Protein 3EHC (pdb70)

Structure (mmCIF, N/CA/C/O backbone):
data_3EHC
#
_entry.id   3EHC
#
_cell.length_a   52.100
_cell.length_b   114.060
_cell.length_c   137.990
_cell.angle_alpha   90.000
_cell.angle_beta   90.000
_cell.angle_gamma   90.000
#
_symmetry.space_group_name_H-M   'P 21 21 21'
#
loop_
_entity.id
_entity.type
_entity.pdbx_description
1 polymer 'SnoaL-like polyketide cyclase'
2 non-polymer 'SULFATE ION'
3 non-polymer GLYCEROL
4 water water
#
loop_
_atom_site.group_PDB
_atom_site.id
_atom_site.type_symbol
_atom_site.label_atom_id
_atom_site.label_alt_id
_atom_site.label_comp_id
_atom_site.label_asym_id
_atom_site.label_entity_id
_atom_site.label_seq_id
_atom_site.pdbx_PDB_ins_code
_atom_site.Cartn_x
_atom_site.Cartn_y
_atom_site.Cartn_z
_atom_site.occupancy
_atom_site.B_iso_or_equiv
_atom_site.auth_seq_id
_atom_site.auth_comp_id
_atom_site.auth_asym_id
_atom_site.auth_atom_id
_atom_site.pdbx_PDB_model_num
ATOM 7 N N . GLN A 1 3 ? 10.563 30.887 -11.769 1.00 61.77 2 GLN A N 1
ATOM 8 C CA . GLN A 1 3 ? 9.197 30.786 -12.350 1.00 58.66 2 GLN A CA 1
ATOM 9 C C . GLN A 1 3 ? 8.564 29.366 -12.269 1.00 52.45 2 GLN A C 1
ATOM 10 O O . GLN A 1 3 ? 9.128 28.413 -12.820 1.00 52.62 2 GLN A O 1
ATOM 16 N N . THR A 1 4 ? 7.395 29.219 -11.622 1.00 44.40 3 THR A N 1
ATOM 17 C CA . THR A 1 4 ? 6.733 27.905 -11.562 1.00 40.93 3 THR A CA 1
ATOM 18 C C . THR A 1 4 ? 5.997 27.592 -12.869 1.00 40.75 3 THR A C 1
ATOM 19 O O . THR A 1 4 ? 5.666 28.501 -13.637 1.00 40.65 3 THR A O 1
ATOM 23 N N . LEU A 1 5 ? 5.764 26.302 -13.123 1.00 39.39 4 LEU A N 1
ATOM 24 C CA . LEU A 1 5 ? 4.977 25.855 -14.267 1.00 38.77 4 LEU A CA 1
ATOM 25 C C . LEU A 1 5 ? 3.568 26.461 -14.244 1.00 37.93 4 LEU A C 1
ATOM 26 O O . LEU A 1 5 ? 2.984 26.757 -15.286 1.00 37.45 4 LEU A O 1
ATOM 31 N N . ASN A 1 6 ? 3.030 26.617 -13.047 1.00 38.07 5 ASN A N 1
ATOM 32 C CA . ASN A 1 6 ? 1.749 27.252 -12.865 1.00 38.96 5 ASN A CA 1
ATOM 33 C C . ASN A 1 6 ? 1.705 28.702 -13.411 1.00 38.59 5 ASN A C 1
ATOM 34 O O . ASN A 1 6 ? 0.762 29.085 -14.080 1.00 37.70 5 ASN A O 1
ATOM 39 N N . ASP A 1 7 ? 2.736 29.487 -13.100 1.00 36.92 6 ASP A N 1
ATOM 40 C CA . ASP A 1 7 ? 2.856 30.859 -13.574 1.00 37.11 6 ASP A CA 1
ATOM 41 C C . ASP A 1 7 ? 3.001 30.935 -15.084 1.00 36.03 6 ASP A C 1
ATOM 42 O O . ASP A 1 7 ? 2.397 31.784 -15.727 1.00 34.57 6 ASP A O 1
ATOM 47 N N . ILE A 1 8 ? 3.859 30.075 -15.629 1.00 36.26 7 ILE A N 1
ATOM 48 C CA . ILE A 1 8 ? 4.079 29.970 -17.079 1.00 35.82 7 ILE A CA 1
ATOM 49 C C . ILE A 1 8 ? 2.766 29.598 -17.791 1.00 36.89 7 ILE A C 1
ATOM 50 O O . ILE A 1 8 ? 2.402 30.179 -18.818 1.00 35.85 7 ILE A O 1
ATOM 55 N N . TYR A 1 9 ? 2.049 28.638 -17.229 1.00 36.78 8 TYR A N 1
ATOM 56 C CA . TYR A 1 9 ? 0.803 28.197 -17.814 1.00 35.53 8 TYR A CA 1
ATOM 57 C C . TYR A 1 9 ? -0.283 29.273 -17.817 1.00 35.56 8 TYR A C 1
ATOM 58 O O . TYR A 1 9 ? -0.971 29.445 -18.796 1.00 37.14 8 TYR A O 1
ATOM 67 N N . LEU A 1 10 ? -0.444 29.998 -16.716 1.00 36.80 9 LEU A N 1
ATOM 68 C CA . LEU A 1 10 ? -1.420 31.086 -16.678 1.00 36.83 9 LEU A CA 1
ATOM 69 C C . LEU A 1 10 ? -1.041 32.227 -17.645 1.00 35.96 9 LEU A C 1
ATOM 70 O O . LEU A 1 10 ? -1.915 32.884 -18.223 1.00 33.82 9 LEU A O 1
ATOM 75 N N . ALA A 1 11 ? 0.268 32.456 -17.812 1.00 35.69 10 ALA A N 1
ATOM 76 C CA . ALA A 1 11 ? 0.749 33.434 -18.790 1.00 35.03 10 ALA A CA 1
ATOM 77 C C . ALA A 1 11 ? 0.434 32.974 -20.229 1.00 34.52 10 ALA A C 1
ATOM 78 O O . ALA A 1 11 ? 0.104 33.790 -21.080 1.00 35.35 10 ALA A O 1
ATOM 80 N N . TYR A 1 12 ? 0.530 31.671 -20.469 1.00 35.07 11 TYR A N 1
ATOM 81 C CA . TYR A 1 12 ? 0.202 31.064 -21.746 1.00 34.54 11 TYR A CA 1
ATOM 82 C C . TYR A 1 12 ? -1.289 31.210 -22.075 1.00 35.52 11 TYR A C 1
ATOM 83 O O . TYR A 1 12 ? -1.637 31.596 -23.193 1.00 34.63 11 TYR A O 1
ATOM 92 N N . LEU A 1 13 ? -2.149 30.904 -21.097 1.00 35.99 12 LEU A N 1
ATOM 93 C CA . LEU A 1 13 ? -3.597 31.042 -21.259 1.00 36.44 12 LEU A CA 1
ATOM 94 C C . LEU A 1 13 ? -3.976 32.496 -21.479 1.00 35.82 12 LEU A C 1
ATOM 95 O O . LEU A 1 13 ? -4.880 32.774 -22.266 1.00 36.19 12 LEU A O 1
ATOM 100 N N . ASP A 1 14 ? -3.288 33.407 -20.801 1.00 36.03 13 ASP A N 1
ATOM 101 C CA . ASP A 1 14 ? -3.521 34.824 -21.017 1.00 37.27 13 ASP A CA 1
ATOM 102 C C . ASP A 1 14 ? -3.216 35.226 -22.454 1.00 35.96 13 ASP A C 1
ATOM 103 O O . ASP A 1 14 ? -3.972 35.975 -23.015 1.00 37.45 13 ASP A O 1
ATOM 108 N N . SER A 1 15 ? -2.121 34.738 -23.034 1.00 36.09 14 SER A N 1
ATOM 109 C CA . SER A 1 15 ? -1.745 35.030 -24.418 1.00 35.14 14 SER A CA 1
ATOM 110 C C . SER A 1 15 ? -2.769 34.465 -25.400 1.00 36.46 14 SER A C 1
ATOM 111 O O . SER A 1 15 ? -3.101 35.119 -26.388 1.00 37.43 14 SER A O 1
ATOM 114 N N . LEU A 1 16 ? -3.275 33.267 -25.112 1.00 37.51 15 LEU A N 1
ATOM 115 C CA . LEU A 1 16 ? -4.342 32.646 -25.889 1.00 37.35 15 LEU A CA 1
ATOM 116 C C . LEU A 1 16 ? -5.596 33.494 -25.869 1.00 37.76 15 LEU A C 1
ATOM 117 O O . LEU A 1 16 ? -6.215 33.733 -26.923 1.00 37.40 15 LEU A O 1
ATOM 122 N N . ASN A 1 17 ? -6.003 33.924 -24.674 1.00 38.11 16 ASN A N 1
ATOM 123 C CA . ASN A 1 17 ? -7.202 34.760 -24.525 1.00 38.20 16 ASN A CA 1
ATOM 124 C C . ASN A 1 17 ? -7.131 36.081 -25.309 1.00 38.13 16 ASN A C 1
ATOM 125 O O . ASN A 1 17 ? -8.150 36.616 -25.691 1.00 40.62 16 ASN A O 1
ATOM 130 N N . HIS A 1 18 ? -5.927 36.591 -25.533 1.00 37.21 17 HIS A N 1
ATOM 131 C CA . HIS A 1 18 ? -5.696 37.754 -26.389 1.00 36.72 17 HIS A CA 1
ATOM 132 C C . HIS A 1 18 ? -5.293 37.419 -27.817 1.00 36.72 17 HIS A C 1
ATOM 133 O O . HIS A 1 18 ? -4.923 38.308 -28.561 1.00 38.28 17 HIS A O 1
ATOM 140 N N . GLN A 1 19 ? -5.369 36.132 -28.164 1.00 35.96 18 GLN A N 1
ATOM 141 C CA . GLN A 1 19 ? -5.035 35.603 -29.476 1.00 37.43 18 GLN A CA 1
ATOM 142 C C . GLN A 1 19 ? -3.658 36.075 -29.954 1.00 37.91 18 GLN A C 1
ATOM 143 O O . GLN A 1 19 ? -3.485 36.379 -31.115 1.00 37.90 18 GLN A O 1
ATOM 149 N N . ALA A 1 20 ? -2.703 36.165 -29.026 1.00 38.51 19 ALA A N 1
ATOM 150 C CA . ALA A 1 20 ? -1.347 36.656 -29.303 1.00 39.37 19 ALA A CA 1
ATOM 151 C C . ALA A 1 20 ? -0.437 35.495 -29.729 1.00 40.19 19 ALA A C 1
ATOM 152 O O . ALA A 1 20 ? 0.447 35.085 -28.996 1.00 42.93 19 ALA A O 1
ATOM 154 N N . PHE A 1 21 ? -0.661 34.983 -30.929 1.00 41.71 20 PHE A N 1
ATOM 155 C CA . PHE A 1 21 ? -0.001 33.771 -31.403 1.00 42.80 20 PHE A CA 1
ATOM 156 C C . PHE A 1 21 ? 1.369 34.014 -32.019 1.00 44.18 20 PHE A C 1
ATOM 157 O O . PHE A 1 21 ? 2.050 33.064 -32.302 1.00 42.51 20 PHE A O 1
ATOM 165 N N . ASP A 1 22 ? 1.764 35.272 -32.223 1.00 45.16 21 ASP A N 1
ATOM 166 C CA . ASP A 1 22 ? 3.141 35.601 -32.586 1.00 46.61 21 ASP A CA 1
ATOM 167 C C . ASP A 1 22 ? 4.078 35.310 -31.421 1.00 47.81 21 ASP A C 1
ATOM 168 O O . ASP A 1 22 ? 5.261 35.041 -31.619 1.00 46.68 21 ASP A O 1
ATOM 173 N N . GLU A 1 23 ? 3.533 35.375 -30.208 1.00 49.87 22 GLU A N 1
ATOM 174 C CA . GLU A 1 23 ? 4.266 35.103 -28.976 1.00 51.40 22 GLU A CA 1
ATOM 175 C C . GLU A 1 23 ? 4.269 33.591 -28.582 1.00 47.84 22 GLU A C 1
ATOM 176 O O . GLU A 1 23 ? 4.904 33.225 -27.600 1.00 47.80 22 GLU A O 1
ATOM 179 N N . LEU A 1 24 ? 3.596 32.727 -29.352 1.00 43.80 23 LEU A N 1
ATOM 180 C CA . LEU A 1 24 ? 3.316 31.359 -28.918 1.00 41.56 23 LEU A CA 1
ATOM 181 C C . LEU A 1 24 ? 4.572 30.547 -28.584 1.00 39.67 23 LEU A C 1
ATOM 182 O O . LEU A 1 24 ? 4.578 29.772 -27.632 1.00 39.91 23 LEU A O 1
ATOM 187 N N . GLY A 1 25 ? 5.644 30.742 -29.347 1.00 38.88 24 GLY A N 1
ATOM 188 C CA . GLY A 1 25 ? 6.926 30.100 -29.074 1.00 37.52 24 GLY A CA 1
ATOM 189 C C . GLY A 1 25 ? 7.588 30.379 -27.737 1.00 36.40 24 GLY A C 1
ATOM 190 O O . GLY A 1 25 ? 8.508 29.659 -27.356 1.00 37.89 24 GLY A O 1
ATOM 191 N N . THR A 1 26 ? 7.153 31.429 -27.041 1.00 35.72 25 THR A N 1
ATOM 192 C CA . THR A 1 26 ? 7.572 31.709 -25.671 1.00 34.76 25 THR A CA 1
ATOM 193 C C . THR A 1 26 ? 7.166 30.564 -24.766 1.00 35.49 25 THR A C 1
ATOM 194 O O . THR A 1 26 ? 7.910 30.210 -23.846 1.00 35.03 25 THR A O 1
ATOM 198 N N . PHE A 1 27 ? 6.008 29.970 -25.074 1.00 35.64 26 PHE A N 1
ATOM 199 C CA . PHE A 1 27 ? 5.320 28.988 -24.240 1.00 36.66 26 PHE A CA 1
ATOM 200 C C . PHE A 1 27 ? 5.331 27.555 -24.783 1.00 36.60 26 PHE A C 1
ATOM 201 O O . PHE A 1 27 ? 5.124 26.628 -24.028 1.00 36.30 26 PHE A O 1
ATOM 209 N N . VAL A 1 28 ? 5.595 27.384 -26.084 1.00 37.37 27 VAL A N 1
ATOM 210 C CA . VAL A 1 28 ? 5.454 26.112 -26.776 1.00 35.90 27 VAL A CA 1
ATOM 211 C C . VAL A 1 28 ? 6.738 25.763 -27.526 1.00 35.86 27 VAL A C 1
ATOM 212 O O . VAL A 1 28 ? 7.280 26.563 -28.275 1.00 35.57 27 VAL A O 1
ATOM 216 N N . ASP A 1 29 ? 7.197 24.543 -27.332 1.00 35.98 28 ASP A N 1
ATOM 217 C CA . ASP A 1 29 ? 8.420 24.012 -27.959 1.00 36.07 28 ASP A CA 1
ATOM 218 C C . ASP A 1 29 ? 8.285 23.964 -29.485 1.00 36.59 28 ASP A C 1
ATOM 219 O O . ASP A 1 29 ? 7.205 23.785 -30.010 1.00 34.73 28 ASP A O 1
ATOM 224 N N . ASP A 1 30 ? 9.401 24.096 -30.197 1.00 37.83 29 ASP A N 1
ATOM 225 C CA . ASP A 1 30 ? 9.403 23.979 -31.662 1.00 37.47 29 ASP A CA 1
ATOM 226 C C . ASP A 1 30 ? 8.816 22.662 -32.195 1.00 36.13 29 ASP A C 1
ATOM 227 O O . ASP A 1 30 ? 8.189 22.647 -33.244 1.00 34.88 29 ASP A O 1
ATOM 232 N N . ASN A 1 31 ? 9.038 21.589 -31.440 1.00 37.34 30 ASN A N 1
ATOM 233 C CA . ASN A 1 31 ? 8.647 20.235 -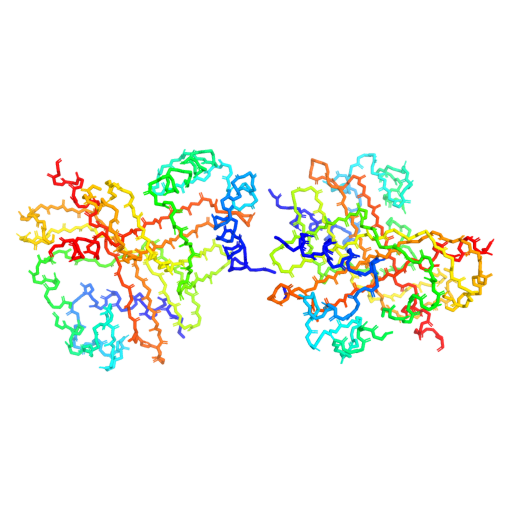31.789 1.00 35.84 30 ASN A CA 1
ATOM 234 C C . ASN A 1 31 ? 7.511 19.701 -30.920 1.00 34.67 30 ASN A C 1
ATOM 235 O O . ASN A 1 31 ? 7.378 18.514 -30.721 1.00 34.89 30 ASN A O 1
ATOM 240 N N . VAL A 1 32 ? 6.662 20.595 -30.450 1.00 34.05 31 VAL A N 1
ATOM 241 C CA . VAL A 1 32 ? 5.503 20.228 -29.671 1.00 34.11 31 VAL A CA 1
ATOM 242 C C . VAL A 1 32 ? 4.667 19.148 -30.385 1.00 34.71 31 VAL A C 1
ATOM 243 O O . VAL A 1 32 ? 4.490 19.176 -31.614 1.00 34.02 31 VAL A O 1
ATOM 247 N N . GLU A 1 33 ? 4.211 18.192 -29.596 1.00 33.41 32 GLU A N 1
ATOM 248 C CA . GLU A 1 33 ? 3.300 17.136 -30.009 1.00 36.80 32 GLU A CA 1
ATOM 249 C C . GLU A 1 33 ? 1.994 17.261 -29.215 1.00 37.29 32 GLU A C 1
ATOM 250 O O . GLU A 1 33 ? 2.019 17.422 -27.980 1.00 36.67 32 GLU A O 1
ATOM 256 N N . HIS A 1 34 ? 0.860 17.207 -29.915 1.00 37.98 33 HIS A N 1
ATOM 257 C CA . HIS A 1 34 ? -0.458 17.350 -29.302 1.00 36.83 33 HIS A CA 1
ATOM 258 C C . HIS A 1 34 ? -1.316 16.131 -29.650 1.00 38.15 33 HIS A C 1
ATOM 259 O O . HIS A 1 34 ? -1.548 15.875 -30.812 1.00 37.81 33 HIS A O 1
ATOM 266 N N . ASN A 1 35 ? -1.777 15.395 -28.643 1.00 38.09 34 ASN A N 1
ATOM 267 C CA . ASN A 1 35 ? -2.514 14.155 -28.839 1.00 38.11 34 ASN A CA 1
ATOM 268 C C . ASN A 1 35 ? -1.871 13.218 -29.856 1.00 38.12 34 ASN A C 1
ATOM 269 O O . ASN A 1 35 ? -2.544 12.680 -30.718 1.00 36.69 34 ASN A O 1
ATOM 274 N N . GLY A 1 36 ? -0.563 13.029 -29.724 1.00 37.72 35 GLY A N 1
ATOM 275 C CA . GLY A 1 36 ? 0.164 12.142 -30.593 1.00 38.65 35 GLY A CA 1
ATOM 276 C C . GLY A 1 36 ? 0.519 12.663 -31.965 1.00 38.81 35 GLY A C 1
ATOM 277 O O . GLY A 1 36 ? 1.135 11.947 -32.738 1.00 40.20 35 GLY A O 1
ATOM 278 N N . ARG A 1 37 ? 0.100 13.879 -32.294 1.00 38.16 36 ARG A N 1
ATOM 279 C CA . ARG A 1 37 ? 0.381 14.485 -33.581 1.00 38.82 36 ARG A CA 1
ATOM 280 C C . ARG A 1 37 ? 1.648 15.317 -33.430 1.00 38.71 36 ARG A C 1
ATOM 281 O O . ARG A 1 37 ? 1.627 16.334 -32.743 1.00 36.55 36 ARG A O 1
ATOM 289 N N . PRO A 1 38 ? 2.761 14.887 -34.060 1.00 39.02 37 PRO A N 1
ATOM 290 C CA . PRO A 1 38 ? 4.023 15.597 -33.901 1.00 37.68 37 PRO A CA 1
ATOM 291 C C . PRO A 1 38 ? 4.115 16.778 -34.859 1.00 35.98 37 PRO A C 1
ATOM 292 O O . PRO A 1 38 ? 4.904 16.769 -35.773 1.00 34.83 37 PRO A O 1
ATOM 296 N N . PHE A 1 39 ? 3.294 17.790 -34.633 1.00 34.83 38 PHE A N 1
ATOM 297 C CA . PHE A 1 39 ? 3.020 18.796 -35.652 1.00 34.74 38 PHE A CA 1
ATOM 298 C C . PHE A 1 39 ? 3.706 20.127 -35.451 1.00 33.89 38 PHE A C 1
ATOM 299 O O . PHE A 1 39 ? 3.534 21.026 -36.242 1.00 33.21 38 PHE A O 1
ATOM 307 N N . GLY A 1 40 ? 4.503 20.239 -34.400 1.00 34.78 39 GLY A N 1
ATOM 308 C CA . GLY A 1 40 ? 5.373 21.374 -34.176 1.00 33.23 39 GLY A CA 1
ATOM 309 C C . GLY A 1 40 ? 4.661 22.613 -33.738 1.00 34.16 39 GLY A C 1
ATOM 310 O O . GLY A 1 40 ? 3.435 22.634 -33.638 1.00 34.08 39 GLY A O 1
ATOM 311 N N . LEU A 1 41 ? 5.437 23.653 -33.457 1.00 34.79 40 LEU A N 1
ATOM 312 C CA . LEU A 1 41 ? 4.897 24.946 -33.059 1.00 34.93 40 LEU A CA 1
ATOM 313 C C . LEU A 1 41 ? 3.930 25.512 -34.096 1.00 34.84 40 LEU A C 1
ATOM 314 O O . LEU A 1 41 ? 2.889 26.065 -33.753 1.00 34.86 40 LEU A O 1
ATOM 319 N N . SER A 1 42 ? 4.274 25.356 -35.363 1.00 32.99 41 SER A N 1
ATOM 320 C CA . SER A 1 42 ? 3.421 25.839 -36.425 1.00 35.02 41 SER A CA 1
ATOM 321 C C . SER A 1 42 ? 2.070 25.117 -36.503 1.00 34.31 41 SER A C 1
ATOM 322 O O . SER A 1 42 ? 1.034 25.757 -36.668 1.00 31.81 41 SER A O 1
ATOM 325 N N . GLY A 1 43 ? 2.091 23.793 -36.365 1.00 35.09 42 GLY A N 1
ATOM 326 C CA . GLY A 1 43 ? 0.874 23.019 -36.318 1.00 34.52 42 GLY A CA 1
ATOM 327 C C . GLY A 1 43 ? -0.012 23.388 -35.156 1.00 34.43 42 GLY A C 1
ATOM 328 O O . GLY A 1 43 ? -1.229 23.380 -35.284 1.00 35.29 42 GLY A O 1
ATOM 329 N N . TYR A 1 44 ? 0.609 23.673 -34.025 1.00 33.69 43 TYR A N 1
ATOM 330 C CA . TYR A 1 44 ? -0.069 24.080 -32.797 1.00 36.32 43 TYR A CA 1
ATOM 331 C C . TYR A 1 44 ? -0.732 25.446 -32.951 1.00 36.82 43 TYR A C 1
ATOM 332 O O . TYR A 1 44 ? -1.852 25.659 -32.496 1.00 36.45 43 TYR A O 1
ATOM 341 N N . ARG A 1 45 ? -0.014 26.380 -33.566 1.00 37.41 44 ARG A N 1
ATOM 342 C CA . ARG A 1 45 ? -0.577 27.685 -33.869 1.00 37.91 44 ARG A CA 1
ATOM 343 C C . ARG A 1 45 ? -1.788 27.576 -34.803 1.00 38.41 44 ARG A C 1
ATOM 344 O O . ARG A 1 45 ? -2.801 28.228 -34.581 1.00 38.33 44 ARG A O 1
ATOM 352 N N . ASP A 1 46 ? -1.676 26.753 -35.838 1.00 39.15 45 ASP A N 1
ATOM 353 C CA . ASP A 1 46 ? -2.780 26.513 -36.775 1.00 38.49 45 ASP A CA 1
ATOM 354 C C . ASP A 1 46 ? -4.019 25.924 -36.060 1.00 38.93 45 ASP A C 1
ATOM 355 O O . ASP A 1 46 ? -5.169 26.290 -36.380 1.00 39.07 45 ASP A O 1
ATOM 368 N N . LEU A 1 48 ? -4.880 26.369 -32.806 1.00 38.38 47 LEU A N 1
ATOM 369 C CA . LEU A 1 48 ? -5.483 27.454 -32.011 1.00 38.07 47 LEU A CA 1
ATOM 370 C C . LEU A 1 48 ? -6.195 28.485 -32.887 1.00 36.69 47 LEU A C 1
ATOM 371 O O . LEU A 1 48 ? -7.309 28.965 -32.544 1.00 36.51 47 LEU A O 1
ATOM 376 N N . VAL A 1 49 ? -5.574 28.838 -34.015 1.00 35.52 48 VAL A N 1
ATOM 377 C CA . VAL A 1 49 ? -6.172 29.758 -34.985 1.00 35.74 48 VAL A CA 1
ATOM 378 C C . VAL A 1 49 ? -7.516 29.229 -35.515 1.00 37.36 48 VAL A C 1
ATOM 379 O O . VAL A 1 49 ? -8.475 30.001 -35.623 1.00 37.93 48 VAL A O 1
ATOM 383 N N . LYS A 1 50 ? -7.600 27.923 -35.788 1.00 38.16 49 LYS A N 1
ATOM 384 C CA . LYS A 1 50 ? -8.844 27.283 -36.205 1.00 39.22 49 LYS A CA 1
ATOM 385 C C . LYS A 1 50 ? -9.882 27.232 -35.081 1.00 38.58 49 LYS A C 1
ATOM 386 O O . LYS A 1 50 ? -11.070 27.458 -35.328 1.00 39.59 49 LYS A O 1
ATOM 392 N N . ASP A 1 51 ? -9.453 26.908 -33.866 1.00 38.88 50 ASP A N 1
ATOM 393 C CA . ASP A 1 51 ? -10.348 26.933 -32.695 1.00 39.33 50 ASP A CA 1
ATOM 394 C C . ASP A 1 51 ? -11.079 28.281 -32.562 1.00 37.48 50 ASP A C 1
ATOM 395 O O . ASP A 1 51 ? -12.293 28.347 -32.329 1.00 35.42 50 ASP A O 1
ATOM 400 N N . PHE A 1 52 ? -10.324 29.355 -32.700 1.00 35.81 51 PHE A N 1
ATOM 401 C CA . PHE A 1 52 ? -10.903 30.695 -32.573 1.00 38.07 51 PHE A CA 1
ATOM 402 C C . PHE A 1 52 ? -11.781 31.105 -33.764 1.00 37.85 51 PHE A C 1
ATOM 403 O O . PHE A 1 52 ? -12.730 31.859 -33.599 1.00 40.74 51 PHE A O 1
ATOM 411 N N . ALA A 1 53 ? -11.486 30.585 -34.945 1.00 39.34 52 ALA A N 1
ATOM 412 C CA . ALA A 1 53 ? -12.306 30.799 -36.105 1.00 38.87 52 ALA A CA 1
ATOM 413 C C . ALA A 1 53 ? -13.625 30.058 -35.942 1.00 39.64 52 ALA A C 1
ATOM 414 O O . ALA A 1 53 ? -14.668 30.613 -36.280 1.00 41.05 52 ALA A O 1
ATOM 416 N N . ASP A 1 54 ? -13.582 28.842 -35.381 1.00 39.91 53 ASP A N 1
ATOM 417 C CA . ASP A 1 54 ? -14.784 28.032 -35.113 1.00 40.69 53 ASP A CA 1
ATOM 418 C C . ASP A 1 54 ? -15.626 28.515 -33.938 1.00 38.34 53 ASP A C 1
ATOM 419 O O . ASP A 1 54 ? -16.823 28.289 -33.926 1.00 36.25 53 ASP A O 1
ATOM 424 N N . ILE A 1 55 ? -14.967 29.106 -32.940 1.00 37.82 54 ILE A N 1
ATOM 425 C CA . ILE A 1 55 ? -15.577 29.488 -31.672 1.00 35.79 54 ILE A CA 1
ATOM 426 C C . ILE A 1 55 ? -15.045 30.879 -31.311 1.00 36.48 54 ILE A C 1
ATOM 427 O O . ILE A 1 55 ? -14.092 30.989 -30.548 1.00 37.74 54 ILE A O 1
ATOM 432 N N . PRO A 1 56 ? -15.617 31.936 -31.911 1.00 36.47 55 PRO A N 1
ATOM 433 C CA . PRO A 1 56 ? -15.127 33.311 -31.714 1.00 36.97 55 PRO A CA 1
ATOM 434 C C . PRO A 1 56 ? -15.053 33.812 -30.278 1.00 35.95 55 PRO A C 1
ATOM 435 O O . PRO A 1 56 ? -14.140 34.589 -29.953 1.00 37.52 55 PRO A O 1
ATOM 439 N N . ASP A 1 57 ? -15.977 33.354 -29.433 1.00 35.18 56 ASP A N 1
ATOM 440 C CA . ASP A 1 57 ? -16.027 33.726 -28.024 1.00 33.86 56 ASP A CA 1
ATOM 441 C C . ASP A 1 57 ? -15.241 32.792 -27.089 1.00 35.34 56 ASP A C 1
ATOM 442 O O . ASP A 1 57 ? -15.408 32.821 -25.876 1.00 36.53 56 ASP A O 1
ATOM 447 N N . LEU A 1 58 ? -14.364 31.982 -27.658 1.00 35.76 57 LEU A N 1
ATOM 448 C CA . LEU A 1 58 ? -13.532 31.071 -26.895 1.00 36.96 57 LEU A CA 1
ATOM 449 C C . LEU A 1 58 ? -12.688 31.835 -25.882 1.00 36.46 57 LEU A C 1
ATOM 450 O O . LEU A 1 58 ? -12.118 32.869 -26.193 1.00 35.90 57 LEU A O 1
ATOM 455 N N . ARG A 1 59 ? -12.647 31.313 -24.668 1.00 37.95 58 ARG A N 1
ATOM 456 C CA . ARG A 1 59 ? -11.877 31.876 -23.596 1.00 38.63 58 ARG A CA 1
ATOM 457 C C . ARG A 1 59 ? -11.382 30.745 -22.676 1.00 39.02 58 ARG A C 1
ATOM 458 O O . ARG A 1 59 ? -12.127 29.825 -22.371 1.00 39.59 58 ARG A O 1
ATOM 466 N N . PHE A 1 60 ? -10.112 30.839 -22.254 1.00 39.38 59 PHE A N 1
ATOM 467 C CA . PHE A 1 60 ? -9.431 29.815 -21.491 1.00 38.04 59 PHE A CA 1
ATOM 468 C C . PHE A 1 60 ? -9.364 30.195 -20.014 1.00 39.00 59 PHE A C 1
ATOM 469 O O . PHE A 1 60 ? -8.889 31.255 -19.659 1.00 40.16 59 PHE A O 1
ATOM 477 N N . GLU A 1 61 ? -9.911 29.329 -19.174 1.00 40.17 60 GLU A N 1
ATOM 478 C CA . GLU A 1 61 ? -9.887 29.496 -17.720 1.00 41.26 60 GLU A CA 1
ATOM 479 C C . GLU A 1 61 ? -9.783 28.144 -16.998 1.00 38.98 60 GLU A C 1
ATOM 480 O O . GLU A 1 61 ? -10.603 27.250 -17.177 1.00 37.05 60 GLU A O 1
ATOM 486 N N . ALA A 1 62 ? -8.768 28.026 -16.151 1.00 39.04 61 ALA A N 1
ATOM 487 C CA . ALA A 1 62 ? -8.515 26.812 -15.379 1.00 38.09 61 ALA A CA 1
ATOM 488 C C . ALA A 1 62 ? -9.317 26.795 -14.074 1.00 37.35 61 ALA A C 1
ATOM 489 O O . ALA A 1 62 ? -9.220 27.716 -13.255 1.00 39.15 61 ALA A O 1
ATOM 491 N N . GLU A 1 63 ? -10.112 25.747 -13.875 1.00 37.76 62 GLU A N 1
ATOM 492 C CA . GLU A 1 63 ? -10.763 25.481 -12.597 1.00 38.10 62 GLU A CA 1
ATOM 493 C C . GLU A 1 63 ? -9.899 24.690 -11.637 1.00 33.78 62 GLU A C 1
ATOM 494 O O . GLU A 1 63 ? -10.053 24.803 -10.453 1.00 34.75 62 GLU A O 1
ATOM 500 N N . ILE A 1 64 ? -9.015 23.844 -12.144 1.00 33.59 63 ILE A N 1
ATOM 501 C CA . ILE A 1 64 ? -8.065 23.097 -11.296 1.00 33.20 63 ILE A CA 1
ATOM 502 C C . ILE A 1 64 ? -6.730 23.055 -12.004 1.00 33.56 63 ILE A C 1
ATOM 503 O O . ILE A 1 64 ? -6.661 22.799 -13.210 1.00 32.09 63 ILE A O 1
ATOM 508 N N . LEU A 1 65 ? -5.666 23.304 -11.249 1.00 34.87 64 LEU A N 1
ATOM 509 C CA . LEU A 1 65 ? -4.303 23.134 -11.721 1.00 34.72 64 LEU A CA 1
ATOM 510 C C . LEU A 1 65 ? -3.552 22.244 -10.746 1.00 34.56 64 LEU A C 1
ATOM 511 O O . LEU A 1 65 ? -3.589 22.471 -9.526 1.00 34.95 64 LEU A O 1
ATOM 516 N N . VAL A 1 66 ? -2.923 21.197 -11.257 1.00 34.15 65 VAL A N 1
ATOM 517 C CA . VAL A 1 66 ? -2.036 20.346 -10.454 1.00 33.22 65 VAL A CA 1
ATOM 518 C C . VAL A 1 66 ? -0.701 20.268 -11.189 1.00 32.19 65 VAL A C 1
ATOM 519 O O . VAL A 1 66 ? -0.663 19.925 -12.329 1.00 32.23 65 VAL A O 1
ATOM 523 N N . SER A 1 67 ? 0.401 20.571 -10.520 1.00 33.80 66 SER A N 1
ATOM 524 C CA . SER A 1 67 ? 1.694 20.552 -11.186 1.00 33.98 66 SER A CA 1
ATOM 525 C C . SER A 1 67 ? 2.858 20.132 -10.275 1.00 34.26 66 SER A C 1
ATOM 526 O O . SER A 1 67 ? 2.788 20.209 -9.059 1.00 33.70 66 SER A O 1
ATOM 529 N N . ASP A 1 68 ? 3.918 19.654 -10.909 1.00 36.22 67 ASP A N 1
ATOM 530 C CA . ASP A 1 68 ? 5.174 19.349 -10.259 1.00 37.41 67 ASP A CA 1
ATOM 531 C C . ASP A 1 68 ? 6.297 20.019 -11.075 1.00 38.79 67 ASP A C 1
ATOM 532 O O . ASP A 1 68 ? 6.063 21.052 -11.716 1.00 39.11 67 ASP A O 1
ATOM 537 N N . ALA A 1 69 ? 7.506 19.460 -11.040 1.00 40.92 68 ALA A N 1
ATOM 538 C CA . ALA A 1 69 ? 8.667 20.106 -11.646 1.00 41.38 68 ALA A CA 1
ATOM 539 C C . ALA A 1 69 ? 8.587 20.096 -13.162 1.00 41.94 68 ALA A C 1
ATOM 540 O O . ALA A 1 69 ? 8.982 21.070 -13.798 1.00 42.18 68 ALA A O 1
ATOM 542 N N . THR A 1 70 ? 8.037 19.020 -13.732 1.00 41.65 69 THR A N 1
ATOM 543 C CA . THR A 1 70 ? 8.024 18.822 -15.187 1.00 40.56 69 THR A CA 1
ATOM 544 C C . THR A 1 70 ? 6.619 18.720 -15.857 1.00 40.38 69 THR A C 1
ATOM 545 O O . THR A 1 70 ? 6.502 18.790 -17.066 1.00 38.52 69 THR A O 1
ATOM 549 N N . ARG A 1 71 ? 5.564 18.531 -15.078 1.00 39.73 70 ARG A N 1
ATOM 550 C CA . ARG A 1 71 ? 4.234 18.329 -15.644 1.00 39.18 70 ARG A CA 1
ATOM 551 C C . ARG A 1 71 ? 3.155 19.181 -14.987 1.00 36.68 70 ARG A C 1
ATOM 552 O O . ARG A 1 71 ? 3.235 19.517 -13.803 1.00 34.42 70 ARG A O 1
ATOM 560 N N . LEU A 1 72 ? 2.119 19.471 -15.767 1.00 35.49 71 LEU A N 1
ATOM 561 C CA . LEU A 1 72 ? 0.970 20.189 -15.276 1.00 35.43 71 LEU A CA 1
ATOM 562 C C . LEU A 1 72 ? -0.303 19.572 -15.851 1.00 34.54 71 LEU A C 1
ATOM 563 O O . LEU A 1 72 ? -0.370 19.245 -17.027 1.00 32.54 71 LEU A O 1
ATOM 568 N N . ALA A 1 73 ? -1.307 19.404 -14.999 1.00 33.46 72 ALA A N 1
ATOM 569 C CA . ALA A 1 73 ? -2.633 18.922 -15.434 1.00 33.28 72 ALA A CA 1
ATOM 570 C C . ALA A 1 73 ? -3.644 20.031 -15.129 1.00 33.88 72 ALA A C 1
ATOM 571 O O . ALA A 1 73 ? -3.634 20.598 -14.031 1.00 33.01 72 ALA A O 1
ATOM 573 N N . ALA A 1 74 ? -4.488 20.355 -16.105 1.00 32.20 73 ALA A N 1
ATOM 574 C CA . ALA A 1 74 ? -5.470 21.409 -15.970 1.00 31.83 73 ALA A CA 1
ATOM 575 C C . ALA A 1 74 ? -6.879 20.889 -16.234 1.00 32.10 73 ALA A C 1
ATOM 576 O O . ALA A 1 74 ? -7.106 20.149 -17.172 1.00 32.07 73 ALA A O 1
ATOM 578 N N . ARG A 1 75 ? -7.828 21.275 -15.381 1.00 32.68 74 ARG A N 1
ATOM 579 C CA . ARG A 1 75 ? -9.252 21.205 -15.755 1.00 31.64 74 ARG A CA 1
ATOM 580 C C . ARG A 1 75 ? -9.673 22.585 -16.179 1.00 32.94 74 ARG A C 1
ATOM 581 O O . ARG A 1 75 ? -9.702 23.512 -15.373 1.00 33.32 74 ARG A O 1
ATOM 589 N N . LEU A 1 76 ? -9.991 22.713 -17.461 1.00 35.80 75 LEU A N 1
ATOM 590 C CA . LEU A 1 76 ? -10.401 23.971 -18.074 1.00 36.09 75 LEU A CA 1
ATOM 591 C C . LEU A 1 76 ? -11.893 23.918 -18.328 1.00 36.83 75 LEU A C 1
ATOM 592 O O . LEU A 1 76 ? -12.407 22.904 -18.829 1.00 36.06 75 LEU A O 1
ATOM 597 N N . PHE A 1 77 ? -12.577 25.013 -18.011 1.00 34.74 76 PHE A N 1
ATOM 598 C CA . PHE A 1 77 ? -14.008 25.130 -18.193 1.00 36.05 76 PHE A CA 1
ATOM 599 C C . PHE A 1 77 ? -14.284 26.118 -19.320 1.00 35.73 76 PHE A C 1
ATOM 600 O O . PHE A 1 77 ? -13.700 27.202 -19.346 1.00 35.83 76 PHE A O 1
ATOM 608 N N . PHE A 1 78 ? -15.135 25.714 -20.263 1.00 35.10 77 PHE A N 1
ATOM 609 C CA . PHE A 1 78 ? -15.511 26.507 -21.421 1.00 33.98 77 PHE A CA 1
ATOM 610 C C . PHE A 1 78 ? -16.988 26.778 -21.427 1.00 34.10 77 PHE A C 1
ATOM 611 O O . PHE A 1 78 ? -17.795 25.900 -21.183 1.00 35.70 77 PHE A O 1
ATOM 619 N N . ASP A 1 79 ? -17.315 28.038 -21.677 1.00 35.51 78 ASP A N 1
ATOM 620 C CA . ASP A 1 79 ? -18.660 28.526 -21.876 1.00 34.38 78 ASP A CA 1
ATOM 621 C C . ASP A 1 79 ? -18.531 29.331 -23.165 1.00 34.69 78 ASP A C 1
ATOM 622 O O . ASP A 1 79 ? -18.019 30.456 -23.171 1.00 33.21 78 ASP A O 1
ATOM 627 N N . CYS A 1 80 ? -19.013 28.762 -24.263 1.00 35.43 79 CYS A N 1
ATOM 628 C CA . CYS A 1 80 ? -18.734 29.331 -25.575 1.00 34.38 79 CYS A CA 1
ATOM 629 C C . CYS A 1 80 ? -19.728 28.894 -26.669 1.00 32.60 79 CYS A C 1
ATOM 630 O O . CYS A 1 80 ? -20.626 28.083 -26.450 1.00 30.84 79 CYS A O 1
ATOM 633 N N . THR A 1 81 ? -19.543 29.445 -27.864 1.00 34.91 80 THR A N 1
ATOM 634 C CA . THR A 1 81 ? -20.551 29.378 -28.946 1.00 34.20 80 THR A CA 1
ATOM 635 C C . THR A 1 81 ? -19.899 28.953 -30.267 1.00 34.06 80 THR A C 1
ATOM 636 O O . THR A 1 81 ? -19.591 29.777 -31.113 1.00 33.12 80 THR A O 1
ATOM 640 N N . PRO A 1 82 ? -19.662 27.641 -30.436 1.00 34.06 81 PRO A N 1
ATOM 641 C CA . PRO A 1 82 ? -19.236 27.170 -31.733 1.00 33.30 81 PRO A CA 1
ATOM 642 C C . PRO A 1 82 ? -20.220 27.520 -32.840 1.00 33.73 81 PRO A C 1
ATOM 643 O O . PRO A 1 82 ? -21.393 27.299 -32.686 1.00 36.25 81 PRO A O 1
ATOM 647 N N . LYS A 1 83 ? -19.717 28.093 -33.932 1.00 33.79 82 LYS A N 1
ATOM 648 C CA . LYS A 1 83 ? -20.540 28.618 -35.049 1.00 37.09 82 LYS A CA 1
ATOM 649 C C . LYS A 1 83 ? -21.284 27.503 -35.789 1.00 35.71 82 LYS A C 1
ATOM 650 O O . LYS A 1 83 ? -22.359 27.700 -36.342 1.00 33.81 82 LYS A O 1
ATOM 656 N N . SER A 1 84 ? -20.673 26.326 -35.812 1.00 35.40 83 SER A N 1
ATOM 657 C CA . SER A 1 84 ? -21.103 25.283 -36.697 1.00 37.57 83 SER A CA 1
ATOM 658 C C . SER A 1 84 ? -21.002 23.887 -36.039 1.00 36.56 83 SER A C 1
ATOM 659 O O . SER A 1 84 ? -21.452 23.669 -34.905 1.00 35.41 83 SER A O 1
ATOM 662 N N . ILE A 1 85 ? -20.405 22.952 -36.764 1.00 37.42 84 ILE A N 1
ATOM 663 C CA . ILE A 1 85 ? -20.210 21.592 -36.258 1.00 37.75 84 ILE A CA 1
ATOM 664 C C . ILE A 1 85 ? -18.970 21.582 -35.385 1.00 37.41 84 ILE A C 1
ATOM 665 O O . ILE A 1 85 ? -17.959 22.209 -35.717 1.00 40.56 84 ILE A O 1
ATOM 670 N N . PHE A 1 86 ? -19.103 20.949 -34.218 1.00 35.64 85 PHE A N 1
ATOM 671 C CA . PHE A 1 86 ? -18.065 20.955 -33.199 1.00 35.74 85 PHE A CA 1
ATOM 672 C C . PHE A 1 86 ? -18.084 19.547 -32.581 1.00 37.04 85 PHE A C 1
ATOM 673 O O . PHE A 1 86 ? -19.150 19.080 -32.112 1.00 35.31 85 PHE A O 1
ATOM 689 N N . ASP A 1 88 ? -18.094 16.843 -34.171 1.00 38.49 87 ASP A N 1
ATOM 690 C CA . ASP A 1 88 ? -19.113 16.199 -34.995 1.00 39.95 87 ASP A CA 1
ATOM 691 C C . ASP A 1 88 ? -20.522 16.311 -34.460 1.00 38.13 87 ASP A C 1
ATOM 692 O O . ASP A 1 88 ? -21.347 15.455 -34.727 1.00 39.47 87 ASP A O 1
ATOM 697 N N . LEU A 1 89 ? -20.804 17.372 -33.710 1.00 36.38 88 LEU A N 1
ATOM 698 C CA . LEU A 1 89 ? -22.165 17.625 -33.259 1.00 34.46 88 LEU A CA 1
ATOM 699 C C . LEU A 1 89 ? -22.643 18.914 -33.902 1.00 33.14 88 LEU A C 1
ATOM 700 O O . LEU A 1 89 ? -21.862 19.837 -34.166 1.00 33.05 88 LEU A O 1
ATOM 705 N N . PRO A 1 90 ? -23.944 18.998 -34.159 1.00 32.55 89 PRO A N 1
ATOM 706 C CA . PRO A 1 90 ? -24.492 20.187 -34.802 1.00 32.31 89 PRO A CA 1
ATOM 707 C C . PRO A 1 90 ? -24.818 21.284 -33.776 1.00 32.90 89 PRO A C 1
ATOM 708 O O . PRO A 1 90 ? -26.005 21.590 -33.551 1.00 32.98 89 PRO A O 1
ATOM 712 N N . VAL A 1 91 ? -23.778 21.883 -33.190 1.00 33.30 90 VAL A N 1
ATOM 713 C CA . VAL A 1 91 ? -23.930 22.920 -32.178 1.00 33.37 90 VAL A CA 1
ATOM 714 C C . VAL A 1 91 ? -24.565 24.165 -32.821 1.00 34.75 90 VAL A C 1
ATOM 715 O O . VAL A 1 91 ? -25.580 24.693 -32.323 1.00 32.56 90 VAL A O 1
ATOM 719 N N . ASN A 1 92 ? -23.985 24.599 -33.944 1.00 34.43 91 ASN A N 1
ATOM 720 C CA . ASN A 1 92 ? -24.595 25.579 -34.840 1.00 33.96 91 ASN A CA 1
ATOM 721 C C . ASN A 1 92 ? -25.054 26.860 -34.145 1.00 33.53 91 ASN A C 1
ATOM 722 O O . ASN A 1 92 ? -26.210 27.237 -34.240 1.00 32.87 91 ASN A O 1
ATOM 727 N N . GLY A 1 93 ? -24.140 27.494 -33.403 1.00 33.31 92 GLY A N 1
ATOM 728 C CA . GLY A 1 93 ? -24.397 28.805 -32.769 1.00 34.16 92 GLY A CA 1
ATOM 729 C C . GLY A 1 93 ? -25.103 28.766 -31.419 1.00 34.62 92 GLY A C 1
ATOM 730 O O . GLY A 1 93 ? -25.506 29.803 -30.885 1.00 35.34 92 GLY A O 1
ATOM 731 N N . ARG A 1 94 ? -25.283 27.569 -30.875 1.00 34.07 93 ARG A N 1
ATOM 732 C CA . ARG A 1 94 ? -25.765 27.402 -29.520 1.00 33.92 93 ARG A CA 1
ATOM 733 C C . ARG A 1 94 ? -24.615 27.549 -28.561 1.00 33.50 93 ARG A C 1
ATOM 734 O O . ARG A 1 94 ? -23.532 27.045 -28.836 1.00 32.80 93 ARG A O 1
ATOM 742 N N . ARG A 1 95 ? -24.875 28.223 -27.442 1.00 34.03 94 ARG A N 1
ATOM 743 C CA . ARG A 1 95 ? -23.936 28.356 -26.351 1.00 34.37 94 ARG A CA 1
ATOM 744 C C . ARG A 1 95 ? -23.930 27.100 -25.492 1.00 34.07 94 ARG A C 1
ATOM 745 O O . ARG A 1 95 ? -24.960 26.677 -25.008 1.00 34.99 94 ARG A O 1
ATOM 753 N N . VAL A 1 96 ? -22.746 26.541 -25.286 1.00 34.59 95 VAL A N 1
ATOM 754 C CA . VAL A 1 96 ? -22.584 25.284 -24.589 1.00 33.05 95 VAL A CA 1
ATOM 755 C C . VAL A 1 96 ? -21.455 25.405 -23.549 1.00 34.20 95 VAL A C 1
ATOM 756 O O . VAL A 1 96 ? -20.535 26.243 -23.665 1.00 33.23 95 VAL A O 1
ATOM 760 N N . GLN A 1 97 ? -21.570 24.597 -22.502 1.00 35.04 96 GLN A N 1
ATOM 761 C CA . GLN A 1 97 ? -20.571 24.565 -21.450 1.00 35.34 96 GLN A CA 1
ATOM 762 C C . GLN A 1 97 ? -20.004 23.167 -21.390 1.00 35.01 96 GLN A C 1
ATOM 763 O O . GLN A 1 97 ? -20.755 22.221 -21.394 1.00 36.83 96 GLN A O 1
ATOM 769 N N . PHE A 1 98 ? -18.678 23.058 -21.359 1.00 34.81 97 PHE A N 1
ATOM 770 C CA . PHE A 1 98 ? -17.987 21.768 -21.257 1.00 34.90 97 PHE A CA 1
ATOM 771 C C . PHE A 1 98 ? -16.574 21.996 -20.731 1.00 35.16 97 PHE A C 1
ATOM 772 O O . PHE A 1 98 ? -16.042 23.102 -20.799 1.00 33.69 97 PHE A O 1
ATOM 780 N N . CYS A 1 99 ? -15.971 20.938 -20.221 1.00 33.18 98 CYS A N 1
ATOM 781 C CA . CYS A 1 99 ? -14.608 20.981 -19.757 1.00 35.65 98 CYS A CA 1
ATOM 782 C C . CYS A 1 99 ? -13.701 20.187 -20.644 1.00 33.50 98 CYS A C 1
ATOM 783 O O . CYS A 1 99 ? -14.143 19.325 -21.390 1.00 30.75 98 CYS A O 1
ATOM 786 N N . GLU A 1 100 ? -12.430 20.520 -20.508 1.00 35.52 99 GLU A N 1
ATOM 787 C CA . GLU A 1 100 ? -11.313 19.810 -21.089 1.00 39.53 99 GLU A CA 1
ATOM 788 C C . GLU A 1 100 ? -10.382 19.419 -19.932 1.00 36.83 99 GLU A C 1
ATOM 789 O O . GLU A 1 100 ? -10.130 20.234 -19.030 1.00 36.16 99 GLU A O 1
ATOM 795 N N . HIS A 1 101 ? -9.910 18.180 -19.934 1.00 35.45 100 HIS A N 1
ATOM 796 C CA . HIS A 1 101 ? -8.904 17.726 -18.962 1.00 34.09 100 HIS A CA 1
ATOM 797 C C . HIS A 1 101 ? -7.626 17.451 -19.772 1.00 33.14 100 HIS A C 1
ATOM 798 O O . HIS A 1 101 ? -7.652 16.650 -20.697 1.00 30.91 100 HIS A O 1
ATOM 805 N N . VAL A 1 102 ? -6.539 18.166 -19.453 1.00 33.12 101 VAL A N 1
ATOM 806 C CA . VAL A 1 102 ? -5.334 18.166 -20.300 1.00 33.59 101 VAL A CA 1
ATOM 807 C C . VAL A 1 102 ? -4.057 18.032 -19.438 1.00 33.58 101 VAL A C 1
ATOM 808 O O . VAL A 1 102 ? -3.967 18.607 -18.375 1.00 32.37 101 VAL A O 1
ATOM 812 N N . PHE A 1 103 ? -3.125 17.194 -19.899 1.00 34.25 102 PHE A N 1
ATOM 813 C CA . PHE A 1 103 ? -1.813 16.985 -19.292 1.00 33.63 102 PHE A CA 1
ATOM 814 C C . PHE A 1 103 ? -0.749 17.595 -20.202 1.00 34.85 102 PHE A C 1
ATOM 815 O O . PHE A 1 103 ? -0.788 17.441 -21.420 1.00 34.19 102 PHE A O 1
ATOM 823 N N . TYR A 1 104 ? 0.205 18.295 -19.596 1.00 36.84 103 TYR A N 1
ATOM 824 C CA . TYR A 1 104 ? 1.319 18.903 -20.328 1.00 37.38 103 TYR A CA 1
ATOM 825 C C . TYR A 1 104 ? 2.632 18.353 -19.797 1.00 36.28 103 TYR A C 1
ATOM 826 O O . TYR A 1 104 ? 2.820 18.270 -18.597 1.00 34.55 103 TYR A O 1
ATOM 835 N N . ASP A 1 105 ? 3.530 17.981 -20.705 1.00 38.25 104 ASP A N 1
ATOM 836 C CA . ASP A 1 105 ? 4.946 17.759 -20.385 1.00 38.23 104 ASP A CA 1
ATOM 837 C C . ASP A 1 105 ? 5.668 19.041 -20.726 1.00 37.51 104 ASP A C 1
ATOM 838 O O . ASP A 1 105 ? 5.566 19.499 -21.856 1.00 38.43 104 ASP A O 1
ATOM 843 N N . PHE A 1 106 ? 6.427 19.606 -19.784 1.00 36.88 105 PHE A N 1
ATOM 844 C CA . PHE A 1 106 ? 7.236 20.786 -20.056 1.00 36.74 105 PHE A CA 1
ATOM 845 C C . PHE A 1 106 ? 8.713 20.425 -20.180 1.00 39.83 105 PHE A C 1
ATOM 846 O O . PHE A 1 106 ? 9.209 19.564 -19.462 1.00 40.07 105 PHE A O 1
ATOM 854 N N . GLU A 1 107 ? 9.388 21.092 -21.114 1.00 41.51 106 GLU A N 1
ATOM 855 C CA . GLU A 1 107 ? 10.823 20.998 -21.294 1.00 42.71 106 GLU A CA 1
ATOM 856 C C . GLU A 1 107 ? 11.371 22.399 -21.437 1.00 42.77 106 GLU A C 1
ATOM 857 O O . GLU A 1 107 ? 10.970 23.133 -22.341 1.00 42.21 106 GLU A O 1
ATOM 863 N N . GLN A 1 108 ? 12.279 22.762 -20.529 1.00 44.45 107 GLN A N 1
ATOM 864 C CA . GLN A 1 108 ? 12.909 24.073 -20.514 1.00 44.88 107 GLN A CA 1
ATOM 865 C C . GLN A 1 108 ? 11.863 25.216 -20.594 1.00 43.63 107 GLN A C 1
ATOM 866 O O . GLN A 1 108 ? 11.976 26.122 -21.435 1.00 41.98 107 GLN A O 1
ATOM 869 N N . ALA A 1 109 ? 10.867 25.150 -19.701 1.00 41.42 108 ALA A N 1
ATOM 870 C CA . ALA A 1 109 ? 9.837 26.200 -19.542 1.00 42.23 108 ALA A CA 1
ATOM 871 C C . ALA A 1 109 ? 8.788 26.260 -20.660 1.00 40.66 108 ALA A C 1
ATOM 872 O O 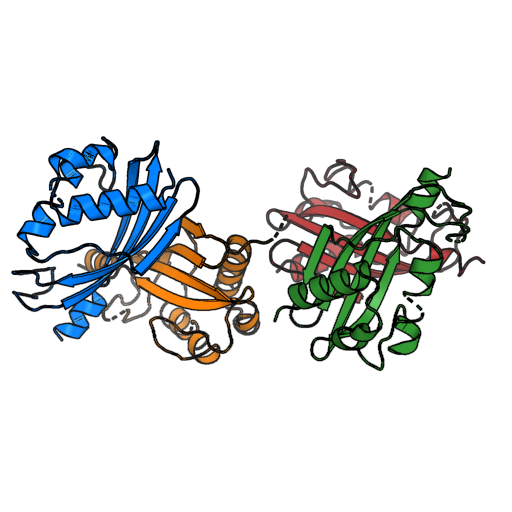. ALA A 1 109 ? 7.992 27.187 -20.714 1.00 41.87 108 ALA A O 1
ATOM 874 N N . LYS A 1 110 ? 8.770 25.265 -21.537 1.00 38.50 109 LYS A N 1
ATOM 875 C CA . LYS A 1 110 ? 7.859 25.265 -22.664 1.00 37.18 109 LYS A CA 1
ATOM 876 C C . LYS A 1 110 ? 7.085 23.957 -22.760 1.00 36.21 109 LYS A C 1
ATOM 877 O O . LYS A 1 110 ? 7.597 22.909 -22.403 1.00 36.45 109 LYS A O 1
ATOM 883 N N . ILE A 1 111 ? 5.852 24.046 -23.256 1.00 36.56 110 ILE A N 1
ATOM 884 C CA . ILE A 1 111 ? 5.015 22.891 -23.511 1.00 35.80 110 ILE A CA 1
ATOM 885 C C . ILE A 1 111 ? 5.618 22.070 -24.653 1.00 36.98 110 ILE A C 1
ATOM 886 O O . ILE A 1 111 ? 5.860 22.591 -25.755 1.00 37.23 110 ILE A O 1
ATOM 891 N N . ARG A 1 112 ? 5.876 20.794 -24.371 1.00 36.29 111 ARG A N 1
ATOM 892 C CA . ARG A 1 112 ? 6.515 19.882 -25.303 1.00 36.05 111 ARG A CA 1
ATOM 893 C C . ARG A 1 112 ? 5.573 18.775 -25.748 1.00 34.60 111 ARG A C 1
ATOM 894 O O . ARG A 1 112 ? 5.649 18.333 -26.870 1.00 35.41 111 ARG A O 1
ATOM 902 N N . ARG A 1 113 ? 4.744 18.270 -24.853 1.00 34.48 112 ARG A N 1
ATOM 903 C CA . ARG A 1 113 ? 3.791 17.220 -25.194 1.00 35.59 112 ARG A CA 1
ATOM 904 C C . ARG A 1 113 ? 2.461 17.475 -24.492 1.00 34.78 112 ARG A C 1
ATOM 905 O O . ARG A 1 113 ? 2.432 17.902 -23.336 1.00 34.32 112 ARG A O 1
ATOM 913 N N . VAL A 1 114 ? 1.370 17.238 -25.196 1.00 35.63 113 VAL A N 1
ATOM 914 C CA . VAL A 1 114 ? 0.038 17.542 -24.668 1.00 35.08 113 VAL A CA 1
ATOM 915 C C . VAL A 1 114 ? -0.852 16.313 -24.880 1.00 35.31 113 VAL A C 1
ATOM 916 O O . VAL A 1 114 ? -0.813 15.706 -25.939 1.00 34.19 113 VAL A O 1
ATOM 920 N N . TRP A 1 115 ? -1.599 15.931 -23.833 1.00 33.46 114 TRP A N 1
ATOM 921 C CA . TRP A 1 115 ? -2.674 14.981 -23.957 1.00 34.25 114 TRP A CA 1
ATOM 922 C C . TRP A 1 115 ? -3.955 15.606 -23.464 1.00 35.28 114 TRP A C 1
ATOM 923 O O . TRP A 1 115 ? -4.058 15.935 -22.313 1.00 33.17 114 TRP A O 1
ATOM 934 N N . SER A 1 116 ? -4.940 15.748 -24.360 1.00 37.11 115 SER A N 1
ATOM 935 C CA . SER A 1 116 ? -6.195 16.444 -24.076 1.00 38.13 115 SER A CA 1
ATOM 936 C C . SER A 1 116 ? -7.401 15.587 -24.325 1.00 37.23 115 SER A C 1
ATOM 937 O O . SER A 1 116 ? -7.439 14.920 -25.323 1.00 38.54 115 SER A O 1
ATOM 940 N N . VAL A 1 117 ? -8.372 15.607 -23.401 1.00 38.09 116 VAL A N 1
ATOM 941 C CA . VAL A 1 117 ? -9.684 14.975 -23.602 1.00 37.46 116 VAL A CA 1
ATOM 942 C C . VAL A 1 117 ? -10.762 16.036 -23.307 1.00 37.17 116 VAL A C 1
ATOM 943 O O . VAL A 1 117 ? -10.679 16.724 -22.290 1.00 35.41 116 VAL A O 1
ATOM 947 N N . LEU A 1 118 ? -11.712 16.210 -24.236 1.00 38.82 117 LEU A N 1
ATOM 948 C CA . LEU A 1 118 ? -12.859 17.110 -24.054 1.00 38.97 117 LEU A CA 1
ATOM 949 C C . LEU A 1 118 ? -14.116 16.312 -23.747 1.00 37.38 117 LEU A C 1
ATOM 950 O O . LEU A 1 118 ? -14.292 15.179 -24.177 1.00 37.03 117 LEU A O 1
ATOM 955 N N . ASP A 1 119 ? -15.002 16.933 -22.974 1.00 36.85 118 ASP A N 1
ATOM 956 C CA . ASP A 1 119 ? -16.236 16.297 -22.516 1.00 34.71 118 ASP A CA 1
ATOM 957 C C . ASP A 1 119 ? -17.356 16.408 -23.592 1.00 35.19 118 ASP A C 1
ATOM 958 O O . ASP A 1 119 ? -18.242 17.274 -23.529 1.00 36.00 118 ASP A O 1
ATOM 963 N N . LYS A 1 120 ? -17.308 15.506 -24.562 1.00 34.25 119 LYS A N 1
ATOM 964 C CA . LYS A 1 120 ? -18.288 15.435 -25.611 1.00 34.04 119 LYS A CA 1
ATOM 965 C C . LYS A 1 120 ? -19.672 15.135 -25.052 1.00 35.01 119 LYS A C 1
ATOM 966 O O . LYS A 1 120 ? -20.672 15.621 -25.548 1.00 35.23 119 LYS A O 1
ATOM 972 N N . VAL A 1 121 ? -19.725 14.307 -24.021 1.00 34.97 120 VAL A N 1
ATOM 973 C CA . VAL A 1 121 ? -20.983 13.890 -23.447 1.00 35.52 120 VAL A CA 1
ATOM 974 C C . VAL A 1 121 ? -21.784 15.080 -22.878 1.00 35.10 120 VAL A C 1
ATOM 975 O O . VAL A 1 121 ? -23.001 15.156 -23.052 1.00 33.19 120 VAL A O 1
ATOM 979 N N . ALA A 1 122 ? -21.091 16.014 -22.229 1.00 34.50 121 ALA A N 1
ATOM 980 C CA . ALA A 1 122 ? -21.722 17.258 -21.746 1.00 33.69 121 ALA A CA 1
ATOM 981 C C . ALA A 1 122 ? -22.402 18.050 -22.869 1.00 34.19 121 ALA A C 1
ATOM 982 O O . ALA A 1 122 ? -23.549 18.519 -22.683 1.00 34.19 121 ALA A O 1
ATOM 984 N N . ILE A 1 123 ? -21.749 18.137 -24.039 1.00 33.22 122 ILE A N 1
ATOM 985 C CA . ILE A 1 123 ? -22.323 18.833 -25.206 1.00 34.10 122 ILE A CA 1
ATOM 986 C C . ILE A 1 123 ? -23.546 18.082 -25.752 1.00 33.95 122 ILE A C 1
ATOM 987 O O . ILE A 1 123 ? -24.585 18.686 -25.998 1.00 33.67 122 ILE A O 1
ATOM 992 N N . GLU A 1 124 ? -23.425 16.767 -25.911 1.00 34.06 123 GLU A N 1
ATOM 993 C CA . GLU A 1 124 ? -24.557 15.922 -26.295 1.00 35.71 123 GLU A CA 1
ATOM 994 C C . GLU A 1 124 ? -25.801 16.152 -25.428 1.00 35.74 123 GLU A C 1
ATOM 995 O O . GLU A 1 124 ? -26.921 16.258 -25.946 1.00 35.41 123 GLU A O 1
ATOM 1001 N N . ARG A 1 125 ? -25.607 16.196 -24.109 1.00 39.32 124 ARG A N 1
ATOM 1002 C CA . ARG A 1 125 ? -26.696 16.418 -23.153 1.00 41.51 124 ARG A CA 1
ATOM 1003 C C . ARG A 1 125 ? -27.360 17.747 -23.363 1.00 41.52 124 ARG A C 1
ATOM 1004 O O . ARG A 1 125 ? -28.593 17.886 -23.186 1.00 42.49 124 ARG A O 1
ATOM 1012 N N . GLN A 1 126 ? -26.553 18.732 -23.739 1.00 37.84 125 GLN A N 1
ATOM 1013 C CA . GLN A 1 126 ? -27.107 20.057 -23.972 1.00 37.87 125 GLN A CA 1
ATOM 1014 C C . GLN A 1 126 ? -27.874 20.183 -25.291 1.00 38.28 125 GLN A C 1
ATOM 1015 O O . GLN A 1 126 ? -28.747 21.008 -25.387 1.00 40.22 125 GLN A O 1
ATOM 1021 N N . LEU A 1 127 ? -27.528 19.409 -26.309 1.00 38.58 126 LEU A N 1
ATOM 1022 C CA . LEU A 1 127 ? -28.237 19.472 -27.599 1.00 37.85 126 LEU A CA 1
ATOM 1023 C C . LEU A 1 127 ? -29.433 18.526 -27.611 1.00 38.20 126 LEU A C 1
ATOM 1024 O O . LEU A 1 127 ? -30.366 18.688 -28.412 1.00 38.36 126 LEU A O 1
ATOM 1029 N N . GLY A 1 128 ? -29.411 17.536 -26.723 1.00 40.03 127 GLY A N 1
ATOM 1030 C CA . GLY A 1 128 ? -30.242 16.338 -26.882 1.00 43.28 127 GLY A CA 1
ATOM 1031 C C . GLY A 1 128 ? -31.680 16.485 -26.410 1.00 47.87 127 GLY A C 1
ATOM 1032 O O . GLY A 1 128 ? -31.970 17.030 -25.323 1.00 49.42 127 GLY A O 1
ATOM 1034 N N . GLY B 1 1 ? 10.051 4.565 1.033 1.00 30.73 0 GLY B N 1
ATOM 1035 C CA . GLY B 1 1 ? 9.859 5.558 2.116 1.00 31.70 0 GLY B CA 1
ATOM 1036 C C . GLY B 1 1 ? 8.400 5.866 2.372 1.00 32.03 0 GLY B C 1
ATOM 1037 O O . GLY B 1 1 ? 7.518 5.138 1.905 1.00 32.92 0 GLY B O 1
ATOM 1046 N N . GLN B 1 3 ? 4.716 7.021 2.398 1.00 34.81 2 GLN B N 1
ATOM 1047 C CA . GLN B 1 3 ? 3.734 7.076 1.321 1.00 35.32 2 GLN B CA 1
ATOM 1048 C C . GLN B 1 3 ? 3.258 8.517 0.999 1.00 35.49 2 GLN B C 1
ATOM 1049 O O . GLN B 1 3 ? 3.212 9.376 1.847 1.00 35.03 2 GLN B O 1
ATOM 1055 N N . THR B 1 4 ? 2.884 8.715 -0.248 1.00 42.82 3 THR B N 1
ATOM 1056 C CA . THR B 1 4 ? 2.440 9.955 -0.885 1.00 40.80 3 THR B CA 1
ATOM 1057 C C . THR B 1 4 ? 1.080 9.657 -1.507 1.00 40.35 3 THR B C 1
ATOM 1058 O O . THR B 1 4 ? 0.674 8.507 -1.523 1.00 40.36 3 THR B O 1
ATOM 1062 N N . LEU B 1 5 ? 0.368 10.674 -1.995 1.00 39.60 4 LEU B N 1
ATOM 1063 C CA . LEU B 1 5 ? -0.883 10.446 -2.713 1.00 38.76 4 LEU B CA 1
ATOM 1064 C C . LEU B 1 5 ? -0.684 9.468 -3.855 1.00 37.46 4 LEU B C 1
ATOM 1065 O O . LEU B 1 5 ? -1.557 8.665 -4.127 1.00 37.09 4 LEU B O 1
ATOM 1070 N N . ASN B 1 6 ? 0.462 9.540 -4.521 1.00 37.83 5 ASN B N 1
ATOM 1071 C CA . ASN B 1 6 ? 0.762 8.605 -5.622 1.00 38.66 5 ASN B CA 1
ATOM 1072 C C . ASN B 1 6 ? 0.708 7.131 -5.174 1.00 38.68 5 ASN B C 1
ATOM 1073 O O . ASN B 1 6 ? 0.112 6.282 -5.862 1.00 37.45 5 ASN B O 1
ATOM 1078 N N . ASP B 1 7 ? 1.300 6.845 -4.010 1.00 36.98 6 ASP B N 1
ATOM 1079 C CA . ASP B 1 7 ? 1.295 5.507 -3.456 1.00 36.80 6 ASP B CA 1
ATOM 1080 C C . ASP B 1 7 ? -0.098 5.055 -3.076 1.00 35.93 6 ASP B C 1
ATOM 1081 O O . ASP B 1 7 ? -0.462 3.928 -3.392 1.00 34.33 6 ASP B O 1
ATOM 1086 N N . ILE B 1 8 ? -0.853 5.928 -2.391 1.00 35.92 7 ILE B N 1
ATOM 1087 C CA . ILE B 1 8 ? -2.248 5.654 -1.988 1.00 35.55 7 ILE B CA 1
ATOM 1088 C C . ILE B 1 8 ? -3.096 5.333 -3.255 1.00 36.84 7 ILE B C 1
ATOM 1089 O O . ILE B 1 8 ? -3.827 4.338 -3.294 1.00 35.59 7 ILE B O 1
ATOM 1094 N N . TYR B 1 9 ? -2.928 6.156 -4.294 1.00 36.64 8 TYR B N 1
ATOM 1095 C CA . TYR B 1 9 ? -3.653 6.000 -5.527 1.00 35.42 8 TYR B CA 1
ATOM 1096 C C . TYR B 1 9 ? -3.355 4.681 -6.242 1.00 35.60 8 TYR B C 1
ATOM 1097 O O . TYR B 1 9 ? -4.280 4.013 -6.692 1.00 36.80 8 TYR B O 1
ATOM 1106 N N . LEU B 1 10 ? -2.078 4.323 -6.368 1.00 36.44 9 LEU B N 1
ATOM 1107 C CA . LEU B 1 10 ? -1.715 3.078 -7.032 1.00 36.34 9 LEU B CA 1
ATOM 1108 C C . LEU B 1 10 ? -2.220 1.861 -6.233 1.00 35.64 9 LEU B C 1
ATOM 1109 O O . LEU B 1 10 ? -2.601 0.866 -6.843 1.00 33.81 9 LEU B O 1
ATOM 1114 N N . ALA B 1 11 ? -2.265 1.967 -4.894 1.00 35.31 10 ALA B N 1
ATOM 1115 C CA . ALA B 1 11 ? -2.854 0.928 -4.034 1.00 34.67 10 ALA B CA 1
ATOM 1116 C C . ALA B 1 11 ? -4.375 0.850 -4.267 1.00 34.49 10 ALA B C 1
ATOM 1117 O O . ALA B 1 11 ? -4.951 -0.223 -4.293 1.00 35.19 10 ALA B O 1
ATOM 1119 N N . TYR B 1 12 ? -5.015 1.998 -4.465 1.00 35.05 11 TYR B N 1
ATOM 1120 C CA . TYR B 1 12 ? -6.455 2.057 -4.795 1.00 34.49 11 TYR B CA 1
ATOM 1121 C C . TYR B 1 12 ? -6.752 1.355 -6.117 1.00 35.34 11 TYR B C 1
ATOM 1122 O O . TYR B 1 12 ? -7.681 0.546 -6.199 1.00 34.43 11 TYR B O 1
ATOM 1131 N N . LEU B 1 13 ? -5.938 1.638 -7.131 1.00 35.61 12 LEU B N 1
ATOM 1132 C CA . LEU B 1 13 ? -6.095 1.008 -8.449 1.00 36.53 12 LEU B CA 1
ATOM 1133 C C . LEU B 1 13 ? -5.860 -0.487 -8.367 1.00 35.91 12 LEU B C 1
ATOM 1134 O O . LEU B 1 13 ? -6.549 -1.259 -9.051 1.00 35.65 12 LEU B O 1
ATOM 1139 N N . ASP B 1 14 ? -4.896 -0.888 -7.534 1.00 36.33 13 ASP B N 1
ATOM 1140 C CA . ASP B 1 14 ? -4.666 -2.300 -7.288 1.00 37.39 13 ASP B CA 1
ATOM 1141 C C . ASP B 1 14 ? -5.874 -3.017 -6.713 1.00 36.01 13 ASP B C 1
ATOM 1142 O O . ASP B 1 14 ? -6.192 -4.117 -7.141 1.00 36.98 13 ASP B O 1
ATOM 1147 N N . SER B 1 15 ? -6.522 -2.404 -5.726 1.00 35.90 14 SER B N 1
ATOM 1148 C CA . SER B 1 15 ? -7.721 -3.001 -5.136 1.00 35.19 14 SER B CA 1
ATOM 1149 C C . SER B 1 15 ? -8.838 -3.100 -6.185 1.00 36.46 14 SER B C 1
ATOM 1150 O O . SER B 1 15 ? -9.572 -4.082 -6.224 1.00 37.42 14 SER B O 1
ATOM 1153 N N . LEU B 1 16 ? -8.954 -2.083 -7.035 1.00 37.74 15 LEU B N 1
ATOM 1154 C CA . LEU B 1 16 ? -9.939 -2.062 -8.122 1.00 37.37 15 LEU B CA 1
ATOM 1155 C C . LEU B 1 16 ? -9.697 -3.209 -9.102 1.00 37.77 15 LEU B C 1
ATOM 1156 O O . LEU B 1 16 ? -10.641 -3.882 -9.527 1.00 37.32 15 LEU B O 1
ATOM 1161 N N . ASN B 1 17 ? -8.430 -3.442 -9.441 1.00 38.50 16 ASN B N 1
ATOM 1162 C CA . ASN B 1 17 ? -8.064 -4.533 -10.345 1.00 38.03 16 ASN B CA 1
ATOM 1163 C C . ASN B 1 17 ? -8.325 -5.918 -9.795 1.00 38.32 16 ASN B C 1
ATOM 1164 O O . ASN B 1 17 ? -8.534 -6.846 -10.562 1.00 40.43 16 ASN B O 1
ATOM 1169 N N . HIS B 1 18 ? -8.300 -6.065 -8.473 1.00 37.48 17 HIS B N 1
ATOM 1170 C CA . HIS B 1 18 ? -8.706 -7.308 -7.839 1.00 36.88 17 HIS B CA 1
ATOM 1171 C C . HIS B 1 18 ? -10.186 -7.282 -7.433 1.00 36.88 17 HIS B C 1
ATOM 1172 O O . HIS B 1 18 ? -10.663 -8.219 -6.789 1.00 38.43 17 HIS B O 1
ATOM 1179 N N . GLN B 1 19 ? -10.911 -6.230 -7.829 1.00 36.56 18 GLN B N 1
ATOM 1180 C CA . GLN B 1 19 ? -12.330 -6.041 -7.478 1.00 37.56 18 GLN B CA 1
ATOM 1181 C C . GLN B 1 19 ? -12.597 -6.206 -5.970 1.00 37.97 18 GLN B C 1
ATOM 1182 O O . GLN B 1 19 ? -13.620 -6.772 -5.576 1.00 37.91 18 GLN B O 1
ATOM 1188 N N . ALA B 1 20 ? -11.663 -5.707 -5.150 1.00 38.65 19 ALA B N 1
ATOM 1189 C CA . ALA B 1 20 ? -11.726 -5.818 -3.688 1.00 39.37 19 ALA B CA 1
ATOM 1190 C C . ALA B 1 20 ? -12.477 -4.601 -3.116 1.00 40.24 19 ALA B C 1
ATOM 1191 O O . ALA B 1 20 ? -11.873 -3.715 -2.511 1.00 42.68 19 ALA B O 1
ATOM 1193 N N . PHE B 1 21 ? -13.798 -4.579 -3.308 1.00 41.73 20 PHE B N 1
ATOM 1194 C CA . PHE B 1 21 ? -14.639 -3.428 -2.932 1.00 42.85 20 PHE B CA 1
ATOM 1195 C C . PHE B 1 21 ? -15.077 -3.379 -1.469 1.00 44.16 20 PHE B C 1
ATOM 1196 O O . PHE B 1 21 ? -15.610 -2.363 -1.031 1.00 42.59 20 PHE B O 1
ATOM 1204 N N . ASP B 1 22 ? -14.859 -4.462 -0.722 1.00 45.31 21 ASP B N 1
ATOM 1205 C CA . ASP B 1 22 ? -15.039 -4.438 0.727 1.00 46.75 21 ASP B CA 1
ATOM 1206 C C . ASP B 1 22 ? -14.009 -3.503 1.352 1.00 47.85 21 ASP B C 1
ATOM 1207 O O . ASP B 1 22 ? -14.249 -2.922 2.402 1.00 46.47 21 ASP B O 1
ATOM 1212 N N . GLU B 1 23 ? -12.858 -3.378 0.688 1.00 49.86 22 GLU B N 1
ATOM 1213 C CA . GLU B 1 23 ? -11.753 -2.508 1.126 1.00 51.43 22 GLU B CA 1
ATOM 1214 C C . GLU B 1 23 ? -11.907 -1.036 0.690 1.00 47.83 22 GLU B C 1
ATOM 1215 O O . GLU B 1 23 ? -11.087 -0.201 1.075 1.00 47.92 22 GLU B O 1
ATOM 1218 N N . LEU B 1 24 ? -12.944 -0.719 -0.092 1.00 43.88 23 LEU B N 1
ATOM 1219 C CA . LEU B 1 24 ? -13.030 0.575 -0.797 1.00 42.01 23 LEU B CA 1
ATOM 1220 C C . LEU B 1 24 ? -12.932 1.799 0.117 1.00 39.74 23 LEU B C 1
ATOM 1221 O O . LEU B 1 24 ? -12.287 2.792 -0.230 1.00 39.92 23 LEU B O 1
ATOM 1226 N N . GLY B 1 25 ? -13.566 1.728 1.278 1.00 38.46 24 GLY B N 1
ATOM 1227 C CA . GLY B 1 25 ? -13.506 2.806 2.261 1.00 37.37 24 GLY B CA 1
ATOM 1228 C C . GLY B 1 25 ? -12.139 3.136 2.855 1.00 36.57 24 GLY B C 1
ATOM 1229 O O . GLY B 1 25 ? -12.001 4.168 3.513 1.00 37.67 24 GLY B O 1
ATOM 1230 N N . THR B 1 26 ? -11.141 2.269 2.651 1.00 35.76 25 THR B N 1
ATOM 1231 C CA . THR B 1 26 ? -9.738 2.593 2.957 1.00 35.04 25 THR B CA 1
ATOM 1232 C C . THR B 1 26 ? -9.269 3.767 2.112 1.00 35.30 25 THR B C 1
ATOM 1233 O O . THR B 1 26 ? -8.491 4.593 2.577 1.00 34.69 25 THR B O 1
ATOM 1237 N N . PHE B 1 27 ? -9.782 3.842 0.877 1.00 36.24 26 PHE B N 1
ATOM 1238 C CA . PHE B 1 27 ? -9.330 4.791 -0.145 1.00 36.39 26 PHE B CA 1
ATOM 1239 C C . PHE B 1 27 ? -10.343 5.896 -0.497 1.00 36.69 26 PHE B C 1
ATOM 1240 O O . PHE B 1 27 ? -9.960 6.914 -1.059 1.00 36.16 26 PHE B O 1
ATOM 1248 N N .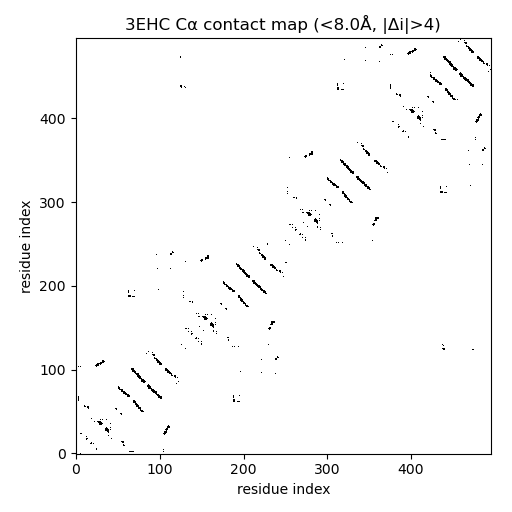 VAL B 1 28 ? -11.624 5.697 -0.184 1.00 37.04 27 VAL B N 1
ATOM 1249 C CA . VAL B 1 28 ? -12.702 6.598 -0.642 1.00 35.96 27 VAL B CA 1
ATOM 1250 C C . VAL B 1 28 ? -13.513 7.072 0.576 1.00 36.01 27 VAL B C 1
ATOM 1251 O O . VAL B 1 28 ? -13.916 6.267 1.399 1.00 35.28 27 VAL B O 1
ATOM 1255 N N . ASP B 1 29 ? -13.696 8.392 0.683 1.00 35.83 28 ASP B N 1
ATOM 1256 C CA . ASP B 1 29 ? -14.436 9.044 1.766 1.00 36.23 28 ASP B CA 1
ATOM 1257 C C . ASP B 1 29 ? -15.900 8.577 1.803 1.00 36.56 28 ASP B C 1
ATOM 1258 O O . ASP B 1 29 ? -16.467 8.192 0.762 1.00 35.05 28 ASP B O 1
ATOM 1263 N N . ASP B 1 30 ? -16.511 8.600 2.988 1.00 37.47 29 ASP B N 1
ATOM 1264 C CA . ASP B 1 30 ? -17.934 8.223 3.131 1.00 37.20 29 ASP B CA 1
ATOM 1265 C C . ASP B 1 30 ? -18.858 9.101 2.276 1.00 36.44 29 ASP B C 1
ATOM 1266 O O . ASP B 1 30 ? -19.893 8.648 1.775 1.00 34.89 29 ASP B O 1
ATOM 1271 N N . ASN B 1 31 ? -18.466 10.364 2.121 1.00 37.37 30 ASN B N 1
ATOM 1272 C CA . ASN B 1 31 ? -19.242 11.359 1.401 1.00 35.92 30 ASN B CA 1
ATOM 1273 C C . ASN B 1 31 ? -18.627 11.753 0.073 1.00 34.91 30 ASN B C 1
ATOM 1274 O O . ASN B 1 31 ? -18.821 12.875 -0.387 1.00 35.18 30 ASN B O 1
ATOM 1279 N N . VAL B 1 32 ? -17.922 10.819 -0.560 1.00 34.17 31 VAL B N 1
ATOM 1280 C CA . VAL B 1 32 ? -17.347 11.051 -1.862 1.00 34.11 31 VAL B CA 1
ATOM 1281 C C . VAL B 1 32 ? -18.401 11.555 -2.885 1.00 34.97 31 VAL B C 1
ATOM 1282 O O . VAL B 1 32 ? -19.573 11.123 -2.891 1.00 34.37 31 VAL B O 1
ATOM 1286 N N . GLU B 1 33 ? -17.953 12.500 -3.713 1.00 34.33 32 GLU B N 1
ATOM 1287 C CA . GLU B 1 33 ? -18.693 13.030 -4.852 1.00 36.52 32 GLU B CA 1
ATOM 1288 C C . GLU B 1 33 ? -17.953 12.685 -6.132 1.00 37.13 32 GLU B C 1
ATOM 1289 O O . GLU B 1 33 ? -16.740 12.847 -6.187 1.00 36.42 32 GLU B O 1
ATOM 1295 N N . HIS B 1 34 ? -18.680 12.214 -7.153 1.00 38.05 33 HIS B N 1
ATOM 1296 C CA . HIS B 1 34 ? -18.102 11.898 -8.451 1.00 36.57 33 HIS B CA 1
ATOM 1297 C C . HIS B 1 34 ? -18.870 12.653 -9.517 1.00 38.36 33 HIS B C 1
ATOM 1298 O O . HIS B 1 34 ? -20.077 12.485 -9.623 1.00 37.95 33 HIS B O 1
ATOM 1305 N N . ASN B 1 35 ? -18.161 13.458 -10.315 1.00 38.46 34 ASN B N 1
ATOM 1306 C CA . ASN B 1 35 ? -18.769 14.340 -11.326 1.00 38.09 34 ASN B CA 1
ATOM 1307 C C . ASN B 1 35 ? -19.991 15.058 -10.817 1.00 38.27 34 ASN B C 1
ATOM 1308 O O . ASN B 1 35 ? -21.048 15.079 -11.466 1.00 37.48 34 ASN B O 1
ATOM 1313 N N . GLY B 1 36 ? -19.839 15.627 -9.630 1.00 37.90 35 GLY B N 1
ATOM 1314 C CA . GLY B 1 36 ? -20.896 16.377 -8.968 1.00 39.19 35 GLY B CA 1
ATOM 1315 C C . GLY B 1 36 ? -22.056 15.597 -8.355 1.00 39.03 35 GLY B C 1
ATOM 1316 O O . GLY B 1 36 ? -22.980 16.202 -7.847 1.00 40.23 35 GLY B O 1
ATOM 1317 N N . ARG B 1 37 ? -22.045 14.271 -8.447 1.00 38.85 36 ARG B N 1
ATOM 1318 C CA . ARG B 1 37 ? -23.099 13.452 -7.850 1.00 39.05 36 ARG B CA 1
ATOM 1319 C C . ARG B 1 37 ? -22.686 13.103 -6.415 1.00 38.50 36 ARG B C 1
ATOM 1320 O O . ARG B 1 37 ? -21.697 12.381 -6.195 1.00 36.81 36 ARG B O 1
ATOM 1328 N N . PRO B 1 38 ? -23.449 13.615 -5.423 1.00 39.03 37 PRO B N 1
ATOM 1329 C CA . PRO B 1 38 ? -23.041 13.399 -4.051 1.00 38.02 37 PRO B CA 1
ATOM 1330 C C . PRO B 1 38 ? -23.559 12.046 -3.572 1.00 36.07 37 PRO B C 1
ATOM 1331 O O . PRO B 1 38 ? -24.417 11.981 -2.710 1.00 34.96 37 PRO B O 1
ATOM 1335 N N . PHE B 1 39 ? -23.022 10.968 -4.135 1.00 35.57 38 PHE B N 1
ATOM 1336 C CA . PHE B 1 39 ? -23.610 9.639 -3.926 1.00 35.35 38 PHE B CA 1
ATOM 1337 C C . PHE B 1 39 ? -22.889 8.737 -2.881 1.00 34.29 38 PHE B C 1
ATOM 1338 O O . PHE B 1 39 ? -23.333 7.620 -2.613 1.00 33.38 38 PHE B O 1
ATOM 1346 N N . GLY B 1 40 ? -21.811 9.249 -2.282 1.00 34.74 39 GLY B N 1
ATOM 1347 C CA . GLY B 1 40 ? -21.135 8.586 -1.171 1.00 33.66 39 GLY B CA 1
ATOM 1348 C C . GLY B 1 40 ? -20.408 7.307 -1.516 1.00 34.16 39 GLY B C 1
ATOM 1349 O O . GLY B 1 40 ? -20.449 6.844 -2.657 1.00 33.91 39 GLY B O 1
ATOM 1350 N N . LEU B 1 41 ? -19.772 6.719 -0.504 1.00 35.01 40 LEU B N 1
ATOM 1351 C CA . LEU B 1 41 ? -19.000 5.479 -0.663 1.00 35.07 40 LEU B CA 1
ATOM 1352 C C . LEU B 1 41 ? -19.815 4.367 -1.331 1.00 34.88 40 LEU B C 1
ATOM 1353 O O . LEU B 1 41 ? -19.296 3.680 -2.206 1.00 34.38 40 LEU B O 1
ATOM 1358 N N . SER B 1 42 ? -21.081 4.192 -0.931 1.00 32.89 41 SER B N 1
ATOM 1359 C CA . SER B 1 42 ? -21.909 3.089 -1.481 1.00 34.13 41 SER B CA 1
ATOM 1360 C C . SER B 1 42 ? -22.336 3.346 -2.935 1.00 33.79 41 SER B C 1
ATOM 1361 O O . SER B 1 42 ? -22.383 2.414 -3.745 1.00 32.28 41 SER B O 1
ATOM 1364 N N . GLY B 1 43 ? -22.609 4.606 -3.267 1.00 34.77 42 GLY B N 1
ATOM 1365 C CA . GLY B 1 43 ? -22.857 4.990 -4.652 1.00 34.45 42 GLY B CA 1
ATOM 1366 C C . GLY B 1 43 ? -21.646 4.803 -5.547 1.00 34.25 42 GLY B C 1
ATOM 1367 O O . GLY B 1 43 ? -21.787 4.437 -6.701 1.00 34.86 42 GLY B O 1
ATOM 1368 N N . TYR B 1 44 ? -20.466 5.061 -4.987 1.00 34.15 43 TYR B N 1
ATOM 1369 C CA . TYR B 1 44 ? -19.186 4.895 -5.647 1.00 35.68 43 TYR B CA 1
ATOM 1370 C C . TYR B 1 44 ? -18.888 3.415 -5.879 1.00 36.56 43 TYR B C 1
ATOM 1371 O O . TYR B 1 44 ? -18.448 3.032 -6.972 1.00 36.44 43 TYR B O 1
ATOM 1380 N N . ARG B 1 45 ? -19.133 2.590 -4.864 1.00 37.30 44 ARG B N 1
ATOM 1381 C CA . ARG B 1 45 ? -18.998 1.130 -4.979 1.00 38.12 44 ARG B CA 1
ATOM 1382 C C . ARG B 1 45 ? -19.918 0.584 -6.068 1.00 38.28 44 ARG B C 1
ATOM 1383 O O . ARG B 1 45 ? -19.505 -0.244 -6.866 1.00 38.47 44 ARG B O 1
ATOM 1391 N N . ASP B 1 46 ? -21.164 1.049 -6.091 1.00 39.19 45 ASP B N 1
ATOM 1392 C CA . ASP B 1 46 ? -22.150 0.622 -7.105 1.00 38.92 45 ASP B CA 1
ATOM 1393 C C . ASP B 1 46 ? -21.692 0.965 -8.505 1.00 38.56 45 ASP B C 1
ATOM 1394 O O . ASP B 1 46 ? -21.896 0.197 -9.430 1.00 39.07 45 ASP B O 1
ATOM 1407 N N . LEU B 1 48 ? -18.512 1.325 -9.584 1.00 38.08 47 LEU B N 1
ATOM 1408 C CA . LEU B 1 48 ? -17.429 0.411 -9.963 1.00 37.85 47 LEU B CA 1
ATOM 1409 C C . LEU B 1 48 ? -17.931 -1.024 -10.227 1.00 36.59 47 LEU B C 1
ATOM 1410 O O . LEU B 1 48 ? -17.437 -1.671 -11.136 1.00 36.52 47 LEU B O 1
ATOM 1415 N N . VAL B 1 49 ? -18.885 -1.510 -9.429 1.00 36.10 48 VAL B N 1
ATOM 1416 C CA . VAL B 1 49 ? -19.504 -2.825 -9.644 1.00 36.16 48 VAL B CA 1
ATOM 1417 C C . VAL B 1 49 ? -20.181 -2.875 -11.030 1.00 37.61 48 VAL B C 1
ATOM 1418 O O . VAL B 1 49 ? -20.133 -3.890 -11.732 1.00 38.18 48 VAL B O 1
ATOM 1422 N N . LYS B 1 50 ? -20.820 -1.776 -11.412 1.00 38.22 49 LYS B N 1
ATOM 1423 C CA . LYS B 1 50 ? -21.494 -1.676 -12.707 1.00 39.38 49 LYS B CA 1
ATOM 1424 C C . LYS B 1 50 ? -20.507 -1.615 -13.882 1.00 38.98 49 LYS B C 1
ATOM 1425 O O . LYS B 1 50 ? -20.732 -2.256 -14.918 1.00 39.93 49 LYS B O 1
ATOM 1431 N N . ASP B 1 51 ? -19.427 -0.845 -13.708 1.00 39.00 50 ASP B N 1
ATOM 1432 C CA . ASP B 1 51 ? -18.331 -0.771 -14.684 1.00 39.03 50 ASP B CA 1
ATOM 1433 C C . ASP B 1 51 ? -17.749 -2.158 -14.994 1.00 37.47 50 ASP B C 1
ATOM 1434 O O . ASP B 1 51 ? -17.494 -2.465 -16.158 1.00 35.75 50 ASP B O 1
ATOM 1439 N N . PHE B 1 52 ? -17.531 -2.980 -13.969 1.00 35.69 51 PHE B N 1
ATOM 1440 C CA . PHE B 1 52 ? -17.021 -4.321 -14.189 1.00 37.93 51 PHE B CA 1
ATOM 1441 C C . PHE B 1 52 ? -18.071 -5.242 -14.805 1.00 38.27 51 PHE B C 1
ATOM 1442 O O . PHE B 1 52 ? -17.717 -6.112 -15.592 1.00 40.72 51 PHE B O 1
ATOM 1450 N N . ALA B 1 53 ? -19.351 -5.053 -14.462 1.00 39.34 52 ALA B N 1
ATOM 1451 C CA . ALA B 1 53 ? -20.426 -5.857 -15.069 1.00 39.61 52 ALA B CA 1
ATOM 1452 C C . ALA B 1 53 ? -20.474 -5.565 -16.578 1.00 39.95 52 ALA B C 1
ATOM 1453 O O . ALA B 1 53 ? -20.597 -6.467 -17.413 1.00 41.68 52 ALA B O 1
ATOM 1455 N N . ASP B 1 54 ? -20.357 -4.291 -16.909 1.00 40.19 53 ASP B N 1
ATOM 1456 C CA . ASP B 1 54 ? -20.347 -3.828 -18.300 1.00 40.66 53 ASP B CA 1
ATOM 1457 C C . ASP B 1 54 ? -19.063 -4.121 -19.100 1.00 38.70 53 ASP B C 1
ATOM 1458 O O . ASP B 1 54 ? -19.112 -4.214 -20.320 1.00 36.65 53 ASP B O 1
ATOM 1463 N N . ILE B 1 55 ? -17.913 -4.172 -18.429 1.00 38.27 54 ILE B N 1
ATOM 1464 C CA . ILE B 1 55 ? -16.593 -4.428 -19.065 1.00 35.66 54 ILE B CA 1
ATOM 1465 C C . ILE B 1 55 ? -15.827 -5.437 -18.187 1.00 36.74 54 ILE B C 1
ATOM 1466 O O . ILE B 1 55 ? -14.991 -5.039 -17.361 1.00 38.03 54 ILE B O 1
ATOM 1471 N N . PRO B 1 56 ? -16.169 -6.734 -18.301 1.00 36.60 55 PRO B N 1
ATOM 1472 C CA . PRO B 1 56 ? -15.555 -7.776 -17.480 1.00 36.95 55 PRO B CA 1
ATOM 1473 C C . PRO B 1 56 ? -14.023 -7.760 -17.426 1.00 35.86 55 PRO B C 1
ATOM 1474 O O . PRO B 1 56 ? -13.465 -7.978 -16.356 1.00 37.30 55 PRO B O 1
ATOM 1478 N N . ASP B 1 57 ? -13.364 -7.460 -18.542 1.00 35.61 56 ASP B N 1
ATOM 1479 C CA . ASP B 1 57 ? -11.897 -7.458 -18.605 1.00 34.56 56 ASP B CA 1
ATOM 1480 C C . ASP B 1 57 ? -11.288 -6.093 -18.251 1.00 35.30 56 ASP B C 1
ATOM 1481 O O . ASP B 1 57 ? -10.122 -5.850 -18.541 1.00 36.62 56 ASP B O 1
ATOM 1486 N N . LEU B 1 58 ? -12.070 -5.216 -17.615 1.00 36.19 57 LEU B N 1
ATOM 1487 C CA . LEU B 1 58 ? -11.596 -3.865 -17.255 1.00 36.60 57 LEU B CA 1
ATOM 1488 C C . LEU B 1 58 ? -10.375 -4.007 -16.357 1.00 36.37 57 LEU B C 1
ATOM 1489 O O . LEU B 1 58 ? -10.323 -4.879 -15.496 1.00 36.10 57 LEU B O 1
ATOM 1494 N N . ARG B 1 59 ? -9.401 -3.140 -16.588 1.00 38.24 58 ARG B N 1
ATOM 1495 C CA . ARG B 1 59 ? -8.170 -3.084 -15.821 1.00 38.63 58 ARG B CA 1
ATOM 1496 C C . ARG B 1 59 ? -7.670 -1.625 -15.803 1.00 38.76 58 ARG B C 1
ATOM 1497 O O . ARG B 1 59 ? -7.656 -0.943 -16.828 1.00 39.57 58 ARG B O 1
ATOM 1505 N N . PHE B 1 60 ? -7.243 -1.181 -14.629 1.00 39.47 59 PHE B N 1
ATOM 1506 C CA . PHE B 1 60 ? -6.835 0.189 -14.380 1.00 38.08 59 PHE B CA 1
ATOM 1507 C C . PHE B 1 60 ? -5.314 0.308 -14.358 1.00 38.98 59 PHE B C 1
ATOM 1508 O O . PHE B 1 60 ? -4.626 -0.403 -13.638 1.00 40.19 59 PHE B O 1
ATOM 1516 N N . GLU B 1 61 ? -4.815 1.222 -15.165 1.00 40.35 60 GLU B N 1
ATOM 1517 C CA . GLU B 1 61 ? -3.411 1.442 -15.336 1.00 41.16 60 GLU B CA 1
ATOM 1518 C C . GLU B 1 61 ? -3.202 2.917 -15.650 1.00 38.94 60 GLU B C 1
ATOM 1519 O O . GLU B 1 61 ? -3.722 3.394 -16.641 1.00 37.76 60 GLU B O 1
ATOM 1525 N N . ALA B 1 62 ? -2.439 3.622 -14.812 1.00 38.61 61 ALA B N 1
ATOM 1526 C CA . ALA B 1 62 ? -2.131 5.038 -15.001 1.00 38.28 61 ALA B CA 1
ATOM 1527 C C . ALA B 1 62 ? -0.904 5.210 -15.902 1.00 37.23 61 ALA B C 1
ATOM 1528 O O . ALA B 1 62 ? 0.134 4.657 -15.622 1.00 39.14 61 ALA B O 1
ATOM 1530 N N A GLU B 1 63 ? -1.064 5.958 -16.993 0.5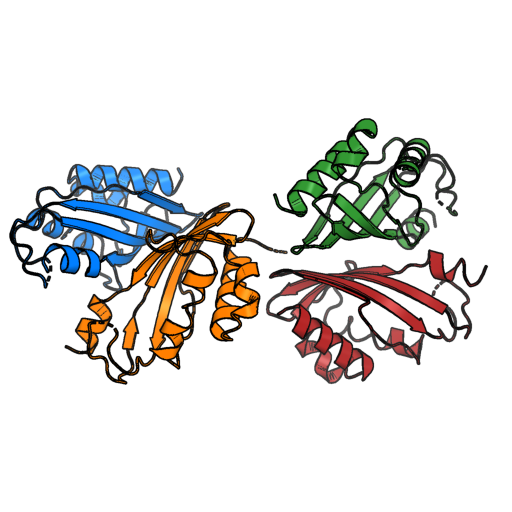0 36.22 62 GLU B N 1
ATOM 1531 N N B GLU B 1 63 ? -1.033 5.996 -16.961 0.50 37.47 62 GLU B N 1
ATOM 1532 C CA A GLU B 1 63 ? 0.053 6.353 -17.855 0.50 35.34 62 GLU B CA 1
ATOM 1533 C CA B GLU B 1 63 ? 0.105 6.309 -17.814 0.50 37.14 62 GLU B CA 1
ATOM 1534 C C A GLU B 1 63 ? 0.802 7.527 -17.229 0.50 33.61 62 GLU B C 1
ATOM 1535 C C B GLU B 1 63 ? 0.808 7.605 -17.385 0.50 34.69 62 GLU B C 1
ATOM 1536 O O A GLU B 1 63 ? 2.027 7.508 -17.132 0.50 35.42 62 GLU B O 1
ATOM 1537 O O B GLU B 1 63 ? 2.015 7.759 -17.612 0.50 36.35 62 GLU B O 1
ATOM 1548 N N . ILE B 1 64 ? 0.055 8.540 -16.809 1.00 33.18 63 ILE B N 1
ATOM 1549 C CA . ILE B 1 64 ? 0.626 9.778 -16.248 1.00 33.66 63 ILE B CA 1
ATOM 1550 C C . ILE B 1 64 ? -0.060 10.035 -14.929 1.00 33.59 63 ILE B C 1
ATOM 1551 O O . ILE B 1 64 ? -1.267 9.891 -14.847 1.00 31.85 63 ILE B O 1
ATOM 1556 N N . LEU B 1 65 ? 0.728 10.348 -13.905 1.00 34.62 64 LEU B N 1
ATOM 1557 C CA . LEU B 1 65 ? 0.252 10.808 -12.606 1.00 34.76 64 LEU B CA 1
ATOM 1558 C C . LEU B 1 65 ? 0.936 12.158 -12.265 1.00 34.80 64 LEU B C 1
ATOM 1559 O O . LEU B 1 65 ? 2.163 12.285 -12.373 1.00 34.52 64 LEU B O 1
ATOM 1564 N N . VAL B 1 66 ? 0.130 13.156 -11.890 1.00 34.29 65 VAL B N 1
ATOM 1565 C CA . VAL B 1 66 ? 0.626 14.426 -11.384 1.00 32.86 65 VAL B CA 1
ATOM 1566 C C . VAL B 1 66 ? -0.079 14.702 -10.055 1.00 32.43 65 VAL B C 1
ATOM 1567 O O . VAL B 1 66 ? -1.309 14.637 -9.956 1.00 32.32 65 VAL B O 1
ATOM 1571 N N . SER B 1 67 ? 0.684 15.013 -9.026 1.00 33.50 66 SER B N 1
ATOM 1572 C CA . SER B 1 67 ? 0.073 15.252 -7.724 1.00 33.98 66 SER B CA 1
ATOM 1573 C C . SER B 1 67 ? 0.830 16.240 -6.851 1.00 34.51 66 SER B C 1
ATOM 1574 O O . SER B 1 67 ? 2.044 16.475 -7.003 1.00 33.66 66 SER B O 1
ATOM 1577 N N . ASP B 1 68 ? 0.087 16.810 -5.910 1.00 36.35 67 ASP B N 1
ATOM 1578 C CA . ASP B 1 68 ? 0.675 17.647 -4.864 1.00 37.76 67 ASP B CA 1
ATOM 1579 C C . ASP B 1 68 ? 0.183 17.153 -3.493 1.00 38.93 67 ASP B C 1
ATOM 1580 O O . ASP B 1 68 ? -0.085 15.961 -3.324 1.00 39.22 67 ASP B O 1
ATOM 1585 N N . ALA B 1 69 ? 0.076 18.039 -2.518 1.00 40.67 68 ALA B N 1
ATOM 1586 C CA . ALA B 1 69 ? -0.274 17.604 -1.179 1.00 41.60 68 ALA B CA 1
ATOM 1587 C C . ALA B 1 69 ? -1.718 17.094 -1.116 1.00 42.13 68 ALA B C 1
ATOM 1588 O O . ALA B 1 69 ? -1.989 16.126 -0.399 1.00 42.69 68 ALA B O 1
ATOM 1590 N N . THR B 1 70 ? -2.631 17.733 -1.855 1.00 41.87 69 THR B N 1
ATOM 1591 C CA . THR B 1 70 ? -4.062 17.451 -1.704 1.00 40.80 69 THR B CA 1
ATOM 1592 C C . THR B 1 70 ? -4.725 16.891 -2.941 1.00 40.40 69 THR B C 1
ATOM 1593 O O . THR B 1 70 ? -5.838 16.382 -2.846 1.00 38.82 69 THR B O 1
ATOM 1597 N N . ARG B 1 71 ? -4.068 16.967 -4.094 1.00 39.48 70 ARG B N 1
ATOM 1598 C CA . ARG B 1 71 ? -4.736 16.612 -5.341 1.00 39.66 70 ARG B CA 1
ATOM 1599 C C . ARG B 1 71 ? -3.899 15.692 -6.215 1.00 36.80 70 ARG B C 1
ATOM 1600 O O . ARG B 1 71 ? -2.674 15.732 -6.180 1.00 34.38 70 ARG B O 1
ATOM 1608 N N . LEU B 1 72 ? -4.584 14.863 -6.997 1.00 35.62 71 LEU B N 1
ATOM 1609 C CA . LEU B 1 72 ? -3.915 13.986 -7.976 1.00 35.51 71 LEU B CA 1
ATOM 1610 C C . LEU B 1 72 ? -4.698 14.013 -9.289 1.00 34.49 71 LEU B C 1
ATOM 1611 O O . LEU B 1 72 ? -5.937 13.985 -9.280 1.00 32.32 71 LEU B O 1
ATOM 1616 N N . ALA B 1 73 ? -3.966 14.130 -10.398 1.00 33.30 72 ALA B N 1
ATOM 1617 C CA . ALA B 1 73 ? -4.533 14.010 -11.737 1.00 33.03 72 ALA B CA 1
ATOM 1618 C C . ALA B 1 73 ? -3.913 12.770 -12.392 1.00 33.67 72 ALA B C 1
ATOM 1619 O O . ALA B 1 73 ? -2.675 12.599 -12.366 1.00 32.33 72 ALA B O 1
ATOM 1621 N N . ALA B 1 74 ? -4.766 11.913 -12.967 1.00 32.09 73 ALA B N 1
ATOM 1622 C CA . ALA B 1 74 ? -4.323 10.678 -13.643 1.00 32.28 73 ALA B CA 1
ATOM 1623 C C . ALA B 1 74 ? -4.793 10.633 -15.099 1.00 32.08 73 ALA B C 1
ATOM 1624 O O . ALA B 1 74 ? -5.936 10.971 -15.391 1.00 31.81 73 ALA B O 1
ATOM 1626 N N . ARG B 1 75 ? -3.891 10.257 -16.010 1.00 32.05 74 ARG B N 1
ATOM 1627 C CA . ARG B 1 75 ? -4.270 9.755 -17.323 1.00 32.00 74 ARG B CA 1
ATOM 1628 C C . ARG B 1 75 ? -4.219 8.233 -17.239 1.00 33.39 74 ARG B C 1
ATOM 1629 O O . ARG B 1 75 ? -3.157 7.662 -17.093 1.00 33.30 74 ARG B O 1
ATOM 1637 N N . LEU B 1 76 ? -5.393 7.613 -17.327 1.00 35.94 75 LEU B N 1
ATOM 1638 C CA . LEU B 1 76 ? -5.580 6.180 -17.297 1.00 35.82 75 LEU B CA 1
ATOM 1639 C C . LEU B 1 76 ? -5.864 5.733 -18.719 1.00 37.38 75 LEU B C 1
ATOM 1640 O O . LEU B 1 76 ? -6.657 6.374 -19.421 1.00 36.16 75 LEU B O 1
ATOM 1645 N N . PHE B 1 77 ? -5.246 4.619 -19.104 1.00 35.17 76 PHE B N 1
ATOM 1646 C CA . PHE B 1 77 ? -5.393 4.013 -20.394 1.00 36.36 76 PHE B CA 1
ATOM 1647 C C . PHE B 1 77 ? -6.124 2.664 -20.238 1.00 36.09 76 PHE B C 1
ATOM 1648 O O . PHE B 1 77 ? -5.780 1.848 -19.367 1.00 35.23 76 PHE B O 1
ATOM 1656 N N . PHE B 1 78 ? -7.169 2.485 -21.051 1.00 35.35 77 PHE B N 1
ATOM 1657 C CA . PHE B 1 78 ? -7.975 1.263 -21.065 1.00 34.21 77 PHE B CA 1
ATOM 1658 C C . PHE B 1 78 ? -7.896 0.584 -22.403 1.00 34.03 77 PHE B C 1
ATOM 1659 O O . PHE B 1 78 ? -7.915 1.234 -23.446 1.00 35.23 77 PHE B O 1
ATOM 1667 N N . ASP B 1 79 ? -7.787 -0.736 -22.341 1.00 35.10 78 ASP B N 1
ATOM 1668 C CA . ASP B 1 79 ? -7.800 -1.618 -23.483 1.00 34.35 78 ASP B CA 1
ATOM 1669 C C . ASP B 1 79 ? -8.675 -2.809 -23.058 1.00 34.79 78 ASP B C 1
ATOM 1670 O O . ASP B 1 79 ? -8.235 -3.689 -22.341 1.00 33.33 78 ASP B O 1
ATOM 1675 N N . CYS B 1 80 ? -9.940 -2.776 -23.448 1.00 35.04 79 CYS B N 1
ATOM 1676 C CA . CYS B 1 80 ? -10.949 -3.617 -22.833 1.00 34.26 79 CYS B CA 1
ATOM 1677 C C . CYS B 1 80 ? -12.106 -3.920 -23.798 1.00 32.97 79 CYS B C 1
ATOM 1678 O O . CYS B 1 80 ? -12.091 -3.459 -24.946 1.00 30.82 79 CYS B O 1
ATOM 1681 N N . THR B 1 81 ? -13.086 -4.697 -23.321 1.00 34.62 80 THR B N 1
ATOM 1682 C CA . THR B 1 81 ? -14.100 -5.303 -24.168 1.00 33.80 80 THR B CA 1
ATOM 1683 C C . THR B 1 81 ? -15.486 -5.146 -23.509 1.00 33.66 80 THR B C 1
ATOM 1684 O O . THR B 1 81 ? -15.974 -6.042 -22.833 1.00 32.78 80 THR B O 1
ATOM 1688 N N . PRO B 1 82 ? -16.116 -3.976 -23.707 1.00 33.65 81 PRO B N 1
ATOM 1689 C CA . PRO B 1 82 ? -17.480 -3.741 -23.220 1.00 33.30 81 PRO B CA 1
ATOM 1690 C C . PRO B 1 82 ? -18.406 -4.747 -23.854 1.00 33.70 81 PRO B C 1
ATOM 1691 O O . PRO B 1 82 ? -18.338 -4.928 -25.060 1.00 35.97 81 PRO B O 1
ATOM 1695 N N . LYS B 1 83 ? -19.240 -5.398 -23.045 1.00 33.84 82 LYS B N 1
ATOM 1696 C CA . LYS B 1 83 ? -20.178 -6.417 -23.508 1.00 36.88 82 LYS B CA 1
ATOM 1697 C C . LYS B 1 83 ? -21.208 -5.911 -24.501 1.00 35.55 82 LYS B C 1
ATOM 1698 O O . LYS B 1 83 ? -21.610 -6.642 -25.412 1.00 33.62 82 LYS B O 1
ATOM 1704 N N . SER B 1 84 ? -21.641 -4.676 -24.291 1.00 35.26 83 SER B N 1
ATOM 1705 C CA . SER B 1 84 ? -22.855 -4.191 -24.877 1.00 37.13 83 SER B CA 1
ATOM 1706 C C . SER B 1 84 ? -22.745 -2.679 -25.161 1.00 36.05 83 SER B C 1
ATOM 1707 O O . SER B 1 84 ? -21.838 -2.255 -25.883 1.00 34.52 83 SER B O 1
ATOM 1710 N N . ILE B 1 85 ? -23.671 -1.883 -24.630 1.00 37.14 84 ILE B N 1
ATOM 1711 C CA . ILE B 1 85 ? -23.675 -0.439 -24.815 1.00 37.64 84 ILE B CA 1
ATOM 1712 C C . ILE B 1 85 ? -22.697 0.149 -23.842 1.00 37.44 84 ILE B C 1
ATOM 1713 O O . ILE B 1 85 ? -22.653 -0.296 -22.710 1.00 40.61 84 ILE B O 1
ATOM 1718 N N . PHE B 1 86 ? -21.900 1.118 -24.284 1.00 36.04 85 PHE B N 1
ATOM 1719 C CA . PHE B 1 86 ? -20.960 1.819 -23.411 1.00 35.50 85 PHE B CA 1
ATOM 1720 C C . PHE B 1 86 ? -20.823 3.256 -23.915 1.00 36.39 85 PHE B C 1
ATOM 1721 O O . PHE B 1 86 ? -20.455 3.467 -25.061 1.00 34.63 85 PHE B O 1
ATOM 1737 N N . ASP B 1 88 ? -23.329 5.124 -24.485 1.00 38.21 87 ASP B N 1
ATOM 1738 C CA . ASP B 1 88 ? -24.366 5.086 -25.531 1.00 40.10 87 ASP B CA 1
ATOM 1739 C C . ASP B 1 88 ? -23.914 4.631 -26.945 1.00 37.85 87 ASP B C 1
ATOM 1740 O O . ASP B 1 88 ? -24.557 4.941 -27.962 1.00 39.87 87 ASP B O 1
ATOM 1745 N N . LEU B 1 89 ? -22.815 3.892 -26.987 1.00 35.55 88 LEU B N 1
ATOM 1746 C CA . LEU B 1 89 ? -22.248 3.380 -28.210 1.00 34.42 88 LEU B CA 1
ATOM 1747 C C . LEU B 1 89 ? -22.447 1.861 -28.233 1.00 33.28 88 LEU B C 1
ATOM 1748 O O . LEU B 1 89 ? -22.198 1.208 -27.225 1.00 32.13 88 LEU B O 1
ATOM 1753 N N . PRO B 1 90 ? -22.907 1.287 -29.374 1.00 32.59 89 PRO B N 1
ATOM 1754 C CA . PRO B 1 90 ? -23.066 -0.170 -29.425 1.00 31.77 89 PRO B CA 1
ATOM 1755 C C . PRO B 1 90 ? -21.750 -0.947 -29.609 1.00 32.66 89 PRO B C 1
ATOM 1756 O O . PRO B 1 90 ? -21.530 -1.568 -30.638 1.00 32.87 89 PRO B O 1
ATOM 1760 N N . VAL B 1 91 ? -20.866 -0.886 -28.609 1.00 32.34 90 VAL B N 1
ATOM 1761 C CA . VAL B 1 91 ? -19.563 -1.518 -28.691 1.00 32.96 90 VAL B CA 1
ATOM 1762 C C . VAL B 1 91 ? -19.712 -3.035 -28.878 1.00 34.86 90 VAL B C 1
ATOM 1763 O O . VAL B 1 91 ? -19.042 -3.635 -29.708 1.00 32.48 90 VAL B O 1
ATOM 1767 N N . ASN B 1 92 ? -20.608 -3.639 -28.104 1.00 34.07 91 ASN B N 1
ATOM 1768 C CA . ASN B 1 92 ? -21.087 -4.972 -28.375 1.00 33.95 91 ASN B CA 1
ATOM 1769 C C . ASN B 1 92 ? -19.973 -6.020 -28.507 1.00 34.03 91 ASN B C 1
ATOM 1770 O O . ASN B 1 92 ? -19.927 -6.783 -29.487 1.00 32.81 91 ASN B O 1
ATOM 1775 N N . GLY B 1 93 ? -19.082 -6.050 -27.524 1.00 33.24 92 GLY B N 1
ATOM 1776 C CA . GLY B 1 93 ? -18.086 -7.105 -27.421 1.00 33.97 92 GLY B CA 1
ATOM 1777 C C . GLY B 1 93 ? -16.846 -6.892 -28.243 1.00 34.35 92 GLY B C 1
ATOM 1778 O O . GLY B 1 93 ? -15.999 -7.753 -28.333 1.00 34.79 92 GLY B O 1
ATOM 1779 N N . ARG B 1 94 ? -16.708 -5.727 -28.845 1.00 34.49 93 ARG B N 1
ATOM 1780 C CA . ARG B 1 94 ? -15.459 -5.400 -29.526 1.00 33.87 93 ARG B CA 1
ATOM 1781 C C . ARG B 1 94 ? -14.470 -4.769 -28.546 1.00 33.53 93 ARG B C 1
ATOM 1782 O O . ARG B 1 94 ? -14.831 -3.969 -27.670 1.00 32.71 93 ARG B O 1
ATOM 1790 N N . ARG B 1 95 ? -13.208 -5.121 -28.737 1.00 33.99 94 ARG B N 1
ATOM 1791 C CA . ARG B 1 95 ? -12.110 -4.545 -27.974 1.00 34.11 94 ARG B CA 1
ATOM 1792 C C . ARG B 1 95 ? -11.794 -3.114 -28.416 1.00 34.47 94 ARG B C 1
ATOM 1793 O O . ARG B 1 95 ? -11.629 -2.845 -29.617 1.00 35.37 94 ARG B O 1
ATOM 1801 N N . VAL B 1 96 ? -11.697 -2.197 -27.454 1.00 34.87 95 VAL B N 1
ATOM 1802 C CA . VAL B 1 96 ? -11.499 -0.787 -27.764 1.00 33.05 95 VAL B CA 1
ATOM 1803 C C . VAL B 1 96 ? -10.497 -0.216 -26.783 1.00 34.09 95 VAL B C 1
ATOM 1804 O O . VAL B 1 96 ? -10.351 -0.712 -25.683 1.00 33.88 95 VAL B O 1
ATOM 1808 N N . GLN B 1 97 ? -9.758 0.798 -27.224 1.00 35.14 96 GLN B N 1
ATOM 1809 C CA . GLN B 1 97 ? -8.793 1.493 -26.397 1.00 35.47 96 GLN B CA 1
ATOM 1810 C C . GLN B 1 97 ? -9.230 2.955 -26.241 1.00 35.38 96 GLN B C 1
ATOM 1811 O O . GLN B 1 97 ? -9.587 3.621 -27.208 1.00 37.30 96 GLN B O 1
ATOM 1817 N N . PHE B 1 98 ? -9.227 3.434 -25.019 1.00 34.58 97 PHE B N 1
ATOM 1818 C CA . PHE B 1 98 ? -9.562 4.819 -24.756 1.00 35.23 97 PHE B CA 1
ATOM 1819 C C . PHE B 1 98 ? -8.964 5.240 -23.435 1.00 35.31 97 PHE B C 1
ATOM 1820 O O . PHE B 1 98 ? -8.682 4.414 -22.577 1.00 33.32 97 PHE B O 1
ATOM 1828 N N A CYS B 1 99 ? -8.783 6.541 -23.266 0.50 36.06 98 CYS B N 1
ATOM 1829 N N B CYS B 1 99 ? -8.786 6.547 -23.279 0.50 37.95 98 CYS B N 1
ATOM 1830 C CA A CYS B 1 99 ? -8.248 7.058 -22.017 0.50 34.94 98 CYS B CA 1
ATOM 1831 C CA B CYS B 1 99 ? -8.216 7.110 -22.062 0.50 38.89 98 CYS B CA 1
ATOM 1832 C C A CYS B 1 99 ? -9.313 7.779 -21.215 0.50 35.29 98 CYS B C 1
ATOM 1833 C C B CYS B 1 99 ? -9.299 7.793 -21.224 0.50 37.24 98 CYS B C 1
ATOM 1834 O O A CYS B 1 99 ? -10.352 8.178 -21.740 0.50 32.97 98 CYS B O 1
ATOM 1835 O O B CYS B 1 99 ? -10.349 8.175 -21.740 0.50 34.95 98 CYS B O 1
ATOM 1840 N N . GLU B 1 100 ? -9.027 7.914 -19.927 1.00 35.64 99 GLU B N 1
ATOM 1841 C CA . GLU B 1 100 ? -9.816 8.708 -18.998 1.00 39.53 99 GLU B CA 1
ATOM 1842 C C . GLU B 1 100 ? -8.842 9.679 -18.312 1.00 36.97 99 GLU B C 1
ATOM 1843 O O . GLU B 1 100 ? -7.759 9.272 -17.878 1.00 35.50 99 GLU B O 1
ATOM 1849 N N . HIS B 1 101 ? -9.228 10.953 -18.250 1.00 36.22 100 HIS B N 1
ATOM 1850 C CA . HIS B 1 101 ? -8.483 11.977 -17.519 1.00 33.85 100 HIS B CA 1
ATOM 1851 C C . HIS B 1 101 ? -9.290 12.404 -16.308 1.00 32.80 100 HIS B C 1
ATOM 1852 O O . HIS B 1 101 ? -10.397 12.915 -16.418 1.00 31.00 100 HIS B O 1
ATOM 1859 N N . VAL B 1 102 ? -8.709 12.217 -15.137 1.00 32.65 101 VAL B N 1
ATOM 1860 C CA . VAL B 1 102 ? -9.468 12.345 -13.907 1.00 33.85 101 VAL B CA 1
ATOM 1861 C C . VAL B 1 102 ? -8.665 13.105 -12.843 1.00 33.77 101 VAL B C 1
ATOM 1862 O O . VAL B 1 102 ? -7.471 12.908 -12.685 1.00 32.85 101 VAL B O 1
ATOM 1866 N N . PHE B 1 103 ? -9.356 14.021 -12.176 1.00 34.08 102 PHE B N 1
ATOM 1867 C CA . PHE B 1 103 ? -8.845 14.784 -11.025 1.00 34.28 102 PHE B CA 1
ATOM 1868 C C . PHE B 1 103 ? -9.472 14.275 -9.718 1.00 34.72 102 PHE B C 1
ATOM 1869 O O . PHE B 1 103 ? -10.676 14.008 -9.662 1.00 33.48 102 PHE B O 1
ATOM 1877 N N . TYR B 1 104 ? -8.641 14.138 -8.691 1.00 36.30 103 TYR B N 1
ATOM 1878 C CA . TYR B 1 104 ? -9.080 13.739 -7.355 1.00 36.77 103 TYR B CA 1
ATOM 1879 C C . TYR B 1 104 ? -8.682 14.784 -6.324 1.00 36.72 103 TYR B C 1
ATOM 1880 O O . TYR B 1 104 ? -7.546 15.267 -6.320 1.00 34.45 103 TYR B O 1
ATOM 1889 N N . ASP B 1 105 ? -9.638 15.142 -5.469 1.00 37.74 104 ASP B N 1
ATOM 1890 C CA . ASP B 1 105 ? -9.370 15.962 -4.311 1.00 38.38 104 ASP B CA 1
ATOM 1891 C C . ASP B 1 105 ? -9.375 14.968 -3.149 1.00 37.64 104 ASP B C 1
ATOM 1892 O O . ASP B 1 105 ? -10.352 14.251 -2.952 1.00 38.42 104 ASP B O 1
ATOM 1897 N N . PHE B 1 106 ? -8.250 14.892 -2.434 1.00 37.05 105 PHE B N 1
ATOM 1898 C CA . PHE B 1 106 ? -8.083 14.011 -1.277 1.00 37.02 105 PHE B CA 1
ATOM 1899 C C . PHE B 1 106 ? -8.333 14.787 0.012 1.00 39.75 105 PHE B C 1
ATOM 1900 O O . PHE B 1 106 ? -7.996 15.969 0.107 1.00 40.18 105 PHE B O 1
ATOM 1908 N N . GLU B 1 107 ? -8.941 14.109 0.980 1.00 41.44 106 GLU B N 1
ATOM 1909 C CA . GLU B 1 107 ? -9.086 14.615 2.352 1.00 43.33 106 GLU B CA 1
ATOM 1910 C C . GLU B 1 107 ? -8.765 13.494 3.325 1.00 42.85 106 GLU B C 1
ATOM 1911 O O . GLU B 1 107 ? -9.419 12.449 3.326 1.00 42.28 106 GLU B O 1
ATOM 1917 N N . GLN B 1 108 ? -7.742 13.709 4.136 1.00 44.40 107 GLN B N 1
ATOM 1918 C CA . GLN B 1 108 ? -7.281 12.696 5.078 1.00 45.13 107 GLN B CA 1
ATOM 1919 C C . GLN B 1 108 ? -6.980 11.342 4.433 1.00 43.78 107 GLN B C 1
ATOM 1920 O O . GLN B 1 108 ? -7.420 10.299 4.951 1.00 42.30 107 GLN B O 1
ATOM 1926 N N . ALA B 1 109 ? -6.203 11.383 3.339 1.00 41.92 108 ALA B N 1
ATOM 1927 C CA . ALA B 1 109 ? -5.693 10.182 2.632 1.00 42.34 108 ALA B CA 1
ATOM 1928 C C . ALA B 1 109 ? -6.775 9.375 1.887 1.00 40.89 108 ALA B C 1
ATOM 1929 O O . ALA B 1 109 ? -6.540 8.232 1.486 1.00 42.15 108 ALA B O 1
ATOM 1931 N N . LYS B 1 110 ? -7.945 9.978 1.687 1.00 39.08 109 LYS B N 1
ATOM 1932 C CA . LYS B 1 110 ? -9.047 9.338 0.951 1.00 37.36 109 LYS B CA 1
ATOM 1933 C C . LYS B 1 110 ? -9.639 10.265 -0.132 1.00 36.31 109 LYS B C 1
ATOM 1934 O O . LYS B 1 110 ? -9.702 11.486 0.030 1.00 36.40 109 LYS B O 1
ATOM 1940 N N . ILE B 1 111 ? -10.080 9.657 -1.229 1.00 36.74 110 ILE B N 1
ATOM 1941 C CA . ILE B 1 111 ? -10.718 10.368 -2.324 1.00 35.89 110 ILE B CA 1
ATOM 1942 C C . ILE B 1 111 ? -12.025 10.970 -1.854 1.00 36.92 110 ILE B C 1
ATOM 1943 O O . ILE B 1 111 ? -12.886 10.249 -1.355 1.00 36.89 110 ILE B O 1
ATOM 1948 N N . ARG B 1 112 ? -12.174 12.286 -2.038 1.00 36.35 111 ARG B N 1
ATOM 1949 C CA . ARG B 1 112 ? -13.338 13.034 -1.548 1.00 35.94 111 ARG B CA 1
ATOM 1950 C C . ARG B 1 112 ? -14.173 13.621 -2.688 1.00 34.89 111 ARG B C 1
ATOM 1951 O O . ARG B 1 112 ? -15.406 13.659 -2.629 1.00 35.36 111 ARG B O 1
ATOM 1959 N N . ARG B 1 113 ? -13.499 14.102 -3.727 1.00 35.34 112 ARG B N 1
ATOM 1960 C CA . ARG B 1 113 ? -14.167 14.602 -4.917 1.00 35.41 112 ARG B CA 1
ATOM 1961 C C . ARG B 1 113 ? -13.414 14.126 -6.166 1.00 34.79 112 ARG B C 1
ATOM 1962 O O . ARG B 1 113 ? -12.184 14.084 -6.189 1.00 33.17 112 ARG B O 1
ATOM 1970 N N . VAL B 1 114 ? -14.178 13.752 -7.195 1.00 35.53 113 VAL B N 1
ATOM 1971 C CA . VAL B 1 114 ? -13.620 13.266 -8.434 1.00 34.78 113 VAL B CA 1
ATOM 1972 C C . VAL B 1 114 ? -14.246 14.036 -9.593 1.00 34.88 113 VAL B C 1
ATOM 1973 O O . VAL B 1 114 ? -15.445 14.304 -9.603 1.00 34.29 113 VAL B O 1
ATOM 1977 N N . TRP B 1 115 ? -13.415 14.408 -10.556 1.00 33.68 114 TRP B N 1
ATOM 1978 C CA . TRP B 1 115 ? -13.893 14.953 -11.827 1.00 34.68 114 TRP B CA 1
ATOM 1979 C C . TRP B 1 115 ? -13.251 14.149 -12.934 1.00 35.15 114 TRP B C 1
ATOM 1980 O O . TRP B 1 115 ? -12.039 14.191 -13.092 1.00 32.76 114 TRP B O 1
ATOM 1991 N N . SER B 1 116 ? -14.071 13.431 -13.700 1.00 36.52 115 SER B N 1
ATOM 1992 C CA . SER B 1 116 ? -13.579 12.515 -14.712 1.00 38.28 115 SER B CA 1
ATOM 1993 C C . SER B 1 116 ? -14.164 12.833 -16.089 1.00 37.09 115 SER B C 1
ATOM 1994 O O . SER B 1 116 ? -15.335 13.180 -16.212 1.00 38.57 115 SER B O 1
ATOM 1997 N N . VAL B 1 117 ? -13.323 12.733 -17.116 1.00 38.20 116 VAL B N 1
ATOM 1998 C CA . VAL B 1 117 ? -13.740 12.822 -18.520 1.00 37.56 116 VAL B CA 1
ATOM 1999 C C . VAL B 1 117 ? -13.152 11.616 -19.262 1.00 37.14 116 VAL B C 1
ATOM 2000 O O . VAL B 1 117 ? -11.951 11.369 -19.185 1.00 35.83 116 VAL B O 1
ATOM 2004 N N . LEU B 1 118 ? -14.010 10.867 -19.963 1.00 39.16 117 LEU B N 1
ATOM 2005 C CA . LEU B 1 118 ? -13.602 9.743 -20.833 1.00 39.13 117 LEU B CA 1
ATOM 2006 C C . LEU B 1 118 ? -13.541 10.171 -22.310 1.00 37.33 117 LEU B C 1
ATOM 2007 O O . LEU B 1 118 ? -14.286 11.054 -22.735 1.00 37.29 117 LEU B O 1
ATOM 2012 N N . ASP B 1 119 ? -12.628 9.564 -23.077 1.00 36.54 118 ASP B N 1
ATOM 2013 C CA . ASP B 1 119 ? -12.450 9.894 -24.481 1.00 34.92 118 ASP B CA 1
ATOM 2014 C C . ASP B 1 119 ? -13.434 9.082 -25.348 1.00 35.02 118 ASP B C 1
ATOM 2015 O O . ASP B 1 119 ? -13.073 8.054 -25.941 1.00 36.06 118 ASP B O 1
ATOM 2020 N N . LYS B 1 120 ? -14.663 9.594 -25.428 1.00 34.18 119 LYS B N 1
ATOM 2021 C CA . LYS B 1 120 ? -15.717 9.028 -26.227 1.00 34.40 119 LYS B CA 1
ATOM 2022 C C . LYS B 1 120 ? -15.373 9.087 -27.701 1.00 35.33 119 LYS B C 1
ATOM 2023 O O . LYS B 1 120 ? -15.693 8.149 -28.434 1.00 35.53 119 LYS B O 1
ATOM 2029 N N . VAL B 1 121 ? -14.708 10.163 -28.133 1.00 34.64 120 VAL B N 1
ATOM 2030 C CA . VAL B 1 121 ? -14.353 10.324 -29.542 1.00 35.57 120 VAL B CA 1
ATOM 2031 C C . VAL B 1 121 ? -13.467 9.157 -30.029 1.00 34.85 120 VAL B C 1
ATOM 2032 O O . VAL B 1 121 ? -13.643 8.725 -31.139 1.00 33.38 120 VAL B O 1
ATOM 2036 N N . ALA B 1 122 ? -12.531 8.688 -29.195 1.00 34.52 121 ALA B N 1
ATOM 2037 C CA . ALA B 1 122 ? -11.625 7.563 -29.504 1.00 33.91 121 ALA B CA 1
ATOM 2038 C C . ALA B 1 122 ? -12.427 6.301 -29.783 1.00 34.03 121 ALA B C 1
ATOM 2039 O O . ALA B 1 122 ? -12.145 5.569 -30.730 1.00 34.35 121 ALA B O 1
ATOM 2041 N N . ILE B 1 123 ? -13.461 6.075 -28.974 1.00 33.20 122 ILE B N 1
ATOM 2042 C CA . ILE B 1 123 ? -14.325 4.911 -29.153 1.00 34.74 122 ILE B CA 1
ATOM 2043 C C . ILE B 1 123 ? -15.154 5.028 -30.450 1.00 33.99 122 ILE B C 1
ATOM 2044 O O . ILE B 1 123 ? -15.280 4.066 -31.193 1.00 33.65 122 ILE B O 1
ATOM 2049 N N . GLU B 1 124 ? -15.735 6.201 -30.686 1.00 33.97 123 GLU B N 1
ATOM 2050 C CA . GLU B 1 124 ? -16.504 6.475 -31.903 1.00 35.53 123 GLU B CA 1
ATOM 2051 C C . GLU B 1 124 ? -15.716 6.167 -33.164 1.00 35.77 123 GLU B C 1
ATOM 2052 O O . GLU B 1 124 ? -16.228 5.522 -34.095 1.00 35.69 123 GLU B O 1
ATOM 2058 N N . ARG B 1 125 ? -14.481 6.648 -33.183 1.00 37.48 124 ARG B N 1
ATOM 2059 C CA . ARG B 1 125 ? -13.582 6.376 -34.276 1.00 38.41 124 ARG B CA 1
ATOM 2060 C C . ARG B 1 125 ? -13.297 4.920 -34.512 1.00 36.97 124 ARG B C 1
ATOM 2061 O O . ARG B 1 125 ? -13.175 4.522 -35.645 1.00 36.08 124 ARG B O 1
ATOM 2069 N N . GLN B 1 126 ? -13.155 4.143 -33.443 1.00 37.50 125 GLN B N 1
ATOM 2070 C CA . GLN B 1 126 ? -12.898 2.717 -33.559 1.00 37.65 125 GLN B CA 1
ATOM 2071 C C . GLN B 1 126 ? -14.080 1.915 -34.097 1.00 38.47 125 GLN B C 1
ATOM 2072 O O . GLN B 1 126 ? -13.880 0.901 -34.736 1.00 39.59 125 GLN B O 1
ATOM 2078 N N . LEU B 1 127 ? -15.302 2.383 -33.835 1.00 38.65 126 LEU B N 1
ATOM 2079 C CA . LEU B 1 127 ? -16.505 1.744 -34.333 1.00 37.59 126 LEU B CA 1
ATOM 2080 C C . LEU B 1 127 ? -16.911 2.264 -35.714 1.00 38.05 126 LEU B C 1
ATOM 2081 O O . LEU B 1 127 ? -17.730 1.643 -36.401 1.00 37.72 126 LEU B O 1
ATOM 2086 N N . GLY B 1 128 ? -16.350 3.406 -36.100 1.00 39.73 127 GLY B N 1
ATOM 2087 C CA . GLY B 1 128 ? -16.837 4.185 -37.228 1.00 42.84 127 GLY B CA 1
ATOM 2088 C C . GLY B 1 128 ? -16.178 3.938 -38.568 1.00 47.31 127 GLY B C 1
ATOM 2089 O O . GLY B 1 128 ? -15.253 3.179 -38.780 1.00 48.08 127 GLY B O 1
ATOM 2096 N N . GLN C 1 3 ? -10.451 13.644 11.548 1.00 61.94 2 GLN C N 1
ATOM 2097 C CA . GLN C 1 3 ? -9.043 13.919 11.924 1.00 59.57 2 GLN C CA 1
ATOM 2098 C C . GLN C 1 3 ? -8.259 12.619 11.926 1.00 50.48 2 GLN C C 1
ATOM 2099 O O . GLN C 1 3 ? -8.724 11.654 12.502 1.00 47.57 2 GLN C O 1
ATOM 2105 N N . THR C 1 4 ? -7.073 12.586 11.317 1.00 44.32 3 THR C N 1
ATOM 2106 C CA . THR C 1 4 ? -6.384 11.313 11.192 1.00 41.02 3 THR C CA 1
ATOM 2107 C C . THR C 1 4 ? -5.657 10.953 12.491 1.00 40.83 3 THR C C 1
ATOM 2108 O O . THR C 1 4 ? -5.279 11.840 13.266 1.00 41.22 3 THR C O 1
ATOM 2112 N N . LEU C 1 5 ? -5.440 9.656 12.732 1.00 39.66 4 LEU C N 1
ATOM 2113 C CA . LEU C 1 5 ? -4.650 9.218 13.885 1.00 38.61 4 LEU C CA 1
ATOM 2114 C C . LEU C 1 5 ? -3.243 9.834 13.890 1.00 37.84 4 LEU C C 1
ATOM 2115 O O . LEU C 1 5 ? -2.702 10.140 14.946 1.00 36.83 4 LEU C O 1
ATOM 2120 N N . ASN C 1 6 ? -2.661 10.002 12.702 1.00 38.40 5 ASN C N 1
ATOM 2121 C CA . ASN C 1 6 ? -1.372 10.666 12.543 1.00 38.80 5 ASN C CA 1
ATOM 2122 C C . ASN C 1 6 ? -1.396 12.087 13.119 1.00 38.72 5 ASN C C 1
ATOM 2123 O O . ASN C 1 6 ? -0.474 12.478 13.818 1.00 37.90 5 ASN C O 1
ATOM 2128 N N . ASP C 1 7 ? -2.437 12.859 12.793 1.00 36.79 6 ASP C N 1
ATOM 2129 C CA . ASP C 1 7 ? -2.587 14.229 13.281 1.00 37.24 6 ASP C CA 1
ATOM 2130 C C . ASP C 1 7 ? -2.793 14.277 14.805 1.00 36.32 6 ASP C C 1
ATOM 2131 O O . ASP C 1 7 ? -2.179 15.080 15.483 1.00 34.70 6 ASP C O 1
ATOM 2136 N N . ILE C 1 8 ? -3.664 13.413 15.322 1.00 36.00 7 ILE C N 1
ATOM 2137 C CA . ILE C 1 8 ? -3.871 13.280 16.775 1.00 35.64 7 ILE C CA 1
ATOM 2138 C C . ILE C 1 8 ? -2.563 12.938 17.502 1.00 37.10 7 ILE C C 1
ATOM 2139 O O . ILE C 1 8 ? -2.237 13.533 18.517 1.00 35.79 7 ILE C O 1
ATOM 2144 N N . TYR C 1 9 ? -1.822 11.984 16.944 1.00 37.15 8 TYR C N 1
ATOM 2145 C CA . TYR C 1 9 ? -0.580 11.535 17.500 1.00 35.43 8 TYR C CA 1
ATOM 2146 C C . TYR C 1 9 ? 0.515 12.600 17.543 1.00 35.46 8 TYR C C 1
ATOM 2147 O O . TYR C 1 9 ? 1.219 12.722 18.543 1.00 37.25 8 TYR C O 1
ATOM 2156 N N . LEU C 1 10 ? 0.688 13.351 16.468 1.00 36.62 9 LEU C N 1
ATOM 2157 C CA . LEU C 1 10 ? 1.667 14.424 16.446 1.00 36.78 9 LEU C CA 1
ATOM 2158 C C . LEU C 1 10 ? 1.282 15.539 17.446 1.00 35.93 9 LEU C C 1
ATOM 2159 O O . LEU C 1 10 ? 2.163 16.161 18.065 1.00 34.21 9 LEU C O 1
ATOM 2164 N N . ALA C 1 11 ? -0.028 15.778 17.610 1.00 35.59 10 ALA C N 1
ATOM 2165 C CA . ALA C 1 11 ? -0.527 16.730 18.612 1.00 34.69 10 ALA C CA 1
ATOM 2166 C C . ALA C 1 11 ? -0.220 16.248 20.028 1.00 34.80 10 ALA C C 1
ATOM 2167 O O . ALA C 1 11 ? 0.113 17.035 20.907 1.00 36.00 10 ALA C O 1
ATOM 2169 N N . TYR C 1 12 ? -0.351 14.943 20.256 1.00 35.14 11 TYR C N 1
ATOM 2170 C CA . TYR C 1 12 ? -0.013 14.333 21.529 1.00 34.30 11 TYR C CA 1
ATOM 2171 C C . TYR C 1 12 ? 1.476 14.477 21.849 1.00 35.31 11 TYR C C 1
ATOM 2172 O O . TYR C 1 12 ? 1.851 14.869 22.972 1.00 34.65 11 TYR C O 1
ATOM 2181 N N . LEU C 1 13 ? 2.329 14.156 20.872 1.00 35.29 12 LEU C N 1
ATOM 2182 C CA . LEU C 1 13 ? 3.773 14.320 21.049 1.00 36.69 12 LEU C CA 1
ATOM 2183 C C . LEU C 1 13 ? 4.109 15.788 21.313 1.00 35.62 12 LEU C C 1
ATOM 2184 O O . LEU C 1 13 ? 4.964 16.079 22.114 1.00 36.49 12 LEU C O 1
ATOM 2189 N N . ASP C 1 14 ? 3.433 16.698 20.642 1.00 36.21 13 ASP C N 1
ATOM 2190 C CA . ASP C 1 14 ? 3.662 18.124 20.894 1.00 37.34 13 ASP C CA 1
ATOM 2191 C C . ASP C 1 14 ? 3.360 18.474 22.353 1.00 36.03 13 ASP C C 1
ATOM 2192 O O . ASP C 1 14 ? 4.129 19.177 22.960 1.00 36.95 13 ASP C O 1
ATOM 2197 N N . SER C 1 15 ? 2.246 17.969 22.906 1.00 36.31 14 SER C N 1
ATOM 2198 C CA . SER C 1 15 ? 1.855 18.243 24.291 1.00 34.99 14 SER C CA 1
ATOM 2199 C C . SER C 1 15 ? 2.899 17.679 25.244 1.00 36.67 14 SER C C 1
ATOM 2200 O O . SER C 1 15 ? 3.285 18.328 26.209 1.00 37.44 14 SER C O 1
ATOM 2203 N N . LEU C 1 16 ? 3.400 16.484 24.938 1.00 37.98 15 LEU C N 1
ATOM 2204 C CA . LEU C 1 16 ? 4.466 15.857 25.720 1.00 37.67 15 LEU C CA 1
ATOM 2205 C C . LEU C 1 16 ? 5.743 16.704 25.735 1.00 37.76 15 LEU C C 1
ATOM 2206 O O . LEU C 1 16 ? 6.347 16.914 26.769 1.00 37.23 15 LEU C O 1
ATOM 2211 N N . ASN C 1 17 ? 6.141 17.194 24.573 1.00 38.59 16 ASN C N 1
ATOM 2212 C CA . ASN C 1 17 ? 7.329 18.037 24.455 1.00 38.46 16 ASN C CA 1
ATOM 2213 C C . ASN C 1 17 ? 7.257 19.332 25.263 1.00 38.68 16 ASN C C 1
ATOM 2214 O O . ASN C 1 17 ? 8.280 19.806 25.749 1.00 40.50 16 ASN C O 1
ATOM 2219 N N . HIS C 1 18 ? 6.045 19.859 25.438 1.00 37.07 17 HIS C N 1
ATOM 2220 C CA . HIS C 1 18 ? 5.802 21.007 26.318 1.00 36.70 17 HIS C CA 1
ATOM 2221 C C . HIS C 1 18 ? 5.407 20.632 27.742 1.00 36.46 17 HIS C C 1
ATOM 2222 O O . HIS C 1 18 ? 5.120 21.495 28.541 1.00 38.17 17 HIS C O 1
ATOM 2229 N N . GLN C 1 19 ? 5.474 19.335 28.060 1.00 36.52 18 GLN C N 1
ATOM 2230 C CA . GLN C 1 19 ? 5.114 18.777 29.367 1.00 37.32 18 GLN C CA 1
ATOM 2231 C C . GLN C 1 19 ? 3.737 19.256 29.826 1.00 37.89 18 GLN C C 1
ATOM 2232 O O . GLN C 1 19 ? 3.537 19.550 30.989 1.00 37.83 18 GLN C O 1
ATOM 2238 N N . ALA C 1 20 ? 2.803 19.323 28.889 1.00 38.50 19 ALA C N 1
ATOM 2239 C CA . ALA C 1 20 ? 1.459 19.837 29.129 1.00 39.32 19 ALA C CA 1
ATOM 2240 C C . ALA C 1 20 ? 0.520 18.677 29.499 1.00 39.97 19 ALA C C 1
ATOM 2241 O O . ALA C 1 20 ? -0.352 18.291 28.749 1.00 42.80 19 ALA C O 1
ATOM 2243 N N . PHE C 1 21 ? 0.726 18.135 30.692 1.00 41.80 20 PHE C N 1
ATOM 2244 C CA . PHE C 1 21 ? 0.056 16.914 31.160 1.00 42.98 20 PHE C CA 1
ATOM 2245 C C . PHE C 1 21 ? -1.325 17.159 31.764 1.00 44.00 20 PHE C C 1
ATOM 2246 O O . PHE C 1 21 ? -2.028 16.216 32.008 1.00 42.16 20 PHE C O 1
ATOM 2254 N N . ASP C 1 22 ? -1.718 18.412 31.975 1.00 45.23 21 ASP C N 1
ATOM 2255 C CA . ASP C 1 22 ? -3.113 18.730 32.319 1.00 46.58 21 ASP C CA 1
ATOM 2256 C C . ASP C 1 22 ? -4.034 18.426 31.150 1.00 47.74 21 ASP C C 1
ATOM 2257 O O . ASP C 1 22 ? -5.218 18.213 31.333 1.00 46.53 21 ASP C O 1
ATOM 2262 N N . GLU C 1 23 ? -3.477 18.481 29.945 1.00 49.75 22 GLU C N 1
ATOM 2263 C CA . GLU C 1 23 ? -4.200 18.224 28.705 1.00 51.49 22 GLU C CA 1
ATOM 2264 C C . GLU C 1 23 ? -4.219 16.749 28.309 1.00 47.70 22 GLU C C 1
ATOM 2265 O O . GLU C 1 23 ? -4.826 16.419 27.294 1.00 47.56 22 GLU C O 1
ATOM 2271 N N . LEU C 1 24 ? -3.546 15.877 29.074 1.00 43.85 23 LEU C N 1
ATOM 2272 C CA . LEU C 1 24 ? -3.248 14.510 28.608 1.00 41.85 23 LEU C CA 1
ATOM 2273 C C . LEU C 1 24 ? -4.508 13.727 28.263 1.00 39.42 23 LEU C C 1
ATOM 2274 O O . LEU C 1 24 ? -4.528 12.967 27.299 1.00 39.73 23 LEU C O 1
ATOM 2279 N N . GLY C 1 25 ? -5.570 13.931 29.027 1.00 38.62 24 GLY C N 1
ATOM 2280 C CA . GLY C 1 25 ? -6.873 13.299 28.734 1.00 37.55 24 GLY C CA 1
ATOM 2281 C C . GLY C 1 25 ? -7.512 13.573 27.383 1.00 36.62 24 GLY C C 1
ATOM 2282 O O . GLY C 1 25 ? -8.435 12.849 26.978 1.00 37.86 24 GLY C O 1
ATOM 2283 N N . THR C 1 26 ? -7.063 14.629 26.701 1.00 35.89 25 THR C N 1
ATOM 2284 C CA . THR C 1 26 ? -7.443 14.912 25.297 1.00 34.99 25 THR C CA 1
ATOM 2285 C C . THR C 1 26 ? -6.999 13.770 24.378 1.00 35.19 25 THR C C 1
ATOM 2286 O O . THR C 1 26 ? -7.674 13.416 23.415 1.00 35.00 25 THR C O 1
ATOM 2290 N N . PHE C 1 27 ? -5.871 13.163 24.726 1.00 35.77 26 PHE C N 1
ATOM 2291 C CA . PHE C 1 27 ? -5.186 12.181 23.868 1.00 36.76 26 PHE C CA 1
ATOM 2292 C C . PHE C 1 27 ? -5.242 10.742 24.382 1.00 36.40 26 PHE C C 1
ATOM 2293 O O . PHE C 1 27 ? -5.078 9.813 23.616 1.00 36.01 26 PHE C O 1
ATOM 2301 N N . VAL C 1 28 ? -5.496 10.576 25.671 1.00 36.78 27 VAL C N 1
ATOM 2302 C CA . VAL C 1 28 ? -5.288 9.320 26.368 1.00 36.08 27 VAL C CA 1
ATOM 2303 C C . VAL C 1 28 ? -6.569 8.967 27.102 1.00 35.67 27 VAL C C 1
ATOM 2304 O O . VAL C 1 28 ? -7.114 9.798 27.815 1.00 35.51 27 VAL C O 1
ATOM 2308 N N . ASP C 1 29 ? -7.060 7.753 26.874 1.00 35.76 28 ASP C N 1
ATOM 2309 C CA . ASP C 1 29 ? -8.273 7.211 27.513 1.00 36.16 28 ASP C CA 1
ATOM 2310 C C . ASP C 1 29 ? -8.149 7.093 29.041 1.00 36.35 28 ASP C C 1
ATOM 2311 O O . ASP C 1 29 ? -7.071 6.885 29.567 1.00 34.26 28 ASP C O 1
ATOM 2316 N N . ASP C 1 30 ? -9.281 7.213 29.739 1.00 38.01 29 ASP C N 1
ATOM 2317 C CA . ASP C 1 30 ? -9.340 7.097 31.188 1.00 37.16 29 ASP C CA 1
ATOM 2318 C C . ASP C 1 30 ? -8.771 5.791 31.712 1.00 36.18 29 ASP C C 1
ATOM 2319 O O . ASP C 1 30 ? -8.132 5.775 32.768 1.00 34.76 29 ASP C O 1
ATOM 2324 N N . ASN C 1 31 ? -8.996 4.721 30.943 1.00 37.52 30 ASN C N 1
ATOM 2325 C CA . ASN C 1 31 ? -8.595 3.370 31.263 1.00 35.64 30 ASN C CA 1
ATOM 2326 C C . ASN C 1 31 ? -7.452 2.873 30.400 1.00 34.67 30 ASN C C 1
ATOM 2327 O O . ASN C 1 31 ? -7.331 1.681 30.173 1.00 35.08 30 ASN C O 1
ATOM 2332 N N . VAL C 1 32 ? -6.574 3.769 29.973 1.00 33.65 31 VAL C N 1
ATOM 2333 C CA . VAL C 1 32 ? -5.412 3.363 29.175 1.00 34.36 31 VAL C CA 1
ATOM 2334 C C . VAL C 1 32 ? -4.562 2.298 29.911 1.00 34.80 31 VAL C C 1
ATOM 2335 O O . VAL C 1 32 ? -4.392 2.340 31.114 1.00 34.41 31 VAL C O 1
ATOM 2339 N N . GLU C 1 33 ? -4.055 1.365 29.111 1.00 34.24 32 GLU C N 1
ATOM 2340 C CA . GLU C 1 33 ? -3.166 0.309 29.494 1.00 36.23 32 GLU C CA 1
ATOM 2341 C C . GLU C 1 33 ? -1.861 0.447 28.707 1.00 37.30 32 GLU C C 1
ATOM 2342 O O . GLU C 1 33 ? -1.870 0.597 27.498 1.00 36.73 32 GLU C O 1
ATOM 2348 N N . HIS C 1 34 ? -0.732 0.390 29.409 1.00 38.33 33 HIS C N 1
ATOM 2349 C CA . HIS C 1 34 ? 0.592 0.522 28.817 1.00 36.78 33 HIS C CA 1
ATOM 2350 C C . HIS C 1 34 ? 1.456 -0.689 29.181 1.00 38.13 33 HIS C C 1
ATOM 2351 O O . HIS C 1 34 ? 1.701 -0.940 30.342 1.00 37.80 33 HIS C O 1
ATOM 2358 N N . ASN C 1 35 ? 1.916 -1.423 28.176 1.00 38.17 34 ASN C N 1
ATOM 2359 C CA . ASN C 1 35 ? 2.642 -2.657 28.388 1.00 38.08 34 ASN C CA 1
ATOM 2360 C C . ASN C 1 35 ? 1.950 -3.599 29.395 1.00 38.27 34 ASN C C 1
ATOM 2361 O O . ASN C 1 35 ? 2.586 -4.153 30.292 1.00 37.16 34 ASN C O 1
ATOM 2366 N N . GLY C 1 36 ? 0.642 -3.790 29.207 1.00 37.92 35 GLY C N 1
ATOM 2367 C CA . GLY C 1 36 ? -0.144 -4.696 30.057 1.00 39.10 35 GLY C CA 1
ATOM 2368 C C . GLY C 1 36 ? -0.449 -4.196 31.459 1.00 38.73 35 GLY C C 1
ATOM 2369 O O . GLY C 1 36 ? -1.035 -4.907 32.233 1.00 40.80 35 GLY C O 1
ATOM 2370 N N . ARG C 1 37 ? -0.043 -2.991 31.800 1.00 38.27 36 ARG C N 1
ATOM 2371 C CA . ARG C 1 37 ? -0.347 -2.399 33.092 1.00 38.77 36 ARG C CA 1
ATOM 2372 C C . ARG C 1 37 ? -1.620 -1.575 32.952 1.00 38.27 36 ARG C C 1
ATOM 2373 O O . ARG C 1 37 ? -1.615 -0.533 32.317 1.00 36.48 36 ARG C O 1
ATOM 2381 N N . PRO C 1 38 ? -2.728 -2.030 33.561 1.00 39.06 37 PRO C N 1
ATOM 2382 C CA . PRO C 1 38 ? -3.969 -1.309 33.423 1.00 37.90 37 PRO C CA 1
ATOM 2383 C C . PRO C 1 38 ? -4.055 -0.142 34.408 1.00 35.81 37 PRO C C 1
ATOM 2384 O O . PRO C 1 38 ? -4.889 -0.131 35.320 1.00 34.96 37 PRO C O 1
ATOM 2388 N N . PHE C 1 39 ? -3.196 0.840 34.203 1.00 35.13 38 PHE C N 1
ATOM 2389 C CA . PHE C 1 39 ? -2.958 1.883 35.190 1.00 34.72 38 PHE C CA 1
ATOM 2390 C C . PHE C 1 39 ? -3.688 3.219 34.983 1.00 34.08 38 PHE C C 1
ATOM 2391 O O . PHE C 1 39 ? -3.549 4.120 35.805 1.00 33.26 38 PHE C O 1
ATOM 2399 N N . GLY C 1 40 ? -4.489 3.324 33.916 1.00 35.01 39 GLY C N 1
ATOM 2400 C CA . GLY C 1 40 ? -5.361 4.459 33.694 1.00 33.32 39 GLY C CA 1
ATOM 2401 C C . GLY C 1 40 ? -4.624 5.727 33.313 1.00 34.40 39 GLY C C 1
ATOM 2402 O O . GLY C 1 40 ? -3.386 5.766 33.263 1.00 34.11 39 GLY C O 1
ATOM 2403 N N . LEU C 1 41 ? -5.407 6.767 33.029 1.00 35.00 40 LEU C N 1
ATOM 2404 C CA . LEU C 1 41 ? -4.873 8.081 32.664 1.00 35.28 40 LEU C CA 1
ATOM 2405 C C . LEU C 1 41 ? -3.922 8.636 33.717 1.00 35.02 40 LEU C C 1
ATOM 2406 O O . LEU C 1 41 ? -2.888 9.213 33.379 1.00 34.83 40 LEU C O 1
ATOM 2411 N N . SER C 1 42 ? -4.271 8.470 34.983 1.00 34.24 41 SER C N 1
ATOM 2412 C CA . SER C 1 42 ? -3.419 8.961 36.066 1.00 35.59 41 SER C CA 1
ATOM 2413 C C . SER C 1 42 ? -2.061 8.231 36.155 1.00 34.99 41 SER C C 1
ATOM 2414 O O . SER C 1 42 ? -1.035 8.859 36.390 1.00 32.79 41 SER C O 1
ATOM 2417 N N . GLY C 1 43 ? -2.069 6.903 36.005 1.00 35.11 42 GLY C N 1
ATOM 2418 C CA . GLY C 1 43 ? -0.845 6.135 35.976 1.00 34.25 42 GLY C CA 1
ATOM 2419 C C . GLY C 1 43 ? 0.027 6.529 34.808 1.00 34.42 42 GLY C C 1
ATOM 2420 O O . GLY C 1 43 ? 1.231 6.557 34.923 1.00 34.48 42 GLY C O 1
ATOM 2421 N N . TYR C 1 44 ? -0.605 6.818 33.668 1.00 34.34 43 TYR C N 1
ATOM 2422 C CA . TYR C 1 44 ? 0.089 7.188 32.440 1.00 36.03 43 TYR C CA 1
ATOM 2423 C C . TYR C 1 44 ? 0.729 8.566 32.603 1.00 36.73 43 TYR C C 1
ATOM 2424 O O . TYR C 1 44 ? 1.886 8.775 32.214 1.00 36.32 43 TYR C O 1
ATOM 2433 N N . ARG C 1 45 ? 0.006 9.492 33.230 1.00 37.11 44 ARG C N 1
ATOM 2434 C CA . ARG C 1 45 ? 0.578 10.797 33.551 1.00 37.88 44 ARG C CA 1
ATOM 2435 C C . ARG C 1 45 ? 1.782 10.682 34.490 1.00 38.29 44 ARG C C 1
ATOM 2436 O O . ARG C 1 45 ? 2.792 11.336 34.263 1.00 38.27 44 ARG C O 1
ATOM 2444 N N . ASP C 1 46 ? 1.677 9.842 35.518 1.00 39.02 45 ASP C N 1
ATOM 2445 C CA . ASP C 1 46 ? 2.783 9.620 36.459 1.00 38.29 45 ASP C CA 1
ATOM 2446 C C . ASP C 1 46 ? 4.025 9.025 35.763 1.00 38.45 45 ASP C C 1
ATOM 2447 O O . ASP C 1 46 ? 5.156 9.425 36.033 1.00 39.19 45 ASP C O 1
ATOM 2460 N N . LEU C 1 48 ? 4.906 9.492 32.552 1.00 38.06 47 LEU C N 1
ATOM 2461 C CA . LEU C 1 48 ? 5.483 10.608 31.808 1.00 38.15 47 LEU C CA 1
ATOM 2462 C C . LEU C 1 48 ? 6.215 11.615 32.713 1.00 36.45 47 LEU C C 1
ATOM 2463 O O . LEU C 1 48 ? 7.312 12.077 32.387 1.00 36.43 47 LEU C O 1
ATOM 2468 N N . VAL C 1 49 ? 5.607 11.944 33.849 1.00 36.07 48 VAL C N 1
ATOM 2469 C CA . VAL C 1 49 ? 6.193 12.864 34.827 1.00 36.11 48 VAL C CA 1
ATOM 2470 C C . VAL C 1 49 ? 7.533 12.318 35.339 1.00 37.49 48 VAL C C 1
ATOM 2471 O O . VAL C 1 49 ? 8.486 13.087 35.474 1.00 37.50 48 VAL C O 1
ATOM 2475 N N . LYS C 1 50 ? 7.616 11.000 35.551 1.00 38.32 49 LYS C N 1
ATOM 2476 C CA . LYS C 1 50 ? 8.855 10.363 35.978 1.00 39.16 49 LYS C CA 1
ATOM 2477 C C . LYS C 1 50 ? 9.885 10.364 34.861 1.00 38.40 49 LYS C C 1
ATOM 2478 O O . LYS C 1 50 ? 11.040 10.665 35.105 1.00 39.53 49 LYS C O 1
ATOM 2484 N N . ASP C 1 51 ? 9.485 10.022 33.644 1.00 38.94 50 ASP C N 1
ATOM 2485 C CA . ASP C 1 51 ? 10.387 10.064 32.483 1.00 38.86 50 ASP C CA 1
ATOM 2486 C C . ASP C 1 51 ? 11.116 11.416 32.379 1.00 37.23 50 ASP C C 1
ATOM 2487 O O . ASP 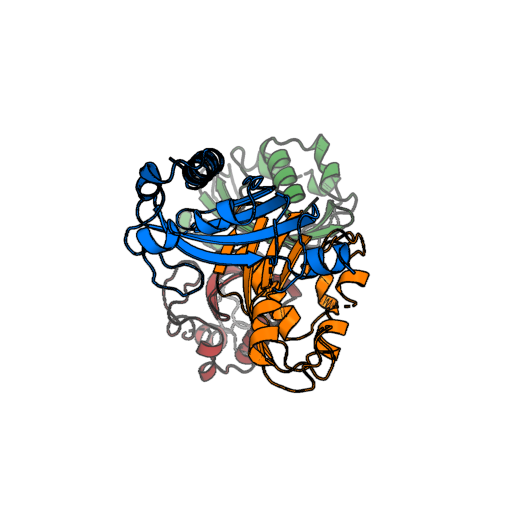C 1 51 ? 12.343 11.482 32.157 1.00 35.31 50 ASP C O 1
ATOM 2492 N N . PHE C 1 52 ? 10.363 12.493 32.540 1.00 35.42 51 PHE C N 1
ATOM 2493 C CA . PHE C 1 52 ? 10.950 13.830 32.472 1.00 38.23 51 PHE C CA 1
ATOM 2494 C C . PHE C 1 52 ? 11.796 14.196 33.692 1.00 37.99 51 PHE C C 1
ATOM 2495 O O . PHE C 1 52 ? 12.742 14.953 33.560 1.00 40.47 51 PHE C O 1
ATOM 2503 N N . ALA C 1 53 ? 11.471 13.654 34.864 1.00 39.13 52 ALA C N 1
ATOM 2504 C CA . ALA C 1 53 ? 12.276 13.870 36.040 1.00 39.30 52 ALA C CA 1
ATOM 2505 C C . ALA C 1 53 ? 13.605 13.138 35.879 1.00 39.87 52 ALA C C 1
ATOM 2506 O O . ALA C 1 53 ? 14.652 13.701 36.230 1.00 41.01 52 ALA C O 1
ATOM 2508 N N . ASP C 1 54 ? 13.567 11.937 35.296 1.00 40.06 53 ASP C N 1
ATOM 2509 C CA . ASP C 1 54 ? 14.774 11.128 35.029 1.00 40.72 53 ASP C CA 1
ATOM 2510 C C . ASP C 1 54 ? 15.626 11.653 33.853 1.00 38.23 53 ASP C C 1
ATOM 2511 O O . ASP C 1 54 ? 16.820 11.485 33.841 1.00 35.84 53 ASP C O 1
ATOM 2516 N N . ILE C 1 55 ? 14.974 12.239 32.852 1.00 38.12 54 ILE C N 1
ATOM 2517 C CA . ILE C 1 55 ? 15.595 12.659 31.595 1.00 35.25 54 ILE C CA 1
ATOM 2518 C C . ILE C 1 55 ? 15.107 14.067 31.257 1.00 36.36 54 ILE C C 1
ATOM 2519 O O . ILE C 1 55 ? 14.216 14.228 30.454 1.00 38.08 54 ILE C O 1
ATOM 2524 N N . PRO C 1 56 ? 15.660 15.094 31.904 1.00 36.25 55 PRO C N 1
ATOM 2525 C CA . PRO C 1 56 ? 15.188 16.453 31.711 1.00 36.95 55 PRO C CA 1
ATOM 2526 C C . PRO C 1 56 ? 15.097 16.966 30.258 1.00 35.67 55 PRO C C 1
ATOM 2527 O O . PRO C 1 56 ? 14.202 17.737 29.918 1.00 36.55 55 PRO C O 1
ATOM 2531 N N . ASP C 1 57 ? 16.046 16.540 29.439 1.00 35.56 56 ASP C N 1
ATOM 2532 C CA . ASP C 1 57 ? 16.133 16.953 28.041 1.00 34.64 56 ASP C CA 1
ATOM 2533 C C . ASP C 1 57 ? 15.351 16.023 27.071 1.00 34.79 56 ASP C C 1
ATOM 2534 O O . ASP C 1 57 ? 15.498 16.088 25.863 1.00 36.79 56 ASP C O 1
ATOM 2539 N N . LEU C 1 58 ? 14.487 15.191 27.612 1.00 35.94 57 LEU C N 1
ATOM 2540 C CA . LEU C 1 58 ? 13.677 14.270 26.824 1.00 36.83 57 LEU C CA 1
ATOM 2541 C C . LEU C 1 58 ? 12.835 15.028 25.807 1.00 36.27 57 LEU C C 1
ATOM 2542 O O . LEU C 1 58 ? 12.267 16.056 26.109 1.00 36.20 57 LEU C O 1
ATOM 2547 N N . ARG C 1 59 ? 12.774 14.502 24.597 1.00 38.20 58 ARG C N 1
ATOM 2548 C CA . ARG C 1 59 ? 12.057 15.099 23.507 1.00 38.88 58 ARG C CA 1
ATOM 2549 C C . ARG C 1 59 ? 11.584 13.987 22.551 1.00 38.99 58 ARG C C 1
ATOM 2550 O O . ARG C 1 59 ? 12.336 13.075 22.225 1.00 39.42 58 ARG C O 1
ATOM 2558 N N . PHE C 1 60 ? 10.336 14.097 22.120 1.00 39.15 59 PHE C N 1
ATOM 2559 C CA . PHE C 1 60 ? 9.654 13.098 21.315 1.00 37.91 59 PHE C CA 1
ATOM 2560 C C . PHE C 1 60 ? 9.584 13.523 19.863 1.00 39.03 59 PHE C C 1
ATOM 2561 O O . PHE C 1 60 ? 9.061 14.581 19.541 1.00 39.89 59 PHE C O 1
ATOM 2569 N N . GLU C 1 61 ? 10.108 12.649 19.010 1.00 40.41 60 GLU C N 1
ATOM 2570 C CA . GLU C 1 61 ? 10.224 12.853 17.585 1.00 41.29 60 GLU C CA 1
ATOM 2571 C C . GLU C 1 61 ? 10.050 11.507 16.849 1.00 39.16 60 GLU C C 1
ATOM 2572 O O . GLU C 1 61 ? 10.851 10.594 17.030 1.00 37.01 60 GLU C O 1
ATOM 2578 N N . ALA C 1 62 ? 9.017 11.413 16.009 1.00 38.55 61 ALA C N 1
ATOM 2579 C CA . ALA C 1 62 ? 8.735 10.199 15.235 1.00 38.44 61 ALA C CA 1
ATOM 2580 C C . ALA C 1 62 ? 9.553 10.199 13.945 1.00 37.03 61 ALA C C 1
ATOM 2581 O O . ALA C 1 62 ? 9.536 11.145 13.226 1.00 39.02 61 ALA C O 1
ATOM 2583 N N . GLU C 1 63 ? 10.273 9.122 13.675 1.00 36.24 62 GLU C N 1
ATOM 2584 C CA . GLU C 1 63 ? 10.969 8.957 12.403 1.00 36.86 62 GLU C CA 1
ATOM 2585 C C . GLU C 1 63 ? 10.132 8.176 11.375 1.00 34.51 62 GLU C C 1
ATOM 2586 O O . GLU C 1 63 ? 10.238 8.406 10.176 1.00 34.36 62 GLU C O 1
ATOM 2592 N N . ILE C 1 64 ? 9.308 7.257 11.856 1.00 33.03 63 ILE C N 1
ATOM 2593 C CA . ILE C 1 64 ? 8.377 6.522 11.008 1.00 33.28 63 ILE C CA 1
ATOM 2594 C C . ILE C 1 64 ? 7.065 6.474 11.737 1.00 33.49 63 ILE C C 1
ATOM 2595 O O . ILE C 1 64 ? 7.028 6.184 12.924 1.00 31.49 63 ILE C O 1
ATOM 2600 N N . LEU C 1 65 ? 5.997 6.751 11.005 1.00 34.94 64 LEU C N 1
ATOM 2601 C CA . LEU C 1 65 ? 4.615 6.570 11.460 1.00 34.91 64 LEU C CA 1
ATOM 2602 C C . LEU C 1 65 ? 3.881 5.704 10.431 1.00 34.20 64 LEU C C 1
ATOM 2603 O O . LEU C 1 65 ? 3.961 5.961 9.215 1.00 34.65 64 LEU C O 1
ATOM 2608 N N . VAL C 1 66 ? 3.208 4.654 10.902 1.00 34.12 65 VAL C N 1
ATOM 2609 C CA . VAL C 1 66 ? 2.324 3.832 10.057 1.00 32.66 65 VAL C CA 1
ATOM 2610 C C . VAL C 1 66 ? 0.990 3.706 10.780 1.00 32.07 65 VAL C C 1
ATOM 2611 O O . VAL C 1 66 ? 0.944 3.354 11.940 1.00 32.36 65 VAL C O 1
ATOM 2615 N N . SER C 1 67 ? -0.109 3.984 10.097 1.00 33.90 66 SER C N 1
ATOM 2616 C CA . SER C 1 67 ? -1.411 3.927 10.749 1.00 34.28 66 SER C CA 1
ATOM 2617 C C . SER C 1 67 ? -2.542 3.502 9.839 1.00 34.23 66 SER C C 1
ATOM 2618 O O . SER C 1 67 ? -2.468 3.621 8.624 1.00 33.72 66 SER C O 1
ATOM 2621 N N . ASP C 1 68 ? -3.597 3.012 10.473 1.00 35.70 67 ASP C N 1
ATOM 2622 C CA . ASP C 1 68 ? -4.838 2.708 9.792 1.00 37.69 67 ASP C CA 1
ATOM 2623 C C . ASP C 1 68 ? -5.978 3.361 10.587 1.00 38.86 67 ASP C C 1
ATOM 2624 O O . ASP C 1 68 ? -5.757 4.399 11.205 1.00 39.13 67 ASP C O 1
ATOM 2629 N N . ALA C 1 69 ? -7.189 2.796 10.532 1.00 40.76 68 ALA C N 1
ATOM 2630 C CA . ALA C 1 69 ? -8.373 3.426 11.142 1.00 41.45 68 ALA C CA 1
ATOM 2631 C C . ALA C 1 69 ? -8.301 3.428 12.649 1.00 41.97 68 ALA C C 1
ATOM 2632 O O . ALA C 1 69 ? -8.717 4.408 13.280 1.00 42.41 68 ALA C O 1
ATOM 2634 N N . THR C 1 70 ? -7.759 2.345 13.222 1.00 41.71 69 THR C N 1
ATOM 2635 C CA . THR C 1 70 ? -7.767 2.166 14.665 1.00 40.45 69 THR C CA 1
ATOM 2636 C C . THR C 1 70 ? -6.392 2.061 15.330 1.00 40.44 69 THR C C 1
ATOM 2637 O O . THR C 1 70 ? -6.299 2.159 16.543 1.00 38.34 69 THR C O 1
ATOM 2641 N N . ARG C 1 71 ? -5.325 1.896 14.551 1.00 39.93 70 ARG C N 1
ATOM 2642 C CA . ARG C 1 71 ? -3.996 1.675 15.121 1.00 39.14 70 ARG C CA 1
ATOM 2643 C C . ARG C 1 71 ? -2.932 2.549 14.522 1.00 36.63 70 ARG C C 1
ATOM 2644 O O . ARG C 1 71 ? -3.039 2.937 13.376 1.00 34.60 70 ARG C O 1
ATOM 2652 N N . LEU C 1 72 ? -1.890 2.827 15.314 1.00 35.44 71 LEU C N 1
ATOM 2653 C CA . LEU C 1 72 ? -0.720 3.557 14.855 1.00 35.31 71 LEU C CA 1
ATOM 2654 C C . LEU C 1 72 ? 0.536 2.902 15.444 1.00 34.47 71 LEU C C 1
ATOM 2655 O O . LEU C 1 72 ? 0.545 2.484 16.605 1.00 31.87 71 LEU C O 1
ATOM 2660 N N . ALA C 1 73 ? 1.572 2.782 14.618 1.00 32.91 72 ALA C N 1
ATOM 2661 C CA . ALA C 1 73 ? 2.879 2.322 15.061 1.00 33.21 72 ALA C CA 1
ATOM 2662 C C . ALA C 1 73 ? 3.880 3.442 14.766 1.00 33.68 72 ALA C C 1
ATOM 2663 O O . ALA C 1 73 ? 3.860 4.030 13.667 1.00 32.90 72 ALA C O 1
ATOM 2665 N N . ALA C 1 74 ? 4.750 3.718 15.743 1.00 32.19 73 ALA C N 1
ATOM 2666 C CA . ALA C 1 74 ? 5.748 4.763 15.648 1.00 31.97 73 ALA C CA 1
ATOM 2667 C C . ALA C 1 74 ? 7.172 4.224 15.938 1.00 32.50 73 ALA C C 1
ATOM 2668 O O . ALA C 1 74 ? 7.412 3.480 16.906 1.00 31.55 73 ALA C O 1
ATOM 2670 N N . ARG C 1 75 ? 8.115 4.647 15.106 1.00 32.28 74 ARG C N 1
ATOM 2671 C CA . ARG C 1 75 ? 9.528 4.566 15.452 1.00 32.07 74 ARG C CA 1
ATOM 2672 C C . ARG C 1 75 ? 9.927 5.947 15.919 1.00 33.55 74 ARG C C 1
ATOM 2673 O O . ARG C 1 75 ? 9.898 6.883 15.150 1.00 33.32 74 ARG C O 1
ATOM 2681 N N . LEU C 1 76 ? 10.235 6.052 17.222 1.00 35.85 75 LEU C N 1
ATOM 2682 C CA . LEU C 1 76 ? 10.619 7.291 17.874 1.00 35.90 75 LEU C CA 1
ATOM 2683 C C . LEU C 1 76 ? 12.120 7.250 18.123 1.00 36.91 75 LEU C C 1
ATOM 2684 O O . LEU C 1 76 ? 12.637 6.232 18.555 1.00 35.63 75 LEU C O 1
ATOM 2689 N N . PHE C 1 77 ? 12.799 8.348 17.841 1.00 34.69 76 PHE C N 1
ATOM 2690 C CA . PHE C 1 77 ? 14.243 8.469 18.060 1.00 36.38 76 PHE C CA 1
ATOM 2691 C C . PHE C 1 77 ? 14.516 9.443 19.203 1.00 35.96 76 PHE C C 1
ATOM 2692 O O . PHE C 1 77 ? 13.988 10.558 19.204 1.00 35.43 76 PHE C O 1
ATOM 2700 N N . PHE C 1 78 ? 15.340 9.012 20.163 1.00 35.16 77 PHE C N 1
ATOM 2701 C CA . PHE C 1 78 ? 15.675 9.811 21.340 1.00 33.99 77 PHE C CA 1
ATOM 2702 C C . PHE C 1 78 ? 17.168 10.113 21.378 1.00 34.44 77 PHE C C 1
ATOM 2703 O O . PHE C 1 78 ? 17.994 9.232 21.171 1.00 35.49 77 PHE C O 1
ATOM 2711 N N . ASP C 1 79 ? 17.490 11.375 21.636 1.00 35.11 78 ASP C N 1
ATOM 2712 C CA . ASP C 1 79 ? 18.843 11.823 21.860 1.00 34.44 78 ASP C CA 1
ATOM 2713 C C . ASP C 1 79 ? 18.732 12.628 23.147 1.00 35.08 78 ASP C C 1
ATOM 2714 O O . ASP C 1 79 ? 18.192 13.763 23.177 1.00 33.38 78 ASP C O 1
ATOM 2719 N N . CYS C 1 80 ? 19.206 12.026 24.236 1.00 35.36 79 CYS C N 1
ATOM 2720 C CA . CYS C 1 80 ? 18.892 12.553 25.552 1.00 34.14 79 CYS C CA 1
ATOM 2721 C C . CYS C 1 80 ? 19.858 12.093 26.645 1.00 32.79 79 CYS C C 1
ATOM 2722 O O . CYS C 1 80 ? 20.704 11.261 26.416 1.00 30.97 79 CYS C O 1
ATOM 2725 N N . THR C 1 81 ? 19.683 12.642 27.844 1.00 34.86 80 THR C N 1
ATOM 2726 C CA . THR C 1 81 ? 20.654 12.567 28.935 1.00 34.12 80 THR C CA 1
ATOM 2727 C C . THR C 1 81 ? 19.976 12.130 30.255 1.00 34.35 80 THR C C 1
ATOM 2728 O O . THR C 1 81 ? 19.690 12.964 31.150 1.00 33.17 80 THR C O 1
ATOM 2732 N N . PRO C 1 82 ? 19.724 10.807 30.390 1.00 33.56 81 PRO C N 1
ATOM 2733 C CA . PRO C 1 82 ? 19.301 10.304 31.692 1.00 33.37 81 PRO C CA 1
ATOM 2734 C C . PRO C 1 82 ? 20.281 10.654 32.846 1.00 34.08 81 PRO C C 1
ATOM 2735 O O . PRO C 1 82 ? 21.491 10.428 32.749 1.00 36.15 81 PRO C O 1
ATOM 2739 N N . LYS C 1 83 ? 19.743 11.224 33.918 1.00 33.71 82 LYS C N 1
ATOM 2740 C CA . LYS C 1 83 ? 20.537 11.735 35.033 1.00 37.13 82 LYS C CA 1
ATOM 2741 C C . LYS C 1 83 ? 21.306 10.600 35.714 1.00 35.85 82 LYS C C 1
ATOM 2742 O O . LYS C 1 83 ? 22.420 10.773 36.203 1.00 33.85 82 LYS C O 1
ATOM 2748 N N . SER C 1 84 ? 20.683 9.423 35.734 1.00 35.38 83 SER C N 1
ATOM 2749 C CA . SER C 1 84 ? 21.096 8.371 36.614 1.00 37.41 83 SER C CA 1
ATOM 2750 C C . SER C 1 84 ? 20.973 6.988 35.944 1.00 36.72 83 SER C C 1
ATOM 2751 O O . SER C 1 84 ? 21.368 6.798 34.779 1.00 35.50 83 SER C O 1
ATOM 2754 N N . ILE C 1 85 ? 20.401 6.033 36.682 1.00 37.58 84 ILE C N 1
ATOM 2755 C CA . ILE C 1 85 ? 20.183 4.670 36.170 1.00 37.56 84 ILE C CA 1
ATOM 2756 C C . ILE C 1 85 ? 18.966 4.698 35.258 1.00 37.33 84 ILE C C 1
ATOM 2757 O O . ILE C 1 85 ? 17.952 5.281 35.593 1.00 40.57 84 ILE C O 1
ATOM 2762 N N . PHE C 1 86 ? 19.107 4.099 34.088 1.00 35.80 85 PHE C N 1
ATOM 2763 C CA . PHE C 1 86 ? 18.075 4.076 33.062 1.00 35.79 85 PHE C CA 1
ATOM 2764 C C . PHE C 1 86 ? 18.108 2.676 32.426 1.00 36.76 85 PHE C C 1
ATOM 2765 O O . PHE C 1 86 ? 19.172 2.208 31.965 1.00 34.52 85 PHE C O 1
ATOM 2781 N N . ASP C 1 88 ? 18.098 -0.022 33.983 1.00 38.46 87 ASP C N 1
ATOM 2782 C CA . ASP C 1 88 ? 19.078 -0.696 34.790 1.00 39.88 87 ASP C CA 1
ATOM 2783 C C . ASP C 1 88 ? 20.486 -0.614 34.244 1.00 38.08 87 ASP C C 1
ATOM 2784 O O . ASP C 1 88 ? 21.278 -1.523 34.462 1.00 39.70 87 ASP C O 1
ATOM 2789 N N . LEU C 1 89 ? 20.809 0.479 33.553 1.00 36.46 88 LEU C N 1
ATOM 2790 C CA . LEU C 1 89 ? 22.179 0.731 33.129 1.00 34.51 88 LEU C CA 1
ATOM 2791 C C . LEU C 1 89 ? 22.668 2.013 33.815 1.00 33.28 88 LEU C C 1
ATOM 2792 O O . LEU C 1 89 ? 21.895 2.928 34.060 1.00 32.41 88 LEU C O 1
ATOM 2797 N N . PRO C 1 90 ? 23.973 2.065 34.152 1.00 32.57 89 PRO C N 1
ATOM 2798 C CA . PRO C 1 90 ? 24.536 3.276 34.752 1.00 32.03 89 PRO C CA 1
ATOM 2799 C C . PRO C 1 90 ? 24.819 4.382 33.719 1.00 32.86 89 PRO C C 1
ATOM 2800 O O . PRO C 1 90 ? 25.987 4.663 33.442 1.00 33.21 89 PRO C O 1
ATOM 2804 N N . VAL C 1 91 ? 23.780 4.997 33.156 1.00 32.83 90 VAL C N 1
ATOM 2805 C CA . VAL C 1 91 ? 23.986 6.041 32.153 1.00 33.65 90 VAL C CA 1
ATOM 2806 C C . VAL C 1 91 ? 24.583 7.291 32.820 1.00 34.43 90 VAL C C 1
ATOM 2807 O O . VAL C 1 91 ? 25.579 7.830 32.338 1.00 32.55 90 VAL C O 1
ATOM 2811 N N . ASN C 1 92 ? 23.981 7.714 33.933 1.00 34.09 91 ASN C N 1
ATOM 2812 C CA . ASN C 1 92 ? 24.584 8.672 34.845 1.00 34.18 91 ASN C CA 1
ATOM 2813 C C . ASN C 1 92 ? 25.102 9.947 34.180 1.00 33.71 91 ASN C C 1
ATOM 2814 O O . ASN C 1 92 ? 26.247 10.312 34.359 1.00 32.69 91 ASN C O 1
ATOM 2819 N N . GLY C 1 93 ? 24.219 10.585 33.394 1.00 33.55 92 GLY C N 1
ATOM 2820 C CA . GLY C 1 93 ? 24.466 11.902 32.801 1.00 34.48 92 GLY C CA 1
ATOM 2821 C C . GLY C 1 93 ? 25.160 11.902 31.447 1.00 34.67 92 GLY C C 1
ATOM 2822 O O . GLY C 1 93 ? 25.523 12.969 30.915 1.00 35.34 92 GLY C O 1
ATOM 2823 N N . ARG C 1 94 ? 25.378 10.712 30.899 1.00 34.27 93 ARG C N 1
ATOM 2824 C CA . ARG C 1 94 ? 25.879 10.587 29.538 1.00 34.09 93 ARG C CA 1
ATOM 2825 C C . ARG C 1 94 ? 24.736 10.747 28.583 1.00 33.21 93 ARG C C 1
ATOM 2826 O O . ARG C 1 94 ? 23.658 10.255 28.847 1.00 33.01 93 ARG C O 1
ATOM 2834 N N . ARG C 1 95 ? 24.995 11.436 27.480 1.00 34.14 94 ARG C N 1
ATOM 2835 C CA . ARG C 1 95 ? 24.027 11.599 26.402 1.00 34.60 94 ARG C CA 1
ATOM 2836 C C . ARG C 1 95 ? 24.017 10.343 25.531 1.00 33.92 94 ARG C C 1
ATOM 2837 O O . ARG C 1 95 ? 25.059 9.869 25.123 1.00 35.05 94 ARG C O 1
ATOM 2845 N N . VAL C 1 96 ? 22.829 9.810 25.277 1.00 34.62 95 VAL C N 1
ATOM 2846 C CA . VAL C 1 96 ? 22.685 8.547 24.560 1.00 33.11 95 VAL C CA 1
ATOM 2847 C C . VAL C 1 96 ? 21.577 8.666 23.516 1.00 34.42 95 VAL C C 1
ATOM 2848 O O . VAL C 1 96 ? 20.632 9.474 23.663 1.00 33.51 95 VAL C O 1
ATOM 2852 N N . GLN C 1 97 ? 21.717 7.883 22.442 1.00 35.20 96 GLN C N 1
ATOM 2853 C CA . GLN C 1 97 ? 20.722 7.841 21.375 1.00 35.03 96 GLN C CA 1
ATOM 2854 C C . GLN C 1 97 ? 20.171 6.439 21.265 1.00 35.05 96 GLN C C 1
ATOM 2855 O O . GLN C 1 97 ? 20.932 5.470 21.227 1.00 37.10 96 GLN C O 1
ATOM 2861 N N . PHE C 1 98 ? 18.855 6.329 21.257 1.00 34.29 97 PHE C N 1
ATOM 2862 C CA . PHE C 1 98 ? 18.187 5.043 21.148 1.00 35.03 97 PHE C CA 1
ATOM 2863 C C . PHE C 1 98 ? 16.783 5.259 20.576 1.00 35.18 97 PHE C C 1
ATOM 2864 O O . PHE C 1 98 ? 16.263 6.378 20.565 1.00 33.63 97 PHE C O 1
ATOM 2872 N N . CYS C 1 99 ? 16.202 4.190 20.044 1.00 34.34 98 CYS C N 1
ATOM 2873 C CA . CYS C 1 99 ? 14.842 4.233 19.565 1.00 34.58 98 CYS C CA 1
ATOM 2874 C C . CYS C 1 99 ? 13.889 3.438 20.414 1.00 34.14 98 CYS C C 1
ATOM 2875 O O . CYS C 1 99 ? 14.270 2.510 21.087 1.00 35.25 98 CYS C O 1
ATOM 2878 N N . GLU C 1 100 ? 12.627 3.815 20.297 1.00 35.90 99 GLU C N 1
ATOM 2879 C CA . GLU C 1 100 ? 11.488 3.133 20.853 1.00 39.85 99 GLU C CA 1
ATOM 2880 C C . GLU C 1 100 ? 10.570 2.758 19.669 1.00 36.82 99 GLU C C 1
ATOM 2881 O O . GLU C 1 100 ? 10.290 3.584 18.824 1.00 35.72 99 GLU C O 1
ATOM 2887 N N . HIS C 1 101 ? 10.116 1.512 19.629 1.00 36.04 100 HIS C N 1
ATOM 2888 C CA . HIS C 1 101 ? 9.128 1.061 18.641 1.00 33.86 100 HIS C CA 1
ATOM 2889 C C . HIS C 1 101 ? 7.876 0.739 19.407 1.00 32.64 100 HIS C C 1
ATOM 2890 O O . HIS C 1 101 ? 7.899 -0.150 20.252 1.00 31.38 100 HIS C O 1
ATOM 2897 N N . VAL C 1 102 ? 6.801 1.455 19.110 1.00 32.66 101 VAL C N 1
ATOM 2898 C CA . VAL C 1 102 ? 5.584 1.453 19.926 1.00 34.19 101 VAL C CA 1
ATOM 2899 C C . VAL C 1 102 ? 4.325 1.339 19.040 1.00 33.61 101 VAL C C 1
ATOM 2900 O O . VAL C 1 102 ? 4.262 1.912 17.963 1.00 33.28 101 VAL C O 1
ATOM 2904 N N . PHE C 1 103 ? 3.369 0.522 19.497 1.00 34.21 102 PHE C N 1
ATOM 2905 C CA . PHE C 1 103 ? 2.049 0.345 18.892 1.00 33.74 102 PHE C CA 1
ATOM 2906 C C . PHE C 1 103 ? 0.978 0.905 19.808 1.00 34.66 102 PHE C C 1
ATOM 2907 O O . PHE C 1 103 ? 1.016 0.654 21.016 1.00 33.14 102 PHE C O 1
ATOM 2915 N N . TYR C 1 104 ? -0.001 1.606 19.202 1.00 36.66 103 TYR C N 1
ATOM 2916 C CA . TYR C 1 104 ? -1.154 2.176 19.901 1.00 36.92 103 TYR C CA 1
ATOM 2917 C C . TYR C 1 104 ? -2.460 1.647 19.333 1.00 36.54 103 TYR C C 1
ATOM 2918 O O . TYR C 1 104 ? -2.613 1.568 18.120 1.00 35.37 103 TYR C O 1
ATOM 2927 N N . ASP C 1 105 ? -3.384 1.244 20.211 1.00 38.09 104 ASP C N 1
ATOM 2928 C CA . ASP C 1 105 ? -4.780 1.017 19.856 1.00 38.55 104 ASP C CA 1
ATOM 2929 C C . ASP C 1 105 ? -5.510 2.275 20.240 1.00 37.47 104 ASP C C 1
ATOM 2930 O O . ASP C 1 105 ? -5.409 2.682 21.380 1.00 38.44 104 ASP C O 1
ATOM 2935 N N . PHE C 1 106 ? -6.260 2.865 19.309 1.00 36.89 105 PHE C N 1
ATOM 2936 C CA . PHE C 1 106 ? -7.055 4.057 19.580 1.00 36.78 105 PHE C CA 1
ATOM 2937 C C . PHE C 1 106 ? -8.511 3.701 19.713 1.00 39.97 105 PHE C C 1
ATOM 2938 O O . PHE C 1 106 ? -9.001 2.798 19.027 1.00 40.61 105 PHE C O 1
ATOM 2946 N N . GLU C 1 107 ? -9.194 4.403 20.606 1.00 41.40 106 GLU C N 1
ATOM 2947 C CA . GLU C 1 107 ? -10.623 4.250 20.791 1.00 42.97 106 GLU C CA 1
ATOM 2948 C C . GLU C 1 107 ? -11.191 5.647 20.932 1.00 42.82 106 GLU C C 1
ATOM 2949 O O . GLU C 1 107 ? -10.829 6.378 21.865 1.00 42.09 106 GLU C O 1
ATOM 2955 N N . GLN C 1 108 ? -12.060 6.025 19.996 1.00 44.42 107 GLN C N 1
ATOM 2956 C CA . GLN C 1 108 ? -12.660 7.361 19.973 1.00 45.06 107 GLN C CA 1
ATOM 2957 C C . GLN C 1 108 ? -11.630 8.492 20.064 1.00 43.63 107 GLN C C 1
ATOM 2958 O O . GLN C 1 108 ? -11.738 9.401 20.905 1.00 42.12 107 GLN C O 1
ATOM 2964 N N . ALA C 1 109 ? -10.632 8.419 19.186 1.00 41.87 108 ALA C N 1
ATOM 2965 C CA . ALA C 1 109 ? -9.602 9.467 19.057 1.00 42.28 108 ALA C CA 1
ATOM 2966 C C . ALA C 1 109 ? -8.620 9.535 20.215 1.00 40.71 108 ALA C C 1
ATOM 2967 O O . ALA C 1 109 ? -7.821 10.455 20.270 1.00 42.13 108 ALA C O 1
ATOM 2969 N N . LYS C 1 110 ? -8.630 8.540 21.108 1.00 38.82 109 LYS C N 1
ATOM 2970 C CA . LYS C 1 110 ? -7.702 8.521 22.246 1.00 37.39 109 LYS C CA 1
ATOM 2971 C C . LYS C 1 110 ? -6.927 7.219 22.321 1.00 36.11 109 LYS C C 1
ATOM 2972 O O . LYS C 1 110 ? -7.424 6.171 21.951 1.00 36.81 109 LYS C O 1
ATOM 2978 N N . ILE C 1 111 ? -5.697 7.300 22.811 1.00 36.64 110 ILE C N 1
ATOM 2979 C CA . ILE C 1 111 ? -4.877 6.148 23.049 1.00 35.82 110 ILE C CA 1
ATOM 2980 C C . ILE C 1 111 ? -5.500 5.312 24.181 1.00 36.92 110 ILE C C 1
ATOM 2981 O O . ILE C 1 111 ? -5.748 5.823 25.266 1.00 36.71 110 ILE C O 1
ATOM 2986 N N . ARG C 1 112 ? -5.744 4.031 23.892 1.00 36.71 111 ARG C N 1
ATOM 2987 C CA . ARG C 1 112 ? -6.391 3.092 24.814 1.00 36.18 111 ARG C CA 1
ATOM 2988 C C . ARG C 1 112 ? -5.471 1.960 25.259 1.00 34.54 111 ARG C C 1
ATOM 2989 O O . ARG C 1 112 ? -5.567 1.506 26.379 1.00 36.01 111 ARG C O 1
ATOM 2997 N N . ARG C 1 113 ? -4.646 1.439 24.355 1.00 35.24 112 ARG C N 1
ATOM 2998 C CA . ARG C 1 113 ? -3.651 0.418 24.695 1.00 35.73 112 ARG C CA 1
ATOM 2999 C C . ARG C 1 113 ? -2.343 0.722 23.989 1.00 34.79 112 ARG C C 1
ATOM 3000 O O . ARG C 1 113 ? -2.359 1.196 22.876 1.00 33.92 112 ARG C O 1
ATOM 3008 N N . VAL C 1 114 ? -1.234 0.493 24.682 1.00 35.44 113 VAL C N 1
ATOM 3009 C CA . VAL C 1 114 ? 0.097 0.784 24.178 1.00 34.85 113 VAL C CA 1
ATOM 3010 C C . VAL C 1 114 ? 0.963 -0.462 24.405 1.00 35.38 113 VAL C C 1
ATOM 3011 O O . VAL C 1 114 ? 0.874 -1.109 25.459 1.00 34.31 113 VAL C O 1
ATOM 3015 N N . TRP C 1 115 ? 1.762 -0.806 23.382 1.00 33.85 114 TRP C N 1
ATOM 3016 C CA . TRP C 1 115 ? 2.837 -1.762 23.504 1.00 34.46 114 TRP C CA 1
ATOM 3017 C C . TRP C 1 115 ? 4.136 -1.123 23.042 1.00 35.47 114 TRP C C 1
ATOM 3018 O O . TRP C 1 115 ? 4.271 -0.756 21.876 1.00 33.26 114 TRP C O 1
ATOM 3029 N N . SER C 1 116 ? 5.100 -1.018 23.961 1.00 36.57 115 SER C N 1
ATOM 3030 C CA . SER C 1 116 ? 6.348 -0.329 23.698 1.00 38.30 115 SER C CA 1
ATOM 3031 C C . SER C 1 116 ? 7.545 -1.195 23.956 1.00 37.07 115 SER C C 1
ATOM 3032 O O . SER C 1 116 ? 7.583 -1.879 24.950 1.00 38.71 115 SER C O 1
ATOM 3035 N N . VAL C 1 117 ? 8.516 -1.149 23.045 1.00 38.16 116 VAL C N 1
ATOM 3036 C CA . VAL C 1 117 ? 9.843 -1.758 23.238 1.00 37.54 116 VAL C CA 1
ATOM 3037 C C . VAL C 1 117 ? 10.913 -0.694 22.992 1.00 37.01 116 VAL C C 1
ATOM 3038 O O . VAL C 1 117 ? 10.875 -0.055 21.966 1.00 35.41 116 VAL C O 1
ATOM 3042 N N . LEU C 1 118 ? 11.841 -0.512 23.948 1.00 38.76 117 LEU C N 1
ATOM 3043 C CA . LEU C 1 118 ? 13.000 0.406 23.807 1.00 39.28 117 LEU C CA 1
ATOM 3044 C C . LEU C 1 118 ? 14.242 -0.392 23.465 1.00 37.17 117 LEU C C 1
ATOM 3045 O O . LEU C 1 118 ? 14.391 -1.541 23.869 1.00 36.91 117 LEU C O 1
ATOM 3050 N N . ASP C 1 119 ? 15.131 0.233 22.707 1.00 36.25 118 ASP C N 1
ATOM 3051 C CA . ASP C 1 119 ? 16.351 -0.421 22.256 1.00 34.88 118 ASP C CA 1
ATOM 3052 C C . ASP C 1 119 ? 17.444 -0.328 23.336 1.00 34.82 118 ASP C C 1
ATOM 3053 O O . ASP C 1 119 ? 18.305 0.544 23.282 1.00 36.13 118 ASP C O 1
ATOM 3058 N N . LYS C 1 120 ? 17.405 -1.260 24.289 1.00 33.84 119 LYS C N 1
ATOM 3059 C CA . LYS C 1 120 ? 18.394 -1.332 25.380 1.00 34.42 119 LYS C CA 1
ATOM 3060 C C . LYS C 1 120 ? 19.777 -1.627 24.848 1.00 34.98 119 LYS C C 1
ATOM 3061 O O . LYS C 1 120 ? 20.765 -1.153 25.394 1.00 35.49 119 LYS C O 1
ATOM 3067 N N . VAL C 1 121 ? 19.844 -2.456 23.810 1.00 34.93 120 VAL C N 1
ATOM 3068 C CA . VAL C 1 121 ? 21.124 -2.865 23.224 1.00 35.50 120 VAL C CA 1
ATOM 3069 C C . VAL C 1 121 ? 21.950 -1.670 22.708 1.00 35.06 120 VAL C C 1
ATOM 3070 O O . VAL C 1 121 ? 23.185 -1.619 22.896 1.00 33.39 120 VAL C O 1
ATOM 3074 N N . ALA C 1 122 ? 21.262 -0.717 22.088 1.00 34.07 121 ALA C N 1
ATOM 3075 C CA . ALA C 1 122 ? 21.875 0.520 21.602 1.00 33.85 121 ALA C CA 1
ATOM 3076 C C . ALA C 1 122 ? 22.564 1.299 22.746 1.00 33.98 121 ALA C C 1
ATOM 3077 O O . ALA C 1 122 ? 23.705 1.764 22.595 1.00 34.15 121 ALA C O 1
ATOM 3079 N N . ILE C 1 123 ? 21.899 1.381 23.895 1.00 33.07 122 ILE C N 1
ATOM 3080 C CA . ILE C 1 123 ? 22.441 2.068 25.078 1.00 34.16 122 ILE C CA 1
ATOM 3081 C C . ILE C 1 123 ? 23.642 1.316 25.620 1.00 33.97 122 ILE C C 1
ATOM 3082 O O . ILE C 1 123 ? 24.678 1.921 25.884 1.00 34.25 122 ILE C O 1
ATOM 3087 N N . GLU C 1 124 ? 23.523 -0.010 25.749 1.00 34.30 123 GLU C N 1
ATOM 3088 C CA . GLU C 1 124 ? 24.643 -0.861 26.164 1.00 35.69 123 GLU C CA 1
ATOM 3089 C C . GLU C 1 124 ? 25.900 -0.608 25.331 1.00 35.56 123 GLU C C 1
ATOM 3090 O O . GLU C 1 124 ? 27.008 -0.521 25.867 1.00 35.41 123 GLU C O 1
ATOM 3096 N N . ARG C 1 125 ? 25.732 -0.509 24.015 1.00 36.06 124 ARG C N 1
ATOM 3097 C CA . ARG C 1 125 ? 26.865 -0.333 23.119 1.00 37.14 124 ARG C CA 1
ATOM 3098 C C . ARG C 1 125 ? 27.513 1.006 23.291 1.00 37.23 124 ARG C C 1
ATOM 3099 O O . ARG C 1 125 ? 28.700 1.135 23.104 1.00 34.67 124 ARG C O 1
ATOM 3107 N N . GLN C 1 126 ? 26.728 2.005 23.654 1.00 37.63 125 GLN C N 1
ATOM 3108 C CA . GLN C 1 126 ? 27.279 3.324 23.875 1.00 37.48 125 GLN C CA 1
ATOM 3109 C C . GLN C 1 126 ? 28.008 3.448 25.212 1.00 38.43 125 GLN C C 1
ATOM 3110 O O . GLN C 1 126 ? 28.911 4.262 25.319 1.00 40.00 125 GLN C O 1
ATOM 3116 N N . LEU C 1 127 ? 27.631 2.668 26.225 1.00 38.71 126 LEU C N 1
ATOM 3117 C CA . LEU C 1 127 ? 28.335 2.674 27.508 1.00 37.73 126 LEU C CA 1
ATOM 3118 C C . LEU C 1 127 ? 29.554 1.744 27.523 1.00 38.30 126 LEU C C 1
ATOM 3119 O O . LEU C 1 127 ? 30.441 1.879 28.367 1.00 38.07 126 LEU C O 1
ATOM 3124 N N . GLY C 1 128 ? 29.578 0.780 26.604 1.00 40.06 127 GLY C N 1
ATOM 3125 C CA . GLY C 1 128 ? 30.393 -0.430 26.776 1.00 42.92 127 GLY C CA 1
ATOM 3126 C C . GLY C 1 128 ? 31.831 -0.348 26.313 1.00 47.71 127 GLY C C 1
ATOM 3127 O O . GLY C 1 128 ? 32.151 0.411 25.389 1.00 49.07 127 GLY C O 1
ATOM 3129 N N . THR D 1 4 ? -2.087 -7.103 -0.898 1.00 44.04 3 THR D N 1
ATOM 3130 C CA . THR D 1 4 ? -1.607 -6.048 0.048 1.00 40.88 3 THR D CA 1
ATOM 3131 C C . THR D 1 4 ? -0.284 -6.441 0.676 1.00 40.59 3 THR D C 1
ATOM 3132 O O . THR D 1 4 ? 0.123 -7.592 0.609 1.00 40.70 3 THR D O 1
ATOM 3136 N N . LEU D 1 5 ? 0.375 -5.468 1.309 1.00 39.74 4 LEU D N 1
ATOM 3137 C CA . LEU D 1 5 ? 1.600 -5.714 2.064 1.00 38.73 4 LEU D CA 1
ATOM 3138 C C . LEU D 1 5 ? 1.372 -6.716 3.211 1.00 37.90 4 LEU D C 1
ATOM 3139 O O . LEU D 1 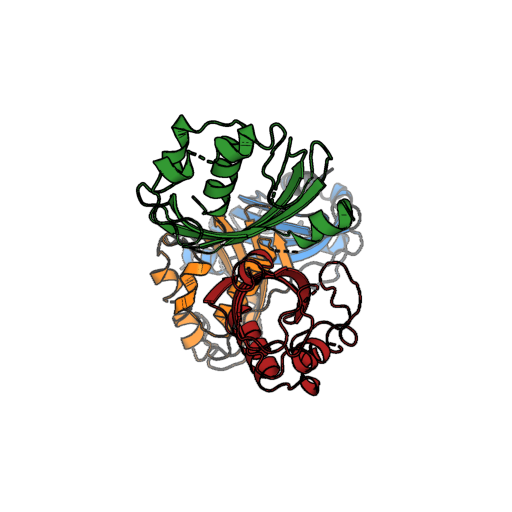5 ? 2.249 -7.505 3.551 1.00 37.36 4 LEU D O 1
ATOM 3144 N N . ASN D 1 6 ? 0.190 -6.667 3.806 1.00 38.28 5 ASN D N 1
ATOM 3145 C CA . ASN D 1 6 ? -0.216 -7.625 4.815 1.00 38.96 5 ASN D CA 1
ATOM 3146 C C . ASN D 1 6 ? -0.123 -9.070 4.302 1.00 38.56 5 ASN D C 1
ATOM 3147 O O . ASN D 1 6 ? 0.484 -9.921 4.933 1.00 38.08 5 ASN D O 1
ATOM 3152 N N . ASP D 1 7 ? -0.735 -9.333 3.151 1.00 37.05 6 ASP D N 1
ATOM 3153 C CA . ASP D 1 7 ? -0.744 -10.669 2.568 1.00 37.15 6 ASP D CA 1
ATOM 3154 C C . ASP D 1 7 ? 0.683 -11.133 2.193 1.00 36.30 6 ASP D C 1
ATOM 3155 O O . ASP D 1 7 ? 1.038 -12.282 2.430 1.00 34.81 6 ASP D O 1
ATOM 3160 N N . ILE D 1 8 ? 1.480 -10.240 1.597 1.00 36.15 7 ILE D N 1
ATOM 3161 C CA . ILE D 1 8 ? 2.892 -10.521 1.262 1.00 35.76 7 ILE D CA 1
ATOM 3162 C C . ILE D 1 8 ? 3.677 -10.895 2.524 1.00 36.74 7 ILE D C 1
ATOM 3163 O O . ILE D 1 8 ? 4.444 -11.861 2.537 1.00 35.83 7 ILE D O 1
ATOM 3168 N N . TYR D 1 9 ? 3.461 -10.122 3.584 1.00 36.89 8 TYR D N 1
ATOM 3169 C CA . TYR D 1 9 ? 4.160 -10.331 4.861 1.00 35.50 8 TYR D CA 1
ATOM 3170 C C . TYR D 1 9 ? 3.839 -11.658 5.543 1.00 35.86 8 TYR D C 1
ATOM 3171 O O . TYR D 1 9 ? 4.744 -12.333 6.054 1.00 36.91 8 TYR D O 1
ATOM 3180 N N . LEU D 1 10 ? 2.562 -12.027 5.573 1.00 36.62 9 LEU D N 1
ATOM 3181 C CA . LEU D 1 10 ? 2.166 -13.285 6.187 1.00 36.47 9 LEU D CA 1
ATOM 3182 C C . LEU D 1 10 ? 2.670 -14.478 5.363 1.00 35.59 9 LEU D C 1
ATOM 3183 O O . LEU D 1 10 ? 2.954 -15.540 5.907 1.00 34.24 9 LEU D O 1
ATOM 3188 N N . ALA D 1 11 ? 2.771 -14.302 4.052 1.00 35.54 10 ALA D N 1
ATOM 3189 C CA . ALA D 1 11 ? 3.353 -15.311 3.182 1.00 34.84 10 ALA D CA 1
ATOM 3190 C C . ALA D 1 11 ? 4.837 -15.424 3.461 1.00 34.51 10 ALA D C 1
ATOM 3191 O O . ALA D 1 11 ? 5.371 -16.511 3.473 1.00 35.43 10 ALA D O 1
ATOM 3193 N N . TYR D 1 12 ? 5.494 -14.291 3.702 1.00 34.99 11 TYR D N 1
ATOM 3194 C CA . TYR D 1 12 ? 6.919 -14.264 4.060 1.00 34.38 11 TYR D CA 1
ATOM 3195 C C . TYR D 1 12 ? 7.182 -15.019 5.371 1.00 35.22 11 TYR D C 1
ATOM 3196 O O 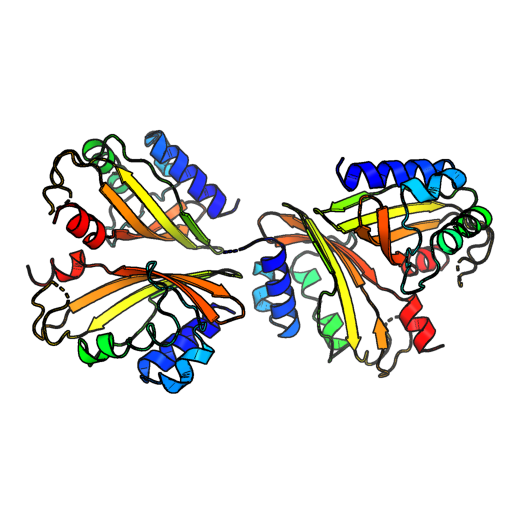. TYR D 1 12 ? 8.108 -15.848 5.440 1.00 33.97 11 TYR D O 1
ATOM 3205 N N . LEU D 1 13 ? 6.355 -14.752 6.387 1.00 35.52 12 LEU D N 1
ATOM 3206 C CA . LEU D 1 13 ? 6.497 -15.425 7.687 1.00 36.44 12 LEU D CA 1
ATOM 3207 C C . LEU D 1 13 ? 6.222 -16.909 7.520 1.00 35.68 12 LEU D C 1
ATOM 3208 O O . LEU D 1 13 ? 6.875 -17.732 8.142 1.00 35.88 12 LEU D O 1
ATOM 3213 N N . ASP D 1 14 ? 5.260 -17.260 6.669 1.00 36.54 13 ASP D N 1
ATOM 3214 C CA . ASP D 1 14 ? 4.983 -18.676 6.413 1.00 37.10 13 ASP D CA 1
ATOM 3215 C C . ASP D 1 14 ? 6.198 -19.393 5.821 1.00 35.93 13 ASP D C 1
ATOM 3216 O O . ASP D 1 14 ? 6.480 -20.521 6.205 1.00 37.02 13 ASP D O 1
ATOM 3221 N N . SER D 1 15 ? 6.916 -18.747 4.902 1.00 36.06 14 SER D N 1
ATOM 3222 C CA . SER D 1 15 ? 8.128 -19.345 4.310 1.00 35.25 14 SER D CA 1
ATOM 3223 C C . SER D 1 15 ? 9.240 -19.469 5.360 1.00 36.62 14 SER D C 1
ATOM 3224 O O . SER D 1 15 ? 9.966 -20.460 5.359 1.00 37.39 14 SER D O 1
ATOM 3227 N N . LEU D 1 16 ? 9.357 -18.469 6.246 1.00 37.77 15 LEU D N 1
ATOM 3228 C CA . LEU D 1 16 ? 10.307 -18.498 7.359 1.00 37.32 15 LEU D CA 1
ATOM 3229 C C . LEU D 1 16 ? 10.043 -19.695 8.260 1.00 37.90 15 LEU D C 1
ATOM 3230 O O . LEU D 1 16 ? 10.981 -20.404 8.657 1.00 37.51 15 LEU D O 1
ATOM 3235 N N . ASN D 1 17 ? 8.770 -19.916 8.590 1.00 38.42 16 ASN D N 1
ATOM 3236 C CA . ASN D 1 17 ? 8.382 -21.029 9.470 1.00 38.18 16 ASN D CA 1
ATOM 3237 C C . ASN D 1 17 ? 8.668 -22.403 8.905 1.00 38.35 16 ASN D C 1
ATOM 3238 O O . ASN D 1 17 ? 8.868 -23.352 9.644 1.00 40.48 16 ASN D O 1
ATOM 3243 N N . HIS D 1 18 ? 8.676 -22.502 7.587 1.00 37.42 17 HIS D N 1
ATOM 3244 C CA . HIS D 1 18 ? 9.088 -23.716 6.901 1.00 37.09 17 HIS D CA 1
ATOM 3245 C C . HIS D 1 18 ? 10.586 -23.712 6.572 1.00 36.99 17 HIS D C 1
ATOM 3246 O O . HIS D 1 18 ? 11.085 -24.663 5.971 1.00 38.19 17 HIS D O 1
ATOM 3253 N N . GLN D 1 19 ? 11.296 -22.660 6.975 1.00 36.50 18 GLN D N 1
ATOM 3254 C CA . GLN D 1 19 ? 12.720 -22.480 6.661 1.00 37.51 18 GLN D CA 1
ATOM 3255 C C . GLN D 1 19 ? 13.007 -22.591 5.174 1.00 38.00 18 GLN D C 1
ATOM 3256 O O . GLN D 1 19 ? 14.036 -23.144 4.786 1.00 38.02 18 GLN D O 1
ATOM 3262 N N . ALA D 1 20 ? 12.099 -22.049 4.356 1.00 38.81 19 ALA D N 1
ATOM 3263 C CA . ALA D 1 20 ? 12.191 -22.114 2.896 1.00 39.25 19 ALA D CA 1
ATOM 3264 C C . ALA D 1 20 ? 12.950 -20.907 2.363 1.00 40.10 19 ALA D C 1
ATOM 3265 O O . ALA D 1 20 ? 12.364 -20.026 1.747 1.00 42.44 19 ALA D O 1
ATOM 3267 N N . PHE D 1 21 ? 14.261 -20.897 2.589 1.00 41.70 20 PHE D N 1
ATOM 3268 C CA . PHE D 1 21 ? 15.122 -19.750 2.289 1.00 42.78 20 PHE D CA 1
ATOM 3269 C C . PHE D 1 21 ? 15.616 -19.699 0.835 1.00 44.11 20 PHE D C 1
ATOM 3270 O O . PHE D 1 21 ? 16.196 -18.692 0.418 1.00 42.62 20 PHE D O 1
ATOM 3278 N N . ASP D 1 22 ? 15.389 -20.766 0.068 1.00 45.26 21 ASP D N 1
ATOM 3279 C CA . ASP D 1 22 ? 15.566 -20.719 -1.383 1.00 46.68 21 ASP D CA 1
ATOM 3280 C C . ASP D 1 22 ? 14.561 -19.759 -2.033 1.00 47.92 21 ASP D C 1
ATOM 3281 O O . ASP D 1 22 ? 14.833 -19.174 -3.083 1.00 46.59 21 ASP D O 1
ATOM 3286 N N . GLU D 1 23 ? 13.396 -19.610 -1.398 1.00 49.93 22 GLU D N 1
ATOM 3287 C CA . GLU D 1 23 ? 12.344 -18.683 -1.860 1.00 51.63 22 GLU D CA 1
ATOM 3288 C C . GLU D 1 23 ? 12.532 -17.241 -1.400 1.00 47.86 22 GLU D C 1
ATOM 3289 O O . GLU D 1 23 ? 11.731 -16.388 -1.777 1.00 47.91 22 GLU D O 1
ATOM 3295 N N . LEU D 1 24 ? 13.524 -16.970 -0.553 1.00 43.99 23 LEU D N 1
ATOM 3296 C CA . LEU D 1 24 ? 13.578 -15.704 0.191 1.00 41.92 23 LEU D CA 1
ATOM 3297 C C . LEU D 1 24 ? 13.532 -14.464 -0.707 1.00 39.61 23 LEU D C 1
ATOM 3298 O O . LEU D 1 24 ? 12.915 -13.474 -0.359 1.00 39.93 23 LEU D O 1
ATOM 3303 N N . GLY D 1 25 ? 14.170 -14.528 -1.866 1.00 38.63 24 GLY D N 1
ATOM 3304 C CA . GLY D 1 25 ? 14.128 -13.429 -2.832 1.00 37.67 24 GLY D CA 1
ATOM 3305 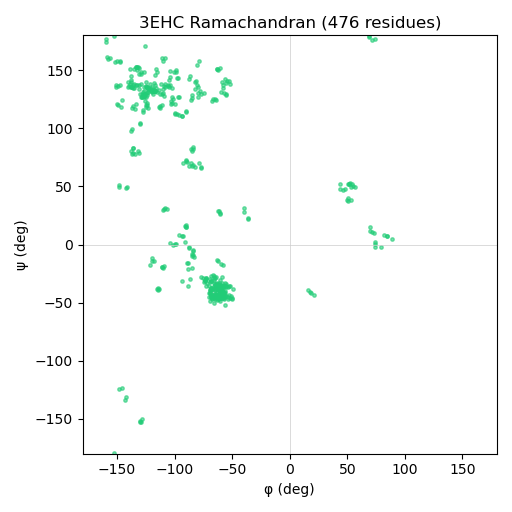C C . GLY D 1 25 ? 12.763 -13.044 -3.415 1.00 36.77 24 GLY D C 1
ATOM 3306 O O . GLY D 1 25 ? 12.641 -11.989 -4.056 1.00 37.61 24 GLY D O 1
ATOM 3307 N N . THR D 1 26 ? 11.751 -13.899 -3.234 1.00 35.90 25 THR D N 1
ATOM 3308 C CA . THR D 1 26 ? 10.359 -13.552 -3.572 1.00 35.01 25 THR D CA 1
ATOM 3309 C C . THR D 1 26 ? 9.884 -12.392 -2.701 1.00 35.45 25 THR D C 1
ATOM 3310 O O . THR D 1 26 ? 9.095 -11.546 -3.138 1.00 35.01 25 THR D O 1
ATOM 3314 N N . PHE D 1 27 ? 10.381 -12.357 -1.466 1.00 35.97 26 PHE D N 1
ATOM 3315 C CA . PHE D 1 27 ? 9.910 -11.425 -0.448 1.00 36.55 26 PHE D CA 1
ATOM 3316 C C . PHE D 1 27 ? 10.934 -10.349 -0.066 1.00 36.56 26 PHE D C 1
ATOM 3317 O O . PHE D 1 27 ? 10.558 -9.331 0.505 1.00 35.93 26 PHE D O 1
ATOM 3325 N N . VAL D 1 28 ? 12.217 -10.579 -0.358 1.00 36.82 27 VAL D N 1
ATOM 3326 C CA . VAL D 1 28 ? 13.298 -9.706 0.122 1.00 36.02 27 VAL D CA 1
ATOM 3327 C C . VAL D 1 28 ? 14.118 -9.182 -1.074 1.00 36.02 27 VAL D C 1
ATOM 3328 O O . VAL D 1 28 ? 14.531 -9.948 -1.913 1.00 35.48 27 VAL D O 1
ATOM 3332 N N . ASP D 1 29 ? 14.320 -7.865 -1.136 1.00 35.91 28 ASP D N 1
ATOM 3333 C CA . ASP D 1 29 ? 15.090 -7.193 -2.196 1.00 36.07 28 ASP D CA 1
ATOM 3334 C C . ASP D 1 29 ? 16.558 -7.638 -2.185 1.00 36.22 28 ASP D C 1
ATOM 3335 O O . ASP D 1 29 ? 17.101 -8.024 -1.145 1.00 34.95 28 ASP D O 1
ATOM 3340 N N . ASP D 1 30 ? 17.192 -7.610 -3.350 1.00 37.70 29 ASP D N 1
ATOM 3341 C CA . ASP D 1 30 ? 18.610 -7.987 -3.476 1.00 37.37 29 ASP D CA 1
ATOM 3342 C C . ASP D 1 30 ? 19.528 -7.142 -2.578 1.00 36.42 29 ASP D C 1
ATOM 3343 O O . ASP D 1 30 ? 20.517 -7.629 -2.027 1.00 34.87 29 ASP D O 1
ATOM 3348 N N . ASN D 1 31 ? 19.162 -5.874 -2.435 1.00 37.44 30 ASN D N 1
ATOM 3349 C CA . ASN D 1 31 ? 19.941 -4.893 -1.697 1.00 36.05 30 ASN D CA 1
ATOM 3350 C C . ASN D 1 31 ? 19.296 -4.546 -0.362 1.00 34.68 30 ASN D C 1
ATOM 3351 O O . ASN D 1 31 ? 19.444 -3.422 0.092 1.00 34.72 30 ASN D O 1
ATOM 3356 N N . VAL D 1 32 ? 18.586 -5.494 0.249 1.00 34.03 31 VAL D N 1
ATOM 3357 C CA . VAL D 1 32 ? 17.974 -5.273 1.553 1.00 34.24 31 VAL D CA 1
ATOM 3358 C C . VAL D 1 32 ? 18.992 -4.811 2.616 1.00 34.73 31 VAL D C 1
ATOM 3359 O O . VAL D 1 32 ? 20.130 -5.293 2.688 1.00 34.24 31 VAL D O 1
ATOM 3363 N N . GLU D 1 33 ? 18.540 -3.877 3.438 1.00 34.22 32 GLU D N 1
ATOM 3364 C CA . GLU D 1 33 ? 19.279 -3.367 4.585 1.00 36.90 32 GLU D CA 1
ATOM 3365 C C . GLU D 1 33 ? 18.499 -3.685 5.873 1.00 37.17 32 GLU D C 1
ATOM 3366 O O . GLU D 1 33 ? 17.294 -3.471 5.942 1.00 36.65 32 GLU D O 1
ATOM 3372 N N . HIS D 1 34 ? 19.189 -4.228 6.876 1.00 37.91 33 HIS D N 1
ATOM 3373 C CA . HIS D 1 34 ? 18.578 -4.579 8.139 1.00 36.72 33 HIS D CA 1
ATOM 3374 C C . HIS D 1 34 ? 19.317 -3.886 9.258 1.00 38.09 33 HIS D C 1
ATOM 3375 O O . HIS D 1 34 ? 20.501 -4.100 9.430 1.00 38.05 33 HIS D O 1
ATOM 3382 N N . ASN D 1 35 ? 18.597 -3.085 10.044 1.00 38.64 34 ASN D N 1
ATOM 3383 C CA . ASN D 1 35 ? 19.193 -2.267 11.100 1.00 38.16 34 ASN D CA 1
ATOM 3384 C C . ASN D 1 35 ? 20.479 -1.583 10.637 1.00 38.29 34 ASN D C 1
ATOM 3385 O O . ASN D 1 35 ? 21.540 -1.702 11.276 1.00 37.59 34 ASN D O 1
ATOM 3390 N N . GLY D 1 36 ? 20.383 -0.900 9.506 1.00 38.01 35 GLY D N 1
ATOM 3391 C CA . GLY D 1 36 ? 21.490 -0.127 8.968 1.00 38.93 35 GLY D CA 1
ATOM 3392 C C . GLY D 1 36 ? 22.632 -0.914 8.341 1.00 39.08 35 GLY D C 1
ATOM 3393 O O . GLY D 1 36 ? 23.572 -0.310 7.820 1.00 40.54 35 GLY D O 1
ATOM 3394 N N . ARG D 1 37 ? 22.559 -2.243 8.370 1.00 38.66 36 ARG D N 1
ATOM 3395 C CA . ARG D 1 37 ? 23.562 -3.090 7.740 1.00 39.17 36 ARG D CA 1
ATOM 3396 C C . ARG D 1 37 ? 23.170 -3.382 6.281 1.00 38.44 36 ARG D C 1
ATOM 3397 O O . ARG D 1 37 ? 22.185 -4.071 6.038 1.00 36.53 36 ARG D O 1
ATOM 3405 N N . PRO D 1 38 ? 23.963 -2.874 5.305 1.00 39.10 37 PRO D N 1
ATOM 3406 C CA . PRO D 1 38 ? 23.552 -3.035 3.922 1.00 38.03 37 PRO D CA 1
ATOM 3407 C C . PRO D 1 38 ? 24.081 -4.374 3.416 1.00 36.12 37 PRO D C 1
ATOM 3408 O O . PRO D 1 38 ? 24.944 -4.407 2.559 1.00 35.06 37 PRO D O 1
ATOM 3412 N N . PHE D 1 39 ? 23.545 -5.470 3.949 1.00 35.26 38 PHE D N 1
ATOM 3413 C CA . PHE D 1 39 ? 24.132 -6.784 3.708 1.00 35.10 38 PHE D CA 1
ATOM 3414 C C . PHE D 1 39 ? 23.445 -7.635 2.626 1.00 34.36 38 PHE D C 1
ATOM 3415 O O . PHE D 1 39 ? 23.876 -8.774 2.368 1.00 33.61 38 PHE D O 1
ATOM 3423 N N . GLY D 1 40 ? 22.396 -7.095 2.003 1.00 34.70 39 GLY D N 1
ATOM 3424 C CA . GLY D 1 40 ? 21.752 -7.743 0.865 1.00 33.72 39 GLY D CA 1
ATOM 3425 C C . GLY D 1 40 ? 20.998 -9.024 1.166 1.00 34.25 39 GLY D C 1
ATOM 3426 O O . GLY D 1 40 ? 20.957 -9.481 2.301 1.00 33.69 39 GLY D O 1
ATOM 3427 N N . LEU D 1 41 ? 20.405 -9.601 0.123 1.00 34.84 40 LEU D N 1
ATOM 3428 C CA . LEU D 1 41 ? 19.619 -10.824 0.241 1.00 34.98 40 LEU D CA 1
ATOM 3429 C C . LEU D 1 41 ? 20.421 -11.966 0.873 1.00 34.81 40 LEU D C 1
ATOM 3430 O O . LEU D 1 41 ? 19.889 -12.729 1.681 1.00 34.66 40 LEU D O 1
ATOM 3435 N N A SER D 1 42 ? 21.694 -12.065 0.495 0.50 34.73 41 SER D N 1
ATOM 3436 N N B SER D 1 42 ? 21.692 -12.082 0.491 0.50 34.58 41 SER D N 1
ATOM 3437 C CA A SER D 1 42 ? 22.596 -13.116 0.972 0.50 34.56 41 SER D CA 1
ATOM 3438 C CA B SER D 1 42 ? 22.570 -13.139 1.003 0.50 34.27 41 SER D CA 1
ATOM 3439 C C A SER D 1 42 ? 22.908 -12.987 2.464 0.50 35.16 41 SER D C 1
ATOM 3440 C C B SER D 1 42 ? 22.846 -12.984 2.493 0.50 35.10 41 SER D C 1
ATOM 3441 O O A SER D 1 42 ? 22.960 -13.985 3.186 0.50 35.91 41 SER D O 1
ATOM 3442 O O B SER D 1 42 ? 22.813 -13.960 3.247 0.50 36.12 41 SER D O 1
ATOM 3447 N N . GLY D 1 43 ? 23.141 -11.757 2.910 1.00 35.13 42 GLY D N 1
ATOM 3448 C CA . GLY D 1 43 ? 23.369 -11.469 4.326 1.00 34.38 42 GLY D CA 1
ATOM 3449 C C . GLY D 1 43 ? 22.120 -11.652 5.164 1.00 34.36 42 GLY D C 1
ATOM 3450 O O . GLY D 1 43 ? 22.204 -12.028 6.333 1.00 34.74 42 GLY D O 1
ATOM 3451 N N . TYR D 1 44 ? 20.963 -11.362 4.570 1.00 34.08 43 TYR D N 1
ATOM 3452 C CA . TYR D 1 44 ? 19.658 -11.523 5.225 1.00 35.90 43 TYR D CA 1
ATOM 3453 C C . TYR D 1 44 ? 19.339 -13.011 5.420 1.00 36.79 43 TYR D C 1
ATOM 3454 O O . TYR D 1 44 ? 18.846 -13.405 6.482 1.00 36.59 43 TYR D O 1
ATOM 3463 N N . ARG D 1 45 ? 19.631 -13.828 4.404 1.00 37.35 44 ARG D N 1
ATOM 3464 C CA . ARG D 1 45 ? 19.476 -15.279 4.503 1.00 37.88 44 ARG D CA 1
ATOM 3465 C C . ARG D 1 45 ? 20.383 -15.847 5.595 1.00 38.32 44 ARG D C 1
ATOM 3466 O O . ARG D 1 45 ? 19.949 -16.681 6.391 1.00 38.34 44 ARG D O 1
ATOM 3474 N N . ASP D 1 46 ? 21.639 -15.396 5.633 1.00 39.14 45 ASP D N 1
ATOM 3475 C CA . ASP D 1 46 ? 22.602 -15.865 6.652 1.00 38.77 45 ASP D CA 1
ATOM 3476 C C . ASP D 1 46 ? 22.125 -15.520 8.057 1.00 38.68 45 ASP D C 1
ATOM 3477 O O . ASP D 1 46 ? 22.280 -16.308 8.985 1.00 39.15 45 ASP D O 1
ATOM 3490 N N . LEU D 1 48 ? 18.917 -15.182 9.053 1.00 38.11 47 LEU D N 1
ATOM 3491 C CA . LEU D 1 48 ? 17.814 -16.110 9.374 1.00 37.98 47 LEU D CA 1
ATOM 3492 C C . LEU D 1 48 ? 18.300 -17.539 9.652 1.00 36.56 47 LEU D C 1
ATOM 3493 O O . LEU D 1 48 ? 17.812 -18.182 10.575 1.00 36.45 47 LEU D O 1
ATOM 3498 N N . VAL D 1 49 ? 19.261 -18.018 8.862 1.00 36.07 48 VAL D N 1
ATOM 3499 C CA . VAL D 1 49 ? 19.866 -19.345 9.058 1.00 35.99 48 VAL D CA 1
ATOM 3500 C C . VAL D 1 49 ? 20.493 -19.435 10.463 1.00 37.59 48 VAL D C 1
ATOM 3501 O O . VAL D 1 49 ? 20.374 -20.441 11.151 1.00 37.75 48 VAL D O 1
ATOM 3505 N N . LYS D 1 50 ? 21.139 -18.349 10.882 1.00 38.33 49 LYS D N 1
ATOM 3506 C CA . LYS D 1 50 ? 21.765 -18.247 12.197 1.00 39.38 49 LYS D CA 1
ATOM 3507 C C . LYS D 1 50 ? 20.747 -18.235 13.347 1.00 38.88 49 LYS D C 1
ATOM 3508 O O . LYS D 1 50 ? 20.931 -18.902 14.380 1.00 39.74 49 LYS D O 1
ATOM 3514 N N . ASP D 1 51 ? 19.690 -17.458 13.169 1.00 38.95 50 ASP D N 1
ATOM 3515 C CA . ASP D 1 51 ? 18.580 -17.412 14.130 1.00 39.18 50 ASP D CA 1
ATOM 3516 C C . ASP D 1 51 ? 18.031 -18.818 14.395 1.00 37.43 50 ASP D C 1
ATOM 3517 O O . ASP D 1 51 ? 17.702 -19.150 15.537 1.00 35.76 50 ASP D O 1
ATOM 3522 N N . PHE D 1 52 ? 17.838 -19.603 13.335 1.00 35.85 51 PHE D N 1
ATOM 3523 C CA . PHE D 1 52 ? 17.297 -20.944 13.514 1.00 38.06 51 PHE D CA 1
ATOM 3524 C C . PHE D 1 52 ? 18.348 -21.892 14.127 1.00 38.37 51 PHE D C 1
ATOM 3525 O O . PHE D 1 52 ? 17.983 -22.825 14.841 1.00 40.55 51 PHE D O 1
ATOM 3533 N N . ALA D 1 53 ? 19.636 -21.662 13.854 1.00 39.04 52 ALA D N 1
ATOM 3534 C CA . ALA D 1 53 ? 20.688 -22.477 14.466 1.00 39.52 52 ALA D CA 1
ATOM 3535 C C . ALA D 1 53 ? 20.683 -22.215 15.977 1.00 39.96 52 ALA D C 1
ATOM 3536 O O . ALA D 1 53 ? 20.743 -23.129 16.803 1.00 41.76 52 ALA D O 1
ATOM 3538 N N . ASP D 1 54 ? 20.591 -20.945 16.329 1.00 40.09 53 ASP D N 1
ATOM 3539 C CA . ASP D 1 54 ? 20.561 -20.529 17.736 1.00 40.87 53 ASP D CA 1
ATOM 3540 C C . ASP D 1 54 ? 19.248 -20.845 18.477 1.00 38.88 53 ASP D C 1
ATOM 3541 O O . ASP D 1 54 ? 19.252 -20.922 19.694 1.00 36.46 53 ASP D O 1
ATOM 3546 N N . ILE D 1 55 ? 18.123 -20.889 17.754 1.00 38.48 54 ILE D N 1
ATOM 3547 C CA . ILE D 1 55 ? 16.795 -21.125 18.348 1.00 35.80 54 ILE D CA 1
ATOM 3548 C C . ILE D 1 55 ? 16.027 -22.097 17.460 1.00 36.77 54 ILE D C 1
ATOM 3549 O O . ILE D 1 55 ? 15.185 -21.681 16.680 1.00 37.96 54 ILE D O 1
ATOM 3554 N N . PRO D 1 56 ? 16.343 -23.403 17.564 1.00 37.00 55 PRO D N 1
ATOM 3555 C CA . PRO D 1 56 ? 15.741 -24.438 16.703 1.00 36.90 55 PRO D CA 1
ATOM 3556 C C . PRO D 1 56 ? 14.212 -24.428 16.658 1.00 36.06 55 PRO D C 1
ATOM 3557 O O . PRO D 1 56 ? 13.638 -24.683 15.596 1.00 37.53 55 PRO D O 1
ATOM 3561 N N . ASP D 1 57 ? 13.560 -24.114 17.771 1.00 35.41 56 ASP D N 1
ATOM 3562 C CA . ASP D 1 57 ? 12.096 -24.086 17.825 1.00 34.63 56 ASP D CA 1
ATOM 3563 C C . ASP D 1 57 ? 11.484 -22.728 17.479 1.00 35.32 56 ASP D C 1
ATOM 3564 O O . ASP D 1 57 ? 10.301 -22.501 17.732 1.00 36.97 56 ASP D O 1
ATOM 3569 N N . LEU D 1 58 ? 12.280 -21.840 16.878 1.00 36.09 57 LEU D N 1
ATOM 3570 C CA . LEU D 1 58 ? 11.817 -20.503 16.492 1.00 36.51 57 LEU D CA 1
ATOM 3571 C C . LEU D 1 58 ? 10.608 -20.619 15.610 1.00 36.18 57 LEU D C 1
ATOM 3572 O O . LEU D 1 58 ? 10.563 -21.461 14.738 1.00 35.88 57 LEU D O 1
ATOM 3577 N N . ARG D 1 59 ? 9.642 -19.743 15.839 1.00 38.26 58 ARG D N 1
ATOM 3578 C CA . ARG D 1 59 ? 8.436 -19.671 15.043 1.00 38.75 58 ARG D CA 1
ATOM 3579 C C . ARG D 1 59 ? 7.912 -18.220 15.047 1.00 38.76 58 ARG D C 1
ATOM 3580 O O . ARG D 1 59 ? 7.898 -17.551 16.080 1.00 39.22 58 ARG D O 1
ATOM 3588 N N . PHE D 1 60 ? 7.499 -17.764 13.865 1.00 39.41 59 PHE D N 1
ATOM 3589 C CA . PHE D 1 60 ? 7.114 -16.394 13.602 1.00 37.96 59 PHE D CA 1
ATOM 3590 C C . PHE D 1 60 ? 5.610 -16.258 13.577 1.00 38.84 59 PHE D C 1
ATOM 3591 O O . PHE D 1 60 ? 4.939 -16.953 12.835 1.00 40.09 59 PHE D O 1
ATOM 3599 N N . GLU D 1 61 ? 5.093 -15.355 14.400 1.00 40.47 60 GLU D N 1
ATOM 3600 C CA . GLU D 1 61 ? 3.670 -15.099 14.508 1.00 40.95 60 GLU D CA 1
ATOM 3601 C C . GLU D 1 61 ? 3.456 -13.638 14.889 1.00 38.99 60 GLU D C 1
ATOM 3602 O O . GLU D 1 61 ? 3.947 -13.189 15.918 1.00 38.23 60 GLU D O 1
ATOM 3608 N N . ALA D 1 62 ? 2.734 -12.905 14.052 1.00 38.46 61 ALA D N 1
ATOM 3609 C CA . ALA D 1 62 ? 2.433 -11.502 14.270 1.00 38.24 61 ALA D CA 1
ATOM 3610 C C . ALA D 1 62 ? 1.222 -11.378 15.154 1.00 37.31 61 ALA D C 1
ATOM 3611 O O . ALA D 1 62 ? 0.150 -11.916 14.861 1.00 38.95 61 ALA D O 1
ATOM 3613 N N . GLU D 1 63 ? 1.391 -10.638 16.224 1.00 35.81 62 GLU D N 1
ATOM 3614 C CA . GLU D 1 63 ? 0.297 -10.329 17.107 1.00 38.10 62 GLU D CA 1
ATOM 3615 C C . GLU D 1 63 ? -0.430 -9.060 16.645 1.00 34.08 62 GLU D C 1
ATOM 3616 O O . GLU D 1 63 ? -1.625 -8.989 16.792 1.00 33.27 62 GLU D O 1
ATOM 3622 N N . ILE D 1 64 ? 0.294 -8.069 16.106 1.00 33.09 63 ILE D N 1
ATOM 3623 C CA . ILE D 1 64 ? -0.284 -6.826 15.540 1.00 33.35 63 ILE D CA 1
ATOM 3624 C C . ILE D 1 64 ? 0.410 -6.556 14.230 1.00 33.14 63 ILE D C 1
ATOM 3625 O O . ILE D 1 64 ? 1.637 -6.646 14.148 1.00 31.38 63 ILE D O 1
ATOM 3630 N N . LEU D 1 65 ? -0.368 -6.227 13.214 1.00 34.49 64 LEU D N 1
ATOM 3631 C CA . LEU D 1 65 ? 0.152 -5.738 11.929 1.00 34.75 64 LEU D CA 1
ATOM 3632 C C . LEU D 1 65 ? -0.495 -4.383 11.618 1.00 34.44 64 LEU D C 1
ATOM 3633 O O . LEU D 1 65 ? -1.718 -4.256 11.676 1.00 34.49 64 LEU D O 1
ATOM 3638 N N . VAL D 1 66 ? 0.319 -3.369 11.336 1.00 34.29 65 VAL D N 1
ATOM 3639 C CA . VAL D 1 66 ? -0.188 -2.080 10.825 1.00 33.11 65 VAL D CA 1
ATOM 3640 C C . VAL D 1 66 ? 0.546 -1.803 9.497 1.00 32.37 65 VAL D C 1
ATOM 3641 O O . VAL D 1 66 ? 1.784 -1.911 9.431 1.00 32.05 65 VAL D O 1
ATOM 3645 N N . SER D 1 67 ? -0.198 -1.472 8.436 1.00 33.69 66 SER D N 1
ATOM 3646 C CA . SER D 1 67 ? 0.442 -1.193 7.147 1.00 34.16 66 SER D CA 1
ATOM 3647 C C . SER D 1 67 ? -0.336 -0.226 6.257 1.00 34.47 66 SER D C 1
ATOM 3648 O O . SER D 1 67 ? -1.568 -0.034 6.409 1.00 33.51 66 SER D O 1
ATOM 3651 N N . ASP D 1 68 ? 0.420 0.394 5.352 1.00 36.15 67 ASP D N 1
ATOM 3652 C CA . ASP D 1 68 ? -0.132 1.300 4.358 1.00 37.82 67 ASP D CA 1
ATOM 3653 C C . ASP D 1 68 ? 0.403 0.862 2.975 1.00 38.99 67 ASP D C 1
ATOM 3654 O O . ASP D 1 68 ? 0.685 -0.328 2.804 1.00 39.35 67 ASP D O 1
ATOM 3659 N N . ALA D 1 69 ? 0.528 1.773 2.010 1.00 40.69 68 ALA D N 1
ATOM 3660 C CA . ALA D 1 69 ? 0.955 1.410 0.655 1.00 41.29 68 ALA D CA 1
ATOM 3661 C C . ALA D 1 69 ? 2.422 0.970 0.571 1.00 41.88 68 ALA D C 1
ATOM 3662 O O . ALA D 1 69 ? 2.772 0.135 -0.263 1.00 42.25 68 ALA D O 1
ATOM 3664 N N . THR D 1 70 ? 3.279 1.542 1.419 1.00 41.78 69 THR D N 1
ATOM 3665 C CA . THR D 1 70 ? 4.725 1.329 1.325 1.00 40.50 69 THR D CA 1
ATOM 3666 C C . THR D 1 70 ? 5.386 0.721 2.588 1.00 40.44 69 THR D C 1
ATOM 3667 O O . THR D 1 70 ? 6.511 0.217 2.520 1.00 38.46 69 THR D O 1
ATOM 3671 N N . ARG D 1 71 ? 4.705 0.770 3.736 1.00 39.62 70 ARG D N 1
ATOM 3672 C CA . ARG D 1 71 ? 5.301 0.318 4.977 1.00 39.30 70 ARG D CA 1
ATOM 3673 C C . ARG D 1 71 ? 4.434 -0.633 5.795 1.00 36.96 70 ARG D C 1
ATOM 3674 O O . ARG D 1 71 ? 3.203 -0.616 5.718 1.00 34.83 70 ARG D O 1
ATOM 3682 N N . LEU D 1 72 ? 5.107 -1.481 6.568 1.00 35.69 71 LEU D N 1
ATOM 3683 C CA . LEU D 1 72 ? 4.424 -2.388 7.485 1.00 35.36 71 LEU D CA 1
ATOM 3684 C C . LEU D 1 72 ? 5.176 -2.427 8.815 1.00 34.48 71 LEU D C 1
ATOM 3685 O O . LEU D 1 72 ? 6.412 -2.485 8.831 1.00 32.14 71 LEU D O 1
ATOM 3690 N N . ALA D 1 73 ? 4.418 -2.355 9.919 1.00 33.30 72 ALA D N 1
ATOM 3691 C CA . ALA D 1 73 ? 4.942 -2.510 11.277 1.00 32.98 72 ALA D CA 1
ATOM 3692 C C . ALA D 1 73 ? 4.358 -3.791 11.855 1.00 33.81 72 ALA D C 1
ATOM 3693 O O . ALA D 1 73 ? 3.148 -4.009 11.773 1.00 32.94 72 ALA D O 1
ATOM 3695 N N . ALA D 1 74 ? 5.203 -4.624 12.455 1.00 31.83 73 ALA D N 1
ATOM 3696 C CA . ALA D 1 74 ? 4.721 -5.855 13.109 1.00 32.67 73 ALA D CA 1
ATOM 3697 C C . ALA D 1 74 ? 5.164 -5.934 14.576 1.00 32.05 73 ALA D C 1
ATOM 3698 O O . ALA D 1 74 ? 6.323 -5.608 14.932 1.00 32.08 73 ALA D O 1
ATOM 3700 N N . ARG D 1 75 ? 4.231 -6.316 15.435 1.00 32.33 74 ARG D N 1
ATOM 3701 C CA . ARG D 1 75 ? 4.585 -6.849 16.744 1.00 31.69 74 ARG D CA 1
ATOM 3702 C C . ARG D 1 75 ? 4.572 -8.378 16.626 1.00 33.21 74 ARG D C 1
ATOM 3703 O O . ARG D 1 75 ? 3.527 -8.988 16.435 1.00 33.20 74 ARG D O 1
ATOM 3711 N N . LEU D 1 76 ? 5.747 -8.976 16.725 1.00 35.46 75 LEU D N 1
ATOM 3712 C CA . LEU D 1 76 ? 5.904 -10.421 16.677 1.00 36.07 75 LEU D CA 1
ATOM 3713 C C . LEU D 1 76 ? 6.117 -10.946 18.081 1.00 37.00 75 LEU D C 1
ATOM 3714 O O . LEU D 1 76 ? 6.888 -10.376 18.850 1.00 36.29 75 LEU D O 1
ATOM 3719 N N . PHE D 1 77 ? 5.418 -12.025 18.427 1.00 35.29 76 PHE D N 1
ATOM 3720 C CA . PHE D 1 77 ? 5.577 -12.678 19.727 1.00 36.55 76 PHE D CA 1
ATOM 3721 C C . PHE D 1 77 ? 6.271 -14.022 19.550 1.00 36.21 76 PHE D C 1
ATOM 3722 O O . PHE D 1 77 ? 5.859 -14.840 18.707 1.00 34.98 76 PHE D O 1
ATOM 3730 N N . PHE D 1 78 ? 7.341 -14.216 20.326 1.00 35.43 77 PHE D N 1
ATOM 3731 C CA . PHE D 1 78 ? 8.137 -15.436 20.294 1.00 34.18 77 PHE D CA 1
ATOM 3732 C C . PHE D 1 78 ? 8.067 -16.149 21.642 1.00 34.19 77 PHE D C 1
ATOM 3733 O O . PHE D 1 78 ? 8.169 -15.543 22.689 1.00 35.15 77 PHE D O 1
ATOM 3741 N N . ASP D 1 79 ? 7.915 -17.457 21.571 1.00 34.78 78 ASP D N 1
ATOM 3742 C CA . ASP D 1 79 ? 7.922 -18.324 22.720 1.00 34.15 78 ASP D CA 1
ATOM 3743 C C . ASP D 1 79 ? 8.789 -19.528 22.280 1.00 34.95 78 ASP D C 1
ATOM 3744 O O . ASP D 1 79 ? 8.335 -20.394 21.532 1.00 33.54 78 ASP D O 1
ATOM 3749 N N . CYS D 1 80 ? 10.056 -19.517 22.691 1.00 34.91 79 CYS D N 1
ATOM 3750 C CA . CYS D 1 80 ? 11.071 -20.365 22.082 1.00 34.41 79 CYS D CA 1
ATOM 3751 C C . CYS D 1 80 ? 12.209 -20.699 23.069 1.00 32.99 79 CYS D C 1
ATOM 3752 O O . CYS D 1 80 ? 12.183 -20.259 24.208 1.00 30.68 79 CYS D O 1
ATOM 3755 N N . THR D 1 81 ? 13.205 -21.461 22.599 1.00 35.08 80 THR D N 1
ATOM 3756 C CA . THR D 1 81 ? 14.247 -22.045 23.457 1.00 34.09 80 THR D CA 1
ATOM 3757 C C . THR D 1 81 ? 15.616 -21.886 22.820 1.00 33.83 80 THR D C 1
ATOM 3758 O O . THR D 1 81 ? 16.104 -22.786 22.156 1.00 33.05 80 THR D O 1
ATOM 3762 N N . PRO D 1 82 ? 16.232 -20.714 23.005 1.00 33.85 81 PRO D N 1
ATOM 3763 C CA . PRO D 1 82 ? 17.622 -20.481 22.588 1.00 33.32 81 PRO D CA 1
ATOM 3764 C C . PRO D 1 82 ? 18.566 -21.511 23.212 1.00 33.95 81 PRO D C 1
ATOM 3765 O O . PRO D 1 82 ? 18.500 -21.718 24.412 1.00 36.29 81 PRO D O 1
ATOM 3769 N N . LYS D 1 83 ? 19.407 -22.149 22.401 1.00 33.75 82 LYS D N 1
ATOM 3770 C CA . LYS D 1 83 ? 20.314 -23.196 22.844 1.00 37.24 82 LYS D CA 1
ATOM 3771 C C . LYS D 1 83 ? 21.284 -22.699 23.882 1.00 35.48 82 LYS D C 1
ATOM 3772 O O . LYS D 1 83 ? 21.644 -23.422 24.807 1.00 34.07 82 LYS D O 1
ATOM 3778 N N . SER D 1 84 ? 21.737 -21.476 23.685 1.00 35.22 83 SER D N 1
ATOM 3779 C CA . SER D 1 84 ? 22.938 -21.018 24.325 1.00 37.49 83 SER D CA 1
ATOM 3780 C C . SER D 1 84 ? 22.828 -19.511 24.679 1.00 36.31 83 SER D C 1
ATOM 3781 O O . SER D 1 84 ? 21.902 -19.111 25.419 1.00 34.73 83 SER D O 1
ATOM 3784 N N . ILE D 1 85 ? 23.772 -18.709 24.186 1.00 37.26 84 ILE D N 1
ATOM 3785 C CA . ILE D 1 85 ? 23.792 -17.262 24.369 1.00 37.46 84 ILE D CA 1
ATOM 3786 C C . ILE D 1 85 ? 22.828 -16.625 23.383 1.00 37.32 84 ILE D C 1
ATOM 3787 O O . ILE D 1 85 ? 22.772 -17.034 22.253 1.00 40.29 84 ILE D O 1
ATOM 3792 N N . PHE D 1 86 ? 22.030 -15.669 23.832 1.00 35.91 85 PHE D N 1
ATOM 3793 C CA . PHE D 1 86 ? 21.089 -14.975 22.954 1.00 35.48 85 PHE D CA 1
ATOM 3794 C C . PHE D 1 86 ? 20.951 -13.549 23.474 1.00 36.71 85 PHE D C 1
ATOM 3795 O O . PHE D 1 86 ? 20.582 -13.351 24.627 1.00 35.01 85 PHE D O 1
ATOM 3811 N N . ASP D 1 88 ? 23.429 -11.735 24.129 1.00 38.22 87 ASP D N 1
ATOM 3812 C CA . ASP D 1 88 ? 24.449 -11.753 25.176 1.00 39.74 87 ASP D CA 1
ATOM 3813 C C . ASP D 1 88 ? 23.973 -12.190 26.565 1.00 38.12 87 ASP D C 1
ATOM 3814 O O . ASP D 1 88 ? 24.627 -11.894 27.573 1.00 39.60 87 ASP D O 1
ATOM 3819 N N . LEU D 1 89 ? 22.856 -12.927 26.595 1.00 35.80 88 LEU D N 1
ATOM 3820 C CA . LEU D 1 89 ? 22.314 -13.474 27.809 1.00 34.31 88 LEU D CA 1
ATOM 3821 C C . LEU D 1 89 ? 22.526 -15.007 27.818 1.00 33.57 88 LEU D C 1
ATOM 3822 O O . LEU D 1 89 ? 22.282 -15.673 26.812 1.00 32.72 88 LEU D O 1
ATOM 3827 N N . PRO D 1 90 ? 22.971 -15.580 28.950 1.00 32.51 89 PRO D N 1
ATOM 3828 C CA . PRO D 1 90 ? 23.116 -17.046 28.974 1.00 31.91 89 PRO D CA 1
ATOM 3829 C C . PRO D 1 90 ? 21.797 -17.826 29.124 1.00 32.71 89 PRO D C 1
ATOM 3830 O O . PRO D 1 90 ? 21.584 -18.470 30.138 1.00 32.96 89 PRO D O 1
ATOM 3834 N N . VAL D 1 91 ? 20.929 -17.764 28.101 1.00 33.19 90 VAL D N 1
ATOM 3835 C CA . VAL D 1 91 ? 19.604 -18.407 28.153 1.00 33.18 90 VAL D CA 1
ATOM 3836 C C . VAL D 1 91 ? 19.739 -19.915 28.335 1.00 34.76 90 VAL D C 1
ATOM 3837 O O . VAL D 1 91 ? 19.029 -20.504 29.133 1.00 32.58 90 VAL D O 1
ATOM 3841 N N . ASN D 1 92 ? 20.645 -20.528 27.575 1.00 34.37 91 ASN D N 1
ATOM 3842 C CA . ASN D 1 92 ? 21.101 -21.879 27.838 1.00 33.83 91 ASN D CA 1
ATOM 3843 C C . ASN D 1 92 ? 19.982 -22.916 27.891 1.00 34.01 91 ASN D C 1
ATOM 3844 O O . ASN D 1 92 ? 19.896 -23.685 28.840 1.00 32.78 91 ASN D O 1
ATOM 3849 N N . GLY D 1 93 ? 19.117 -22.916 26.885 1.00 33.53 92 GLY D N 1
ATOM 3850 C CA . GLY D 1 93 ? 18.104 -23.964 26.747 1.00 34.55 92 GLY D CA 1
ATOM 3851 C C . GLY D 1 93 ? 16.859 -23.782 27.581 1.00 34.30 92 GLY D C 1
ATOM 3852 O O . GLY D 1 93 ? 16.024 -24.667 27.648 1.00 34.65 92 GLY D O 1
ATOM 3853 N N . ARG D 1 94 ? 16.722 -22.627 28.223 1.00 34.43 93 ARG D N 1
ATOM 3854 C CA . ARG D 1 94 ? 15.460 -22.306 28.875 1.00 33.58 93 ARG D CA 1
ATOM 3855 C C . ARG D 1 94 ? 14.501 -21.636 27.878 1.00 33.51 93 ARG D C 1
ATOM 3856 O O . ARG D 1 94 ? 14.903 -20.905 26.983 1.00 32.40 93 ARG D O 1
ATOM 3864 N N . ARG D 1 95 ? 13.224 -21.937 28.046 1.00 33.95 94 ARG D N 1
ATOM 3865 C CA . ARG D 1 95 ? 12.169 -21.348 27.250 1.00 34.31 94 ARG D CA 1
ATOM 3866 C C . ARG D 1 95 ? 11.860 -19.938 27.715 1.00 34.39 94 ARG D C 1
ATOM 3867 O O . ARG D 1 95 ? 11.579 -19.705 28.897 1.00 34.96 94 ARG D O 1
ATOM 3875 N N . VAL D 1 96 ? 11.828 -19.013 26.770 1.00 34.64 95 VAL D N 1
ATOM 3876 C CA . VAL D 1 96 ? 11.595 -17.614 27.080 1.00 33.29 95 VAL D CA 1
ATOM 3877 C C . VAL D 1 96 ? 10.564 -17.067 26.117 1.00 33.85 95 VAL D C 1
ATOM 3878 O O . VAL D 1 96 ? 10.376 -17.593 25.026 1.00 33.67 95 VAL D O 1
ATOM 3882 N N . GLN D 1 97 ? 9.844 -16.046 26.561 1.00 35.04 96 GLN D N 1
ATOM 3883 C CA . GLN D 1 97 ? 8.860 -15.335 25.724 1.00 35.22 96 GLN D CA 1
ATOM 3884 C C . GLN D 1 97 ? 9.300 -13.885 25.561 1.00 35.35 96 GLN D C 1
ATOM 3885 O O . GLN D 1 97 ? 9.683 -13.251 26.537 1.00 37.21 96 GLN D O 1
ATOM 3891 N N . PHE D 1 98 ? 9.295 -13.359 24.334 1.00 34.79 97 PHE D N 1
ATOM 3892 C CA . PHE D 1 98 ? 9.678 -11.956 24.112 1.00 34.94 97 PHE D CA 1
ATOM 3893 C C . PHE D 1 98 ? 9.077 -11.484 22.808 1.00 35.40 97 PHE D C 1
ATOM 3894 O O . PHE D 1 98 ? 8.737 -12.288 21.965 1.00 33.72 97 PHE D O 1
ATOM 3902 N N . CYS D 1 99 ? 8.957 -10.169 22.647 1.00 37.94 98 CYS D N 1
ATOM 3903 C CA . CYS D 1 99 ? 8.513 -9.596 21.391 1.00 36.35 98 CYS D CA 1
ATOM 3904 C C . CYS D 1 99 ? 9.599 -8.897 20.634 1.00 35.82 98 CYS D C 1
ATOM 3905 O O . CYS D 1 99 ? 10.640 -8.539 21.175 1.00 30.37 98 CYS D O 1
ATOM 3908 N N . GLU D 1 100 ? 9.311 -8.736 19.349 1.00 35.99 99 GLU D N 1
ATOM 3909 C CA . GLU D 1 100 ? 10.091 -7.925 18.434 1.00 39.66 99 GLU D CA 1
ATOM 3910 C C . GLU D 1 100 ? 9.142 -6.951 17.770 1.00 37.07 99 GLU D C 1
ATOM 3911 O O . GLU D 1 100 ? 8.058 -7.341 17.342 1.00 35.91 99 GLU D O 1
ATOM 3917 N N . HIS D 1 101 ? 9.529 -5.673 17.739 1.00 36.48 100 HIS D N 1
ATOM 3918 C CA . HIS D 1 101 ? 8.768 -4.642 17.062 1.00 33.73 100 HIS D CA 1
ATOM 3919 C C . HIS D 1 101 ? 9.621 -4.212 15.887 1.00 32.98 100 HIS D C 1
ATOM 3920 O O . HIS D 1 101 ? 10.736 -3.708 16.049 1.00 30.90 100 HIS D O 1
ATOM 3927 N N . VAL D 1 102 ? 9.085 -4.431 14.692 1.00 32.82 101 VAL D N 1
ATOM 3928 C CA . VAL D 1 102 ? 9.858 -4.254 13.482 1.00 34.23 101 VAL D CA 1
ATOM 3929 C C . VAL D 1 102 ? 9.064 -3.467 12.433 1.00 33.67 101 VAL D C 1
ATOM 3930 O O . VAL D 1 102 ? 7.858 -3.645 12.290 1.00 32.83 101 VAL D O 1
ATOM 3934 N N . PHE D 1 103 ? 9.767 -2.538 11.780 1.00 33.87 102 PHE D N 1
ATOM 3935 C CA . PHE D 1 103 ? 9.259 -1.758 10.646 1.00 34.12 102 PHE D CA 1
ATOM 3936 C C . PHE D 1 103 ? 9.926 -2.215 9.339 1.00 34.59 102 PHE D C 1
ATOM 3937 O O . PHE D 1 103 ? 11.142 -2.442 9.294 1.00 33.16 102 PHE D O 1
ATOM 3945 N N . TYR D 1 104 ? 9.119 -2.325 8.294 1.00 36.06 103 TYR D N 1
ATOM 3946 C CA . TYR D 1 104 ? 9.581 -2.695 6.975 1.00 36.81 103 TYR D CA 1
ATOM 3947 C C . TYR D 1 104 ? 9.199 -1.627 5.930 1.00 36.78 103 TYR D C 1
ATOM 3948 O O . TYR D 1 104 ? 8.044 -1.168 5.883 1.00 34.42 103 TYR D O 1
ATOM 3957 N N . ASP D 1 105 ? 10.193 -1.236 5.118 1.00 38.18 104 ASP D N 1
ATOM 3958 C CA . ASP D 1 105 ? 9.997 -0.398 3.954 1.00 38.31 104 ASP D CA 1
ATOM 3959 C C . ASP D 1 105 ? 9.982 -1.357 2.753 1.00 37.70 104 ASP D C 1
ATOM 3960 O O . ASP D 1 105 ? 10.941 -2.105 2.545 1.00 38.47 104 ASP D O 1
ATOM 3965 N N . PHE D 1 106 ? 8.878 -1.364 1.997 1.00 37.12 105 PHE D N 1
ATOM 3966 C CA . PHE D 1 106 ? 8.727 -2.196 0.811 1.00 36.94 105 PHE D CA 1
ATOM 3967 C C . PHE D 1 106 ? 9.034 -1.407 -0.453 1.00 39.77 105 PHE D C 1
ATOM 3968 O O . PHE D 1 106 ? 8.715 -0.217 -0.548 1.00 40.46 105 PHE D O 1
ATOM 3976 N N . GLU D 1 107 ? 9.663 -2.079 -1.408 1.00 41.40 106 GLU D N 1
ATOM 3977 C CA . GLU D 1 107 ? 9.851 -1.560 -2.771 1.00 43.28 106 GLU D CA 1
ATOM 3978 C C . GLU D 1 107 ? 9.506 -2.661 -3.754 1.00 42.69 106 GLU D C 1
ATOM 3979 O O . GLU D 1 107 ? 10.162 -3.706 -3.781 1.00 42.33 106 GLU D O 1
ATOM 3985 N N . GLN D 1 108 ? 8.474 -2.424 -4.556 1.00 44.34 107 GLN D N 1
ATOM 3986 C CA . GLN D 1 108 ? 8.005 -3.395 -5.543 1.00 45.38 107 GLN D CA 1
ATOM 3987 C C . GLN D 1 108 ? 7.703 -4.766 -4.925 1.00 43.58 107 GLN D C 1
ATOM 3988 O O . GLN D 1 108 ? 8.201 -5.785 -5.394 1.00 42.32 107 GLN D O 1
ATOM 3994 N N . ALA D 1 109 ? 6.884 -4.761 -3.867 1.00 41.96 108 ALA D N 1
ATOM 3995 C CA . ALA D 1 109 ? 6.398 -5.992 -3.212 1.00 42.32 108 ALA D CA 1
ATOM 3996 C C . ALA D 1 109 ? 7.462 -6.787 -2.443 1.00 40.63 108 ALA D C 1
ATOM 3997 O O . ALA D 1 109 ? 7.208 -7.910 -2.037 1.00 41.98 108 ALA D O 1
ATOM 3999 N N . LYS D 1 110 ? 8.634 -6.201 -2.225 1.00 38.62 109 LYS D N 1
ATOM 4000 C CA . LYS D 1 110 ? 9.703 -6.866 -1.470 1.00 37.29 109 LYS D CA 1
ATOM 4001 C C . LYS D 1 110 ? 10.263 -5.976 -0.355 1.00 36.32 109 LYS D C 1
ATOM 4002 O O . LYS D 1 110 ? 10.365 -4.763 -0.511 1.00 36.38 109 LYS D O 1
ATOM 4008 N N . ILE D 1 111 ? 10.666 -6.606 0.749 1.00 36.63 110 ILE D N 1
ATOM 4009 C CA . ILE D 1 111 ? 11.295 -5.911 1.850 1.00 35.85 110 ILE D CA 1
ATOM 4010 C C . ILE D 1 111 ? 12.640 -5.312 1.412 1.00 36.79 110 ILE D C 1
ATOM 4011 O O . ILE D 1 111 ? 13.531 -6.005 0.935 1.00 36.55 110 ILE D O 1
ATOM 4016 N N . ARG D 1 112 ? 12.773 -4.010 1.611 1.00 36.31 111 ARG D N 1
ATOM 4017 C CA . ARG D 1 112 ? 13.940 -3.258 1.174 1.00 35.97 111 ARG D CA 1
ATOM 4018 C C . ARG D 1 112 ? 14.750 -2.699 2.350 1.00 34.90 111 ARG D C 1
ATOM 4019 O O . ARG D 1 112 ? 15.976 -2.646 2.293 1.00 35.37 111 ARG D O 1
ATOM 4027 N N . ARG D 1 113 ? 14.062 -2.253 3.400 1.00 35.16 112 ARG D N 1
ATOM 4028 C CA . ARG D 1 113 ? 14.729 -1.825 4.636 1.00 35.54 112 ARG D CA 1
ATOM 4029 C C . ARG D 1 113 ? 13.965 -2.335 5.839 1.00 34.91 112 ARG D C 1
ATOM 4030 O O . ARG D 1 113 ? 12.745 -2.403 5.819 1.00 33.66 112 ARG D O 1
ATOM 4038 N N . VAL D 1 114 ? 14.701 -2.679 6.891 1.00 35.55 113 VAL D N 1
ATOM 4039 C CA . VAL D 1 114 ? 14.108 -3.200 8.110 1.00 34.55 113 VAL D CA 1
ATOM 4040 C C . VAL D 1 114 ? 14.729 -2.469 9.284 1.00 34.84 113 VAL D C 1
ATOM 4041 O O . VAL D 1 114 ? 15.942 -2.209 9.300 1.00 33.85 113 VAL D O 1
ATOM 4045 N N . TRP D 1 115 ? 13.879 -2.109 10.241 1.00 33.41 114 TRP D N 1
ATOM 4046 C CA . TRP D 1 115 ? 14.318 -1.578 11.525 1.00 34.67 114 TRP D CA 1
ATOM 4047 C C . TRP D 1 115 ? 13.653 -2.408 12.604 1.00 35.03 114 TRP D C 1
ATOM 4048 O O . TRP D 1 115 ? 12.433 -2.362 12.740 1.00 32.75 114 TRP D O 1
ATOM 4059 N N . SER D 1 116 ? 14.464 -3.155 13.356 1.00 36.37 115 SER D N 1
ATOM 4060 C CA . SER D 1 116 ? 13.983 -4.087 14.365 1.00 37.95 115 SER D CA 1
ATOM 4061 C C . SER D 1 116 ? 14.512 -3.781 15.773 1.00 37.11 115 SER D C 1
ATOM 4062 O O . SER D 1 116 ? 15.684 -3.448 15.953 1.00 38.25 115 SER D O 1
ATOM 4065 N N . VAL D 1 117 ? 13.630 -3.893 16.766 1.00 37.99 116 VAL D N 1
ATOM 4066 C CA . VAL D 1 117 ? 14.013 -3.853 18.169 1.00 37.55 116 VAL D CA 1
ATOM 4067 C C . VAL D 1 117 ? 13.407 -5.083 18.858 1.00 36.85 116 VAL D C 1
ATOM 4068 O O . VAL D 1 117 ? 12.211 -5.326 18.761 1.00 35.42 116 VAL D O 1
ATOM 4072 N N . LEU D 1 118 ? 14.253 -5.846 19.550 1.00 38.79 117 LEU D N 1
ATOM 4073 C CA . LEU D 1 118 ? 13.820 -6.974 20.387 1.00 39.31 117 LEU D CA 1
ATOM 4074 C C . LEU D 1 118 ? 13.745 -6.560 21.832 1.00 37.07 117 LEU D C 1
ATOM 4075 O O . LEU D 1 118 ? 14.519 -5.721 22.250 1.00 37.62 117 LEU D O 1
ATOM 4080 N N . ASP D 1 119 ? 12.844 -7.176 22.590 1.00 36.10 118 ASP D N 1
ATOM 4081 C CA . ASP D 1 119 ? 12.652 -6.880 24.003 1.00 34.99 118 ASP D CA 1
ATOM 4082 C C . ASP D 1 119 ? 13.630 -7.678 24.870 1.00 34.87 118 ASP D C 1
ATOM 4083 O O . ASP D 1 119 ? 13.292 -8.718 25.428 1.00 35.52 118 ASP D O 1
ATOM 4088 N N . LYS D 1 120 ? 14.853 -7.174 24.954 1.00 34.35 119 LYS D N 1
ATOM 4089 C CA . LYS D 1 120 ? 15.892 -7.772 25.786 1.00 34.55 119 LYS D CA 1
ATOM 4090 C C . LYS D 1 120 ? 15.516 -7.780 27.258 1.00 34.99 119 LYS D C 1
ATOM 4091 O O . LYS D 1 120 ? 15.849 -8.738 27.945 1.00 35.80 119 LYS D O 1
ATOM 4097 N N . VAL D 1 121 ? 14.818 -6.733 27.715 1.00 34.75 120 VAL D N 1
ATOM 4098 C CA . VAL D 1 121 ? 14.383 -6.576 29.108 1.00 35.33 120 VAL D CA 1
ATOM 4099 C C . VAL D 1 121 ? 13.468 -7.703 29.565 1.00 35.20 120 VAL D C 1
ATOM 4100 O O . VAL D 1 121 ? 13.653 -8.197 30.682 1.00 34.01 120 VAL D O 1
ATOM 4104 N N . ALA D 1 122 ? 12.546 -8.143 28.697 1.00 34.48 121 ALA D N 1
ATOM 4105 C CA . ALA D 1 122 ? 11.683 -9.314 28.956 1.00 34.07 121 ALA D CA 1
ATOM 4106 C C . ALA D 1 122 ? 12.514 -10.565 29.249 1.00 34.09 121 ALA D C 1
ATOM 4107 O O . ALA D 1 122 ? 12.205 -11.309 30.167 1.00 34.83 121 ALA D O 1
ATOM 4109 N N . ILE D 1 123 ? 13.568 -10.790 28.462 1.00 32.84 122 ILE D N 1
ATOM 4110 C CA . ILE D 1 123 ? 14.429 -11.985 28.634 1.00 34.25 122 ILE D CA 1
ATOM 4111 C C . ILE D 1 123 ? 15.222 -11.893 29.943 1.00 33.93 122 ILE D C 1
ATOM 4112 O O . ILE D 1 123 ? 15.273 -12.852 30.693 1.00 34.05 122 ILE D O 1
ATOM 4117 N N . GLU D 1 124 ? 15.801 -10.727 30.220 1.00 33.93 123 GLU D N 1
ATOM 4118 C CA . GLU D 1 124 ? 16.512 -10.475 31.495 1.00 35.44 123 GLU D CA 1
ATOM 4119 C C . GLU D 1 124 ? 15.646 -10.715 32.719 1.00 35.19 123 GLU D C 1
ATOM 4120 O O . GLU D 1 124 ? 16.069 -11.334 33.681 1.00 35.26 123 GLU D O 1
ATOM 4126 N N A ARG D 1 125 ? 14.429 -10.212 32.684 0.50 35.80 124 ARG D N 1
ATOM 4127 N N B ARG D 1 125 ? 14.430 -10.183 32.678 0.50 35.09 124 ARG D N 1
ATOM 4128 C CA A ARG D 1 125 ? 13.502 -10.458 33.773 0.50 36.53 124 ARG D CA 1
ATOM 4129 C CA B ARG D 1 125 ? 13.423 -10.431 33.714 0.50 35.87 124 ARG D CA 1
ATOM 4130 C C A ARG D 1 125 ? 13.267 -11.949 34.014 0.50 37.17 124 ARG D C 1
ATOM 4131 C C B ARG D 1 125 ? 13.273 -11.929 33.998 0.50 36.67 124 ARG D C 1
ATOM 4132 O O A ARG D 1 125 ? 13.250 -12.377 35.169 0.50 37.66 124 ARG D O 1
ATOM 4133 O O B ARG D 1 125 ? 13.325 -12.339 35.158 0.50 37.16 124 ARG D O 1
ATOM 4148 N N . GLN D 1 126 ? 13.089 -12.727 32.942 1.00 37.62 125 GLN D N 1
ATOM 4149 C CA . GLN D 1 126 ? 12.817 -14.176 33.046 1.00 37.56 125 GLN D CA 1
ATOM 4150 C C . GLN D 1 126 ? 13.996 -15.008 33.544 1.00 38.38 125 GLN D C 1
ATOM 4151 O O . GLN D 1 126 ? 13.778 -16.062 34.150 1.00 39.49 125 GLN D O 1
ATOM 4157 N N . LEU D 1 127 ? 15.224 -14.540 33.286 1.00 38.71 126 LEU D N 1
ATOM 4158 C CA . LEU D 1 127 ? 16.445 -15.184 33.756 1.00 37.71 126 LEU D CA 1
ATOM 4159 C C . LEU D 1 127 ? 16.859 -14.666 35.145 1.00 38.02 126 LEU D C 1
ATOM 4160 O O . LEU D 1 127 ? 17.690 -15.282 35.843 1.00 37.42 126 LEU D O 1
ATOM 4165 N N . GLY D 1 128 ? 16.287 -13.536 35.538 1.00 39.44 127 GLY D N 1
ATOM 4166 C CA . GLY D 1 128 ? 16.672 -12.839 36.759 1.00 42.96 127 GLY D CA 1
ATOM 4167 C C . GLY D 1 128 ? 15.756 -13.403 37.831 1.00 47.37 127 GLY D C 1
ATOM 4168 O O . GLY D 1 128 ? 15.547 -12.983 38.904 1.00 48.23 127 GLY D O 1
#

Sequence (496 aa):
QTLNDIYLAYLDSLNHQAFDELGTFVDDNVEHNGRPFGLSGYRDLVKDFADIPDLRFEAEILVSDATRLAARLFFDCTPKSIFDLPVNGRRVQFCEHVFYDFEQAKIRRVWSVLDKVAIERQLGGQTLNDIYLAYLDSLNHQAFDELGTFVDDNVEHNGRPFGLSGYRDLVKDFADIPDLRFEAEEILVSDATRLAARLFFDCTPKSIFDLPVNGRRVQFCCEHVFYDFEQAKIRRVWSVLDKVAIERQLGQTLNDIYLAYLDSLNHQAFDELGTFVDDNVEHNGRPFGLSGYRDLVKDFADIPDLRFEAEILVSDATRLAARLFFDCTPKSIFDLPVNGRRVQFCEHVFYDFEQAKIRRVWSVLDKVAIERQLGTLNDIYLAYLDSLNHQAFDELGTFVDDNVEHNGRPFGLSSGYRDLVKDFADIPDLRFEAEILVSDATRLAARLFFDCTPKSIFDLPVNGRRVQFCEHVFYDFEQAKIRRVWSVLDKVAIERRQLG

Solvent-accessible surface area: 24459 Å² total

CATH classification: 3.10.450.50

InterPro domains:
  IPR009959 Polyketide cyclase SnoaL-like [PF07366] (6-126)
  IPR032710 NTF2-like domain superfamily [SSF54427] (1-127)

Secondary structure (DSSP, 8-state):
--HHHHHHHHHHHHHTT-GGGGGGTEEEEEEETTB--HHHHHH--HHHHHH-TT----EEEEEE-SSEEEEEEEEEE--SSB---B-TT--EEEEEEEEEEEETTEEEEEEEEE-HHHHHHHH-/---HHHHHHHHHHHHHTT-GGGGGGTEEEEEEETTB--HHHHHH--HHHHHH-TT----EEEEEE-SSEEEEEEEEEE--SSB---B-TT--EEEEEEEEEEEETTEEEEEEEEE-HHHHHHHH-/--HHHHHHHHHHHHHTT-GGGGGGTEEEEEEETTB--HHHHHH--HHHHHH-TT----EEEEEE-SSEEEEEEEEEE--SSB---B-TT--EEEEEEEEEEEETTEEEEEEEEE-HHHHHHHH-/-HHHHHHHHHHHHHTT-GGGGGGTEEEEEEETTB--HHHHHH--HHHHHH-TT----EEEEEE-SSEEEEEEEEEE--SSB---B-TT--EEEEEEEEEEEETTEEEEEEEEE-HHHHHHHH-

Radius of gyration: 29.14 Å; Cα contacts (8 Å, |Δi|>4): 1035; chains: 4; bounding box: 61×62×74 Å

Organism: Agrobacterium fabrum (strain C58 / ATCC 33970) (NCBI:txid176299)

Nearest PDB structures (foldseek):
  3ehc-assembly1_A  TM=1.008E+00  e=2.760E-26  Agrobacterium fabrum str. C58
  8r20-assembly1_B  TM=7.890E-01  e=8.757E-09  Micromonospora
  3i0y-assembly1_B  TM=8.009E-01  e=3.084E-07  Xanthomonas campestris pv. campestris
  3f7x-assembly1_A-2  TM=7.916E-01  e=1.232E-06  Pseudomonas putida KT2440
  3f8h-assembly1_B  TM=7.718E-01  e=1.502E-06  Ruegeria sp. TM1040

B-factor: mean 38.91, std 7.58, range [16.25, 94.18]

Foldseek 3Di:
DDLVVLVVVQLVCLQVLVLVCNCVAAAQQAEEQNRRQGSVVVNCNVVVCVQWVNWHWDFPDWDDDRFKIKTKTKTFTFGCAPPVPGSRGPTFIWIKIKMFGDDPNYTRYMYIDIDVVRVVVVVD/DDALVNLVVVQLVCLQVLVLVCNCVAAAQQAEEQNRRQGSVNVNVNVVVCVQWVNWHWDFPDWDDDRFKIKTKTKTFTFGCAPPVHGSRGPTFIWIKIKMFGDDPNHGRYMYIDIDVVRVVVVVD/DDLVVLVVVQLVCLQVLVLVCNCVAAAQQAEEQNRRQGSVVVNCNVVVCVQWVNWHWDFPDWDDDRFKIKTKTKTFTFGCAPPVPGSNGPTFIWIKIKMFGDDPNYTRYMYIDIDVVRVVVVVD/DLVVLVVVQLVCLQVLVLVCNCVAAAQQAEEQNRRPGSVVVNCNVVVCVQWVNWHWDFPDWDDDDFKIKTKTKTFTFGCAPPVDGSRGPTFIWIKIKMFGDDPNHTRYMYIDIDPVRVVVVVD